Protein 9C4T (pdb70)

InterPro domains:
  IPR007747 Menin [PF05053] (3-499)
  IPR007747 Menin [PF05053] (548-608)
  IPR007747 Menin [PTHR12693] (1-609)
  IPR007747 Menin [cd14456] (3-458)

GO terms:
  GO:0005634 nucleus (C, IDA)
  GO:0035097 histone methyltransferase complex (C, IDA)
  GO:0002076 osteoblast development (P, IGI)
  GO:0045668 negative regulation of osteoblast differentiation (P, IGI)
  GO:0005515 protein binding (F, IPI)
  GO:0005654 nucleoplasm (C, TAS)
  GO:0005788 endoplasmic reticulum lumen (C, TAS)
  GO:0005829 cytosol (C, TAS)
  GO:0000785 chromatin (C, IDA)
  GO:0000122 negative regulation of transcription by RNA polymerase II (P, IDA)
  GO:0070412 R-SMAD binding (F, IPI)
  GO:0005654 nucleoplasm (C, IDA)
  GO:0032154 cleavage furrow (C, IDA)
  GO:0005737 cytoplasm (C, IDA)
  GO:0005829 cytosol (C, IDA)
  GO:0016363 nuclear matrix (C, IDA)
  GO:0000400 four-way junction DNA binding (F, IDA)
  GO:0000403 Y-form DNA binding (F, IDA)
  GO:0000976 transcription cis-regulatory region binding (F, IDA)
  GO:0003690 double-stranded DNA binding (F, IDA)

Structure (mmCIF, N/CA/C/O backbone):
data_9C4T
#
_entry.id   9C4T
#
_cell.length_a   49.075
_cell.length_b   80.456
_cell.length_c   124.946
_cell.angle_alpha   90
_cell.angle_beta   90
_cell.angle_gamma   90
#
_symmetry.space_group_name_H-M   'P 21 21 21'
#
loop_
_entity.id
_entity.type
_entity.pdbx_description
1 polymer Menin
2 polymer 'Histone-lysine N-methyltransferase 2A'
3 non-polymer 'SULFATE ION'
4 non-polymer 'PENTAETHYLENE GLYCOL'
5 non-polymer 2-(2-METHOXYETHOXY)ETHANOL
6 non-polymer DI(HYDROXYETHYL)ETHER
7 water water
#
loop_
_atom_site.group_PDB
_atom_site.id
_atom_site.type_symbol
_atom_site.label_atom_id
_atom_site.label_alt_id
_atom_site.label_comp_id
_atom_site.label_asym_id
_atom_site.label_entity_id
_atom_site.label_seq_id
_atom_site.pdbx_PDB_ins_code
_atom_site.Cartn_x
_atom_site.Cartn_y
_atom_site.Cartn_z
_atom_site.occupancy
_atom_site.B_iso_or_equiv
_atom_site.auth_seq_id
_atom_site.auth_comp_id
_atom_site.auth_asym_id
_atom_site.auth_atom_id
_atom_site.pdbx_PDB_model_num
ATOM 1 N N . GLY A 1 7 ? -6.703 -18.268 -1.529 1 54.805 2 GLY A N 1
ATOM 2 C CA . GLY A 1 7 ? -7.253 -17.586 -0.341 1 53.2 2 GLY A CA 1
ATOM 3 C C . GLY A 1 7 ? -8.781 -17.484 -0.36 1 43.171 2 GLY A C 1
ATOM 4 O O . GLY A 1 7 ? -9.4 -17.706 0.681 1 47.792 2 GLY A O 1
ATOM 8 N N . LEU A 1 8 ? -9.387 -17.072 -1.497 1 35.679 3 LEU A N 1
ATOM 9 C CA . LEU A 1 8 ? -10.824 -16.766 -1.516 1 28.421 3 LEU A CA 1
ATOM 10 C C . LEU A 1 8 ? -11.59 -18.082 -1.516 1 25.697 3 LEU A C 1
ATOM 11 O O . LEU A 1 8 ? -11.293 -18.937 -2.344 1 25.853 3 LEU A O 1
ATOM 27 N N . LYS A 1 9 ? -12.588 -18.184 -0.647 1 21.978 4 LYS A N 1
ATOM 28 C CA . LYS A 1 9 ? -13.437 -19.345 -0.51 1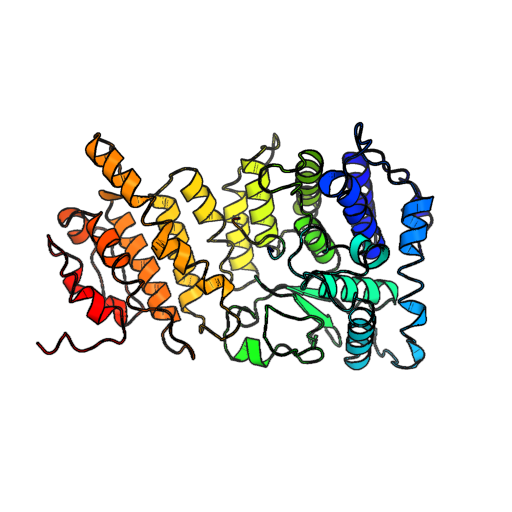 21.867 4 LYS A CA 1
ATOM 29 C C . LYS A 1 9 ? -14.607 -19.259 -1.477 1 21.274 4 LYS A C 1
ATOM 30 O O . LYS A 1 9 ? -15.044 -18.192 -1.854 1 18.67 4 LYS A O 1
ATOM 36 N N . ALA A 1 10 ? -15.139 -20.415 -1.895 1 20.553 5 ALA A N 1
ATOM 37 C CA . ALA A 1 10 ? -16.222 -20.432 -2.839 1 19.162 5 ALA A CA 1
ATOM 38 C C . ALA A 1 10 ? -17.378 -19.533 -2.418 1 19.4 5 ALA A C 1
ATOM 39 O O . ALA A 1 10 ? -17.911 -18.831 -3.244 1 20.044 5 ALA A O 1
ATOM 46 N N . ALA A 1 11 ? -17.749 -19.525 -1.124 1 19.954 6 ALA A N 1
ATOM 47 C CA . ALA A 1 11 ? -18.894 -18.768 -0.643 1 22.139 6 ALA A CA 1
ATOM 48 C C . ALA A 1 11 ? -18.659 -17.257 -0.736 1 22.079 6 ALA A C 1
ATOM 49 O O . ALA A 1 11 ? -19.615 -16.498 -0.842 1 21.465 6 ALA A O 1
ATOM 56 N N . GLN A 1 12 ? -17.395 -16.83 -0.762 1 19.049 7 GLN A N 1
ATOM 57 C CA . GLN A 1 12 ? -17.087 -15.411 -0.908 1 19.464 7 GLN A CA 1
ATOM 58 C C . GLN A 1 12 ? -17.254 -14.906 -2.327 1 20.445 7 GLN A C 1
ATOM 59 O O . GLN A 1 12 ? -17.237 -13.705 -2.556 1 21.184 7 GLN A O 1
ATOM 73 N N . LYS A 1 13 ? -17.394 -15.827 -3.296 1 18.161 8 LYS A N 1
ATOM 74 C CA . LYS A 1 13 ? -17.348 -15.466 -4.704 1 18.127 8 LYS A CA 1
ATOM 75 C C . LYS A 1 13 ? -18.727 -15.391 -5.358 1 17.508 8 LYS A C 1
ATOM 76 O O . LYS A 1 13 ? -18.838 -14.843 -6.442 1 17.326 8 LYS A O 1
ATOM 95 N N . THR A 1 14 ? -19.767 -15.92 -4.692 1 19.272 9 THR A N 1
ATOM 96 C CA . THR A 1 14 ? -21.051 -16.122 -5.353 1 21.032 9 THR A CA 1
ATOM 97 C C . THR A 1 14 ? -21.788 -14.825 -5.684 1 20.844 9 THR A C 1
ATOM 98 O O . THR A 1 14 ? -22.652 -14.832 -6.568 1 23.773 9 THR A O 1
ATOM 109 N N . LEU A 1 15 ? -21.491 -13.705 -5.01 1 22.47 10 LEU A N 1
ATOM 110 C CA . LEU A 1 15 ? -22.207 -12.468 -5.329 1 20.154 10 LEU A CA 1
ATOM 111 C C . LEU A 1 15 ? -21.641 -11.722 -6.533 1 23.155 10 LEU A C 1
ATOM 112 O O . LEU A 1 15 ? -22.278 -10.794 -7.078 1 22.553 10 LEU A O 1
ATOM 128 N N . PHE A 1 16 ? -20.429 -12.098 -6.97 1 19.016 11 PHE A N 1
ATOM 129 C CA . PHE A 1 16 ? -19.841 -11.374 -8.083 1 18.515 11 PHE A CA 1
ATOM 130 C C . PHE A 1 16 ? -20.533 -11.791 -9.377 1 20.09 11 PHE A C 1
ATOM 131 O O . PHE A 1 16 ? -21.014 -12.933 -9.464 1 21.713 11 PHE A O 1
ATOM 148 N N . PRO A 1 17 ? -20.596 -10.912 -10.39 1 18.224 12 PRO A N 1
ATOM 149 C CA . PRO A 1 17 ? -20.04 -9.552 -10.354 1 18.225 12 PRO A CA 1
ATOM 150 C C . PRO A 1 17 ? -20.879 -8.557 -9.564 1 17.781 12 PRO A C 1
ATOM 151 O O . PRO A 1 17 ? -22.11 -8.684 -9.486 1 17.709 12 PRO A O 1
ATOM 162 N N . LEU A 1 18 ? -20.217 -7.556 -8.954 1 14.485 13 LEU A N 1
ATOM 163 C CA . LEU A 1 18 ? -20.937 -6.517 -8.224 1 13.958 13 LEU A CA 1
ATOM 164 C C . LEU A 1 18 ? -21.298 -5.418 -9.208 1 14.253 13 LEU A C 1
ATOM 165 O O . LEU A 1 18 ? -20.42 -4.779 -9.779 1 15.832 13 LEU A O 1
ATOM 181 N N . ARG A 1 19 ? -22.6 -5.199 -9.431 1 14.275 14 ARG A N 1
ATOM 182 C CA . ARG A 1 19 ? -23.023 -4.304 -10.494 1 15.926 14 ARG A CA 1
ATOM 183 C C . ARG A 1 19 ? -23.654 -3.022 -9.994 1 15.945 14 ARG A C 1
ATOM 184 O O . ARG A 1 19 ? -24.086 -2.184 -10.771 1 18.058 14 ARG A O 1
ATOM 205 N N . SER A 1 20 ? -23.711 -2.812 -8.661 1 14.622 15 SER A N 1
ATOM 206 C CA . SER A 1 20 ? -24.393 -1.697 -8.062 1 13.953 15 SER A CA 1
ATOM 207 C C . SER A 1 20 ? -23.879 -1.458 -6.64 1 13.027 15 SER A C 1
ATOM 208 O O . SER A 1 20 ? -23.27 -2.344 -6.058 1 13.418 15 SER A O 1
ATOM 216 N N . ILE A 1 21 ? -24.208 -0.279 -6.128 1 13.01 16 ILE A N 1
ATOM 217 C CA . ILE A 1 21 ? -24.02 0.026 -4.707 1 12.411 16 ILE A CA 1
ATOM 218 C C . ILE A 1 21 ? -24.633 -1.071 -3.837 1 12.989 16 ILE A C 1
ATOM 219 O O . ILE A 1 21 ? -24.037 -1.588 -2.883 1 12.55 16 ILE A O 1
ATOM 235 N N . ASP A 1 22 ? -25.881 -1.452 -4.121 1 13.176 17 ASP A N 1
ATOM 236 C CA . ASP A 1 22 ? -26.558 -2.421 -3.297 1 13.586 17 ASP A CA 1
ATOM 237 C C . ASP A 1 22 ? -25.881 -3.775 -3.361 1 13.072 17 ASP A C 1
ATOM 238 O O . ASP A 1 22 ? -25.902 -4.513 -2.387 1 13.558 17 ASP A O 1
ATOM 247 N N . ASP A 1 23 ? -25.276 -4.177 -4.499 1 13.267 18 ASP A N 1
ATOM 248 C CA . ASP A 1 23 ? -24.493 -5.402 -4.566 1 13.303 18 ASP A CA 1
ATOM 249 C C . ASP A 1 23 ? -23.249 -5.318 -3.672 1 11.616 18 ASP A C 1
ATOM 250 O O . ASP A 1 23 ? -22.936 -6.305 -3.042 1 12.977 18 ASP A O 1
ATOM 259 N N . VAL A 1 24 ? -22.638 -4.135 -3.585 1 12.435 19 VAL A N 1
ATOM 260 C CA . VAL A 1 24 ? -21.515 -3.999 -2.648 1 11.594 19 VAL A CA 1
ATOM 261 C C . VAL A 1 24 ? -21.997 -4.163 -1.205 1 12.75 19 VAL A C 1
ATOM 262 O O . VAL A 1 24 ? -21.346 -4.874 -0.387 1 12.147 19 VAL A O 1
ATOM 275 N N . VAL A 1 25 ? -23.142 -3.543 -0.895 1 12.727 20 VAL A N 1
ATOM 276 C CA . VAL A 1 25 ? -23.728 -3.688 0.437 1 12.454 20 VAL A CA 1
ATOM 277 C C . VAL A 1 25 ? -23.976 -5.157 0.75 1 12.811 20 VAL A C 1
ATOM 278 O O . VAL A 1 25 ? -23.729 -5.613 1.874 1 12.896 20 VAL A O 1
ATOM 291 N N . ARG A 1 26 ? -24.547 -5.919 -0.202 1 12.771 21 ARG A N 1
ATOM 292 C CA . ARG A 1 26 ? -24.788 -7.342 0.018 1 14.105 21 ARG A CA 1
ATOM 293 C C . ARG A 1 26 ? -23.496 -8.097 0.352 1 12.291 21 ARG A C 1
ATOM 294 O O . ARG A 1 26 ? -23.504 -9.027 1.191 1 14.329 21 ARG A O 1
ATOM 315 N N . LEU A 1 27 ? -22.383 -7.762 -0.345 1 12.31 22 LEU A N 1
ATOM 316 C CA . LEU A 1 27 ? -21.104 -8.383 -0.048 1 10.771 22 LEU A CA 1
ATOM 317 C C . LEU A 1 27 ? -20.627 -8.096 1.376 1 10.905 22 LEU A C 1
ATOM 318 O O . LEU A 1 27 ? -20.204 -8.983 2.11 1 12.207 22 LEU A O 1
ATOM 334 N N . PHE A 1 28 ? -20.784 -6.832 1.778 1 11.579 23 PHE A N 1
ATOM 335 C CA . PHE A 1 28 ? -20.413 -6.485 3.141 1 11.999 23 PHE A CA 1
ATOM 336 C C . PHE A 1 28 ? -21.305 -7.223 4.143 1 12.101 23 PHE A C 1
ATOM 337 O O . PHE A 1 28 ? -20.81 -7.71 5.156 1 12.166 23 PHE A O 1
ATOM 354 N N . ALA A 1 29 ? -22.599 -7.336 3.874 1 11.937 24 ALA A N 1
ATOM 355 C CA . ALA A 1 29 ? -23.494 -8.019 4.796 1 12.702 24 ALA A CA 1
ATOM 356 C C . ALA A 1 29 ? -23.067 -9.486 4.907 1 13.118 24 ALA A C 1
ATOM 357 O O . ALA A 1 29 ? -23.058 -10.09 5.984 1 14.471 24 ALA A O 1
ATOM 364 N N . ALA A 1 30 ? -22.723 -10.102 3.766 1 13.096 25 ALA A N 1
ATOM 365 C CA . ALA A 1 30 ? -22.336 -11.49 3.782 1 14.684 25 ALA A CA 1
ATOM 366 C C . ALA A 1 30 ? -21.067 -11.691 4.588 1 14.625 25 ALA A C 1
ATOM 367 O O . ALA A 1 30 ? -20.965 -12.591 5.421 1 16.275 25 ALA A O 1
ATOM 374 N N . GLU A 1 31 ? -20.062 -10.839 4.355 1 13.984 26 GLU A N 1
ATOM 375 C CA . GLU A 1 31 ? -18.816 -10.932 5.088 1 14.041 26 GLU A CA 1
ATOM 376 C C . GLU A 1 31 ? -19.001 -10.679 6.585 1 13.896 26 GLU A C 1
ATOM 377 O O . GLU A 1 31 ? -18.398 -11.359 7.402 1 13.585 26 GLU A O 1
ATOM 389 N N . LEU A 1 32 ? -19.848 -9.726 6.941 1 13.853 27 LEU A N 1
ATOM 390 C CA . LEU A 1 32 ? -20.049 -9.447 8.354 1 14.804 27 LEU A CA 1
ATOM 391 C C . LEU A 1 32 ? -20.799 -10.594 9.038 1 18.584 27 LEU A C 1
ATOM 392 O O . LEU A 1 32 ? -20.785 -10.642 10.26 1 20.267 27 LEU A O 1
ATOM 408 N N . GLY A 1 33 ? -21.405 -11.493 8.267 1 17.957 28 GLY A N 1
ATOM 409 C CA . GLY A 1 33 ? -22.104 -12.645 8.821 1 21.267 28 GLY A CA 1
ATOM 410 C C . GLY A 1 33 ? -21.196 -13.853 8.99 1 25.879 28 GLY A C 1
ATOM 411 O O . GLY A 1 33 ? -21.626 -14.834 9.603 1 25.339 28 GLY A O 1
ATOM 415 N N . ARG A 1 34 ? -19.952 -13.78 8.474 1 23.23 29 ARG A N 1
ATOM 416 C CA . ARG A 1 34 ? -18.991 -14.871 8.542 1 24.699 29 ARG A CA 1
ATOM 417 C C . ARG A 1 34 ? -18.255 -14.783 9.866 1 25.536 29 ARG A C 1
ATOM 418 O O . ARG A 1 34 ? -18.322 -13.773 10.57 1 27.615 29 ARG A O 1
ATOM 439 N N . GLU A 1 35 ? -17.492 -15.847 10.181 1 28.406 30 GLU A N 1
ATOM 440 C CA . GLU A 1 35 ? -16.796 -15.908 11.453 1 29.703 30 GLU A CA 1
ATOM 441 C C . GLU A 1 35 ? -15.921 -14.668 11.596 1 28.961 30 GLU A C 1
ATOM 442 O O . GLU A 1 35 ? -15.998 -13.993 12.612 1 29.293 30 GLU A O 1
ATOM 448 N N . GLU A 1 36 ? -15.101 -14.387 10.563 1 25.72 31 GLU A N 1
ATOM 449 C CA . GLU A 1 36 ? -14.38 -13.14 10.429 1 25.54 31 GLU A CA 1
ATOM 450 C C . GLU A 1 36 ? -14.563 -12.533 9.04 1 22.121 31 GLU A C 1
ATOM 451 O O . GLU A 1 36 ? -14.346 -13.209 8.038 1 26.938 31 GLU A O 1
ATOM 463 N N . PRO A 1 37 ? -14.969 -11.267 8.917 1 16.831 32 PRO A N 1
ATOM 464 C CA . PRO A 1 37 ? -15.022 -10.636 7.605 1 13.871 32 PRO A CA 1
ATOM 465 C C . PRO A 1 37 ? -13.629 -10.482 7.022 1 12.645 32 PRO A C 1
ATOM 466 O O . PRO A 1 37 ? -12.65 -10.192 7.716 1 13.007 32 PRO A O 1
ATOM 477 N N . ASP A 1 38 ? -13.53 -10.656 5.704 1 11.381 33 ASP A N 1
ATOM 478 C CA . ASP A 1 38 ? -12.267 -10.665 5.021 1 11.33 33 ASP A CA 1
ATOM 479 C C . ASP A 1 38 ? -11.872 -9.235 4.68 1 10.91 33 ASP A C 1
ATOM 480 O O . ASP A 1 38 ? -12.367 -8.619 3.746 1 10.95 33 ASP A O 1
ATOM 489 N N . LEU A 1 39 ? -10.943 -8.675 5.475 1 10.105 34 LEU A N 1
ATOM 490 C CA . LEU A 1 39 ? -10.562 -7.267 5.342 1 10.14 34 LEU A CA 1
ATOM 491 C C . LEU A 1 39 ? -9.911 -6.987 3.994 1 9.969 34 LEU A C 1
ATOM 492 O O . LEU A 1 39 ? -10.078 -5.873 3.47 1 9.42 34 LEU A O 1
ATOM 508 N N . VAL A 1 40 ? -9.133 -7.932 3.479 1 10.72 35 VAL A N 1
ATOM 509 C CA . VAL A 1 40 ? -8.419 -7.73 2.223 1 10.697 35 VAL A CA 1
ATOM 510 C C . VAL A 1 40 ? -9.423 -7.655 1.072 1 9.48 35 VAL A C 1
ATOM 511 O O . VAL A 1 40 ? -9.342 -6.705 0.24 1 9.963 35 VAL A O 1
ATOM 524 N N . LEU A 1 41 ? -10.382 -8.603 1.033 1 10.233 36 LEU A N 1
ATOM 525 C CA . LEU A 1 41 ? -11.41 -8.609 0.01 1 11.158 36 LEU A CA 1
ATOM 526 C C . LEU A 1 41 ? -12.126 -7.276 0.038 1 10.657 36 LEU A C 1
ATOM 527 O O . LEU A 1 41 ? -12.379 -6.605 -0.981 1 10.564 36 LEU A O 1
ATOM 543 N N . LEU A 1 42 ? -12.579 -6.881 1.231 1 9.421 37 LEU A N 1
ATOM 544 C CA . LEU A 1 42 ? -13.461 -5.739 1.343 1 9.53 37 LEU A CA 1
ATOM 545 C C . LEU A 1 42 ? -12.777 -4.414 1.012 1 8.94 37 LEU A C 1
ATOM 546 O O . LEU A 1 42 ? -13.325 -3.55 0.322 1 9.873 37 LEU A O 1
ATOM 562 N N . SER A 1 43 ? -11.509 -4.274 1.425 1 9.145 38 SER A N 1
ATOM 563 C CA . SER A 1 43 ? -10.757 -3.064 1.106 1 8.413 38 SER A CA 1
ATOM 564 C C . SER A 1 43 ? -10.457 -2.972 -0.4 1 9.659 38 SER A C 1
ATOM 565 O O . SER A 1 43 ? -10.51 -1.865 -0.978 1 9.739 38 SER A O 1
ATOM 573 N N . LEU A 1 44 ? -10.146 -4.13 -1.012 1 10.091 39 LEU A N 1
ATOM 574 C CA . LEU A 1 44 ? -9.893 -4.151 -2.462 1 9.943 39 LEU A CA 1
ATOM 575 C C . LEU A 1 44 ? -11.152 -3.724 -3.217 1 10.762 39 LEU A C 1
ATOM 576 O O . LEU A 1 44 ? -11.06 -2.947 -4.175 1 9.97 39 LEU A O 1
ATOM 592 N N . VAL A 1 45 ? -12.32 -4.224 -2.806 1 10.215 40 VAL A N 1
ATOM 593 C CA . VAL A 1 45 ? -13.565 -3.879 -3.477 1 10.465 40 VAL A CA 1
ATOM 594 C C . VAL A 1 45 ? -13.827 -2.365 -3.314 1 10.686 40 VAL A C 1
ATOM 595 O O . VAL A 1 45 ? -14.16 -1.627 -4.241 1 11.674 40 VAL A O 1
ATOM 608 N N . LEU A 1 46 ? -13.732 -1.816 -2.086 1 9.748 41 LEU A N 1
ATOM 609 C CA . LEU A 1 46 ? -13.98 -0.403 -1.844 1 10.248 41 LEU A CA 1
ATOM 610 C C . LEU A 1 46 ? -13.016 0.444 -2.667 1 10.697 41 LEU A C 1
ATOM 611 O O . LEU A 1 46 ? -13.401 1.463 -3.241 1 10.969 41 LEU A O 1
ATOM 627 N N . GLY A 1 47 ? -11.745 0.08 -2.674 1 10.408 42 GLY A N 1
ATOM 628 C CA . GLY A 1 47 ? -10.751 0.839 -3.413 1 10.057 42 GLY A CA 1
ATOM 629 C C . GLY A 1 47 ? -10.979 0.832 -4.922 1 9.879 42 GLY A C 1
ATOM 630 O O . GLY A 1 47 ? -10.758 1.845 -5.58 1 10.438 42 GLY A O 1
ATOM 634 N N . PHE A 1 48 ? -11.349 -0.343 -5.424 1 9.78 43 PHE A N 1
ATOM 635 C CA . PHE A 1 48 ? -11.724 -0.485 -6.836 1 10.579 43 PHE A CA 1
ATOM 636 C C . PHE A 1 48 ? -12.879 0.456 -7.18 1 10.203 43 PHE A C 1
ATOM 637 O O . PHE A 1 48 ? -12.816 1.271 -8.121 1 10.41 43 PHE A O 1
ATOM 654 N N A VAL A 1 49 ? -13.962 0.451 -6.405 0.5 10.175 44 VAL A N 1
ATOM 655 N N B VAL A 1 49 ? -13.953 0.376 -6.39 0.5 10.836 44 VAL A N 1
ATOM 656 C CA A VAL A 1 49 ? -15.1 1.258 -6.816 0.5 10.392 44 VAL A CA 1
ATOM 657 C CA B VAL A 1 49 ? -15.147 1.158 -6.647 0.5 11.592 44 VAL A CA 1
ATOM 658 C C A VAL A 1 49 ? -14.793 2.738 -6.574 0.5 9.952 44 VAL A C 1
ATOM 659 C C B VAL A 1 49 ? -14.84 2.651 -6.529 0.5 10.622 44 VAL A C 1
ATOM 660 O O A VAL A 1 49 ? -15.153 3.618 -7.362 0.5 10.397 44 VAL A O 1
ATOM 661 O O B VAL A 1 49 ? -15.303 3.424 -7.367 0.5 11.847 44 VAL A O 1
ATOM 686 N N . GLU A 1 50 ? -14.079 3.071 -5.503 1 10.441 45 GLU A N 1
ATOM 687 C CA . GLU A 1 50 ? -13.681 4.463 -5.317 1 10.757 45 GLU A CA 1
ATOM 688 C C . GLU A 1 50 ? -12.802 4.944 -6.474 1 10.878 45 GLU A C 1
ATOM 689 O O . GLU A 1 50 ? -12.912 6.097 -6.89 1 11.808 45 GLU A O 1
ATOM 702 N N . HIS A 1 51 ? -11.892 4.108 -6.983 1 11.132 46 HIS A N 1
ATOM 703 C CA . HIS A 1 51 ? -11.009 4.529 -8.062 1 11.874 46 HIS A CA 1
ATOM 704 C C . HIS A 1 51 ? -11.878 4.931 -9.278 1 11.643 46 HIS A C 1
ATOM 705 O O . HIS A 1 51 ? -11.642 6.004 -9.888 1 12.525 46 HIS A O 1
ATOM 720 N N . PHE A 1 52 ? -12.872 4.106 -9.614 1 12.215 47 PHE A N 1
ATOM 721 C CA . PHE A 1 52 ? -13.681 4.35 -10.81 1 12.269 47 PHE A CA 1
ATOM 722 C C . PHE A 1 52 ? -14.853 5.292 -10.572 1 13.079 47 PHE A C 1
ATOM 723 O O . PHE A 1 52 ? -15.506 5.662 -11.559 1 15.216 47 PHE A O 1
ATOM 740 N N . LEU A 1 53 ? -15.127 5.693 -9.332 1 12.277 48 LEU A N 1
ATOM 741 C CA . LEU A 1 53 ? -16.142 6.687 -9.077 1 11.754 48 LEU A CA 1
ATOM 742 C C . LEU A 1 53 ? -15.568 8.029 -8.693 1 12.901 48 LEU A C 1
ATOM 743 O O . LEU A 1 53 ? -16.304 9.034 -8.751 1 15.372 48 LEU A O 1
ATOM 759 N N . ALA A 1 54 ? -14.318 8.127 -8.211 1 13.302 49 ALA A N 1
ATOM 760 C CA . ALA A 1 54 ? -13.775 9.397 -7.771 1 14.136 49 ALA A CA 1
ATOM 761 C C . ALA A 1 54 ? -12.471 9.745 -8.485 1 14.056 49 ALA A C 1
ATOM 762 O O . ALA A 1 54 ? -12.2 10.916 -8.677 1 19.087 49 ALA A O 1
ATOM 769 N N . VAL A 1 55 ? -11.594 8.777 -8.776 1 14.619 50 VAL A N 1
ATOM 770 C CA . VAL A 1 55 ? -10.293 9.086 -9.344 1 14.44 50 VAL A CA 1
ATOM 771 C C . VAL A 1 55 ? -10.393 9.24 -10.856 1 15.991 50 VAL A C 1
ATOM 772 O O . VAL A 1 55 ? -9.8 10.182 -11.412 1 20.047 50 VAL A O 1
ATOM 785 N N . ASN A 1 56 ? -11.021 8.271 -11.513 1 15.618 51 ASN A N 1
ATOM 786 C CA . ASN A 1 56 ? -11.164 8.231 -12.965 1 17.434 51 ASN A CA 1
ATOM 787 C C . ASN A 1 56 ? -12.574 7.762 -13.327 1 15.787 51 ASN A C 1
ATOM 788 O O . ASN A 1 56 ? -12.853 6.571 -13.36 1 16.37 51 ASN A O 1
ATOM 799 N N . ARG A 1 57 ? -13.431 8.744 -13.65 1 18.947 52 ARG A N 1
ATOM 800 C CA . ARG A 1 57 ? -14.807 8.475 -14.04 1 17.92 52 ARG A CA 1
ATOM 801 C C . ARG A 1 57 ? -14.992 8.397 -15.554 1 20.583 52 ARG A C 1
ATOM 802 O O . ARG A 1 57 ? -16.118 8.299 -16.052 1 19.059 52 ARG A O 1
ATOM 823 N N . VAL A 1 58 ? -13.884 8.348 -16.309 1 20.603 53 VAL A N 1
ATOM 824 C CA . VAL A 1 58 ? -14.02 8.166 -17.761 1 24.114 53 VAL A CA 1
ATOM 825 C C . VAL A 1 58 ? -14.705 6.855 -18.116 1 21.267 53 VAL A C 1
ATOM 826 O O . VAL A 1 58 ? -14.331 5.774 -17.689 1 26.783 53 VAL A O 1
ATOM 839 N N . GLY A 1 59 ? -15.781 6.974 -18.915 1 23.519 74 GLY A N 1
ATOM 840 C CA . GLY A 1 59 ? -16.512 5.809 -19.355 1 23.425 74 GLY A CA 1
ATOM 841 C C . GLY A 1 59 ? -17.634 5.387 -18.398 1 20.83 74 GLY A C 1
ATOM 842 O O . GLY A 1 59 ? -18.347 4.425 -18.696 1 23.399 74 GLY A O 1
ATOM 846 N N . LEU A 1 60 ? -17.719 6.007 -17.206 1 20.377 75 LEU A N 1
ATOM 847 C CA . LEU A 1 60 ? -18.75 5.624 -16.245 1 18.738 75 LEU A CA 1
ATOM 848 C C . LEU A 1 60 ? -20.147 5.839 -16.848 1 17.063 75 LEU A C 1
ATOM 849 O O . LEU A 1 60 ? -20.414 6.946 -17.312 1 18.983 75 LEU A O 1
ATOM 865 N N . THR A 1 61 ? -21.023 4.83 -16.74 1 15.541 76 THR A N 1
ATOM 866 C CA . THR A 1 61 ? -22.416 5.015 -17.147 1 16.836 76 THR A CA 1
ATOM 867 C C . THR A 1 61 ? -23.399 4.771 -15.996 1 17.966 76 THR A C 1
ATOM 868 O O . THR A 1 61 ? -24.562 5.204 -16.059 1 18.524 76 THR A O 1
ATOM 879 N N . TYR A 1 62 ? -23.009 4.006 -14.953 1 17.105 77 TYR A N 1
ATOM 880 C CA . TYR A 1 62 ? -23.897 3.802 -13.815 1 16.304 77 TYR A CA 1
ATOM 881 C C . TYR A 1 62 ? -23.042 3.462 -12.588 1 14.406 77 TYR A C 1
ATOM 882 O O . TYR A 1 62 ? -23.006 4.197 -11.594 1 15.392 77 TYR A O 1
ATOM 900 N N . PHE A 1 63 ? -22.345 2.338 -12.694 1 15.326 78 PHE A N 1
ATOM 901 C CA . PHE A 1 63 ? -21.559 1.81 -11.586 1 14.243 78 PHE A CA 1
ATOM 902 C C . PHE A 1 63 ? -20.41 1.031 -12.204 1 13.37 78 PHE A C 1
ATOM 903 O O . PHE A 1 63 ? -20.633 0.228 -13.107 1 14.733 78 PHE A O 1
ATOM 920 N N . PRO A 1 64 ? -19.2 1.088 -11.599 1 13.058 79 PRO A N 1
ATOM 921 C CA . PRO A 1 64 ? -18.066 0.308 -12.113 1 13.098 79 PRO A CA 1
ATOM 922 C C . PRO A 1 64 ? -18.184 -1.147 -11.72 1 13.314 79 PRO A C 1
ATOM 923 O O . PRO A 1 64 ? -17.945 -1.518 -10.57 1 13.653 79 PRO A O 1
ATOM 934 N N . VAL A 1 65 ? -18.626 -1.982 -12.636 1 13.93 80 VAL A N 1
ATOM 935 C CA . VAL A 1 65 ? -18.852 -3.374 -12.338 1 15.415 80 VAL A CA 1
ATOM 936 C C . VAL A 1 65 ? -17.552 -4.005 -11.83 1 15.696 80 VAL A C 1
ATOM 937 O O . VAL A 1 65 ? -16.521 -3.91 -12.466 1 14.833 80 VAL A O 1
ATOM 950 N N . ALA A 1 66 ? -17.636 -4.717 -10.705 1 14.775 81 ALA A N 1
ATOM 951 C CA . ALA A 1 66 ? -16.484 -5.412 -10.138 1 15.423 81 ALA A CA 1
ATOM 952 C C . ALA A 1 66 ? -16.621 -6.898 -10.447 1 13.534 81 ALA A C 1
ATOM 953 O O . ALA A 1 66 ? -17.442 -7.6 -9.86 1 13.095 81 ALA A O 1
ATOM 960 N N . ASP A 1 67 ? -15.845 -7.305 -11.446 1 14.167 82 ASP A N 1
ATOM 961 C CA . ASP A 1 67 ? -15.808 -8.684 -11.881 1 14.84 82 ASP A CA 1
ATOM 962 C C . ASP A 1 67 ? -14.932 -9.498 -10.938 1 14.272 82 ASP A C 1
ATOM 963 O O . ASP A 1 67 ? -13.886 -9.019 -10.449 1 14.131 82 ASP A O 1
ATOM 972 N N . LEU A 1 68 ? -15.33 -10.739 -10.667 1 15.311 83 LEU A N 1
ATOM 973 C CA . LEU A 1 68 ? -14.539 -11.621 -9.845 1 14.391 83 LEU A CA 1
ATOM 974 C C . LEU A 1 68 ? -13.11 -11.777 -10.358 1 15.507 83 LEU A C 1
ATOM 975 O O . LEU A 1 68 ? -12.166 -11.777 -9.568 1 15.367 83 LEU A O 1
ATOM 991 N N . SER A 1 69 ? -12.907 -11.927 -11.68 1 15.76 84 SER A N 1
ATOM 992 C CA . SER A 1 69 ? -11.572 -12.152 -12.192 1 16.85 84 SER A CA 1
ATOM 993 C C . SER A 1 69 ? -10.619 -11.026 -11.803 1 16.159 84 SER A C 1
ATOM 994 O O . SER A 1 69 ? -9.503 -11.321 -11.37 1 17.45 84 SER A O 1
ATOM 1002 N N . ILE A 1 70 ? -11.093 -9.785 -11.861 1 16.402 85 ILE A N 1
ATOM 1003 C CA . ILE A 1 70 ? -10.304 -8.618 -11.524 1 16.168 85 ILE A CA 1
ATOM 1004 C C . ILE A 1 70 ? -10.01 -8.57 -10.025 1 14.742 85 ILE A C 1
ATOM 1005 O O . ILE A 1 70 ? -8.881 -8.332 -9.605 1 15.998 85 ILE A O 1
ATOM 1021 N N . ILE A 1 71 ? -11.054 -8.737 -9.204 1 13.109 86 ILE A N 1
ATOM 1022 C CA . ILE A 1 71 ? -10.877 -8.649 -7.753 1 12.834 86 ILE A CA 1
ATOM 1023 C C . ILE A 1 71 ? -10.03 -9.799 -7.24 1 13.839 86 ILE A C 1
ATOM 1024 O O . ILE A 1 71 ? -9.149 -9.624 -6.39 1 13.081 86 ILE A O 1
ATOM 1040 N N . ALA A 1 72 ? -10.276 -10.999 -7.761 1 12.328 87 ALA A N 1
ATOM 1041 C CA . ALA A 1 72 ? -9.484 -12.137 -7.353 1 13.514 87 ALA A CA 1
ATOM 1042 C C . ALA A 1 72 ? -8.019 -11.963 -7.744 1 13.851 87 ALA A C 1
ATOM 1043 O O . ALA A 1 72 ? -7.122 -12.401 -7.002 1 14.552 87 ALA A O 1
ATOM 1050 N N . ALA A 1 73 ? -7.721 -11.343 -8.88 1 14.276 88 ALA A N 1
ATOM 1051 C CA . ALA A 1 73 ? -6.321 -11.188 -9.257 1 14.709 88 ALA A CA 1
ATOM 1052 C C . ALA A 1 73 ? -5.627 -10.176 -8.327 1 14.788 88 ALA A C 1
ATOM 1053 O O . ALA A 1 73 ? -4.473 -10.383 -7.941 1 16.746 88 ALA A O 1
ATOM 1060 N N . LEU A 1 74 ? -6.325 -9.089 -7.964 1 15.223 89 LEU A N 1
ATOM 1061 C CA . LEU A 1 74 ? -5.783 -8.138 -6.998 1 15.504 89 LEU A CA 1
ATOM 1062 C C . LEU A 1 74 ? -5.506 -8.833 -5.66 1 14.607 89 LEU A C 1
ATOM 1063 O O . LEU A 1 74 ? -4.484 -8.568 -5.008 1 13.134 89 LEU A O 1
ATOM 1079 N N . TYR A 1 75 ? -6.464 -9.636 -5.2 1 14.06 90 TYR A N 1
ATOM 1080 C CA . TYR A 1 75 ? -6.396 -10.379 -3.953 1 13.459 90 TYR A CA 1
ATOM 1081 C C . TYR A 1 75 ? -5.169 -11.273 -3.949 1 15.13 90 TYR A C 1
ATOM 1082 O O . TYR A 1 75 ? -4.373 -11.288 -3.01 1 14.965 90 TYR A O 1
ATOM 1100 N N . ALA A 1 76 ? -4.993 -12.019 -5.038 1 15.84 91 ALA A N 1
ATOM 1101 C CA . ALA A 1 76 ? -3.828 -12.864 -5.24 1 17.807 91 ALA A CA 1
ATOM 1102 C C . ALA A 1 76 ? -2.525 -12.108 -5.215 1 15.131 91 ALA A C 1
ATOM 1103 O O . ALA A 1 76 ? -1.574 -12.623 -4.64 1 18.517 91 ALA A O 1
ATOM 1110 N N A ARG A 1 77 ? -2.482 -10.885 -5.771 0.5 15.033 92 ARG A N 1
ATOM 1111 N N B ARG A 1 77 ? -2.442 -10.927 -5.806 0.5 15.494 92 ARG A N 1
ATOM 1112 C CA A ARG A 1 77 ? -1.285 -10.05 -5.777 0.5 14.828 92 ARG A CA 1
ATOM 1113 C CA B ARG A 1 77 ? -1.188 -10.217 -5.704 0.5 16.044 92 ARG A CA 1
ATOM 1114 C C A ARG A 1 77 ? -0.881 -9.669 -4.344 0.5 14.474 92 ARG A C 1
ATOM 1115 C C B ARG A 1 77 ? -0.903 -9.956 -4.224 0.5 14.82 92 ARG A C 1
ATOM 1116 O O A ARG A 1 77 ? 0.308 -9.554 -4.009 0.5 13.104 92 ARG A O 1
ATOM 1117 O O B ARG A 1 77 ? 0.214 -10.21 -3.759 0.5 14.963 92 ARG A O 1
ATOM 1158 N N . PHE A 1 78 ? -1.896 -9.392 -3.514 1 14.334 93 PHE A N 1
ATOM 1159 C CA . PHE A 1 78 ? -1.667 -9.046 -2.116 1 13.394 93 PHE A CA 1
ATOM 1160 C C . PHE A 1 78 ? -1.224 -10.271 -1.319 1 13.406 93 PHE A C 1
ATOM 1161 O O . PHE A 1 78 ? -0.215 -10.217 -0.599 1 14.326 93 PHE A O 1
ATOM 1179 N N . THR A 1 79 ? -1.962 -11.364 -1.387 1 15.215 94 THR A N 1
ATOM 1180 C CA . THR A 1 79 ? -1.651 -12.503 -0.526 1 18.027 94 THR A CA 1
ATOM 1181 C C . THR A 1 79 ? -0.306 -13.085 -0.935 1 19.324 94 THR A C 1
ATOM 1182 O O . THR A 1 79 ? 0.442 -13.478 -0.031 1 20.873 94 THR A O 1
ATOM 1193 N N . ALA A 1 80 ? 0.024 -13.076 -2.243 1 18.915 95 ALA A N 1
ATOM 1194 C CA . ALA A 1 80 ? 1.32 -13.55 -2.714 1 21.107 95 ALA A CA 1
ATOM 1195 C C . ALA A 1 80 ? 2.464 -12.723 -2.15 1 19.84 95 ALA A C 1
ATOM 1196 O O . ALA A 1 80 ? 3.461 -13.31 -1.714 1 22.45 95 ALA A O 1
ATOM 1203 N N A GLN A 1 81 ? 2.272 -11.411 -2.066 0.5 19.526 96 GLN A N 1
ATOM 1204 N N B GLN A 1 81 ? 2.337 -11.386 -2.185 0.5 17.989 96 GLN A N 1
ATOM 1205 C CA A GLN A 1 81 ? 3.34 -10.53 -1.661 0.5 19.902 96 GLN A CA 1
ATOM 1206 C CA B GLN A 1 81 ? 3.328 -10.466 -1.646 0.5 17.1 96 GLN A CA 1
ATOM 1207 C C A GLN A 1 81 ? 3.556 -10.594 -0.152 0.5 18.184 96 GLN A C 1
ATOM 1208 C C B GLN A 1 81 ? 3.575 -10.869 -0.179 0.5 16.509 96 GLN A C 1
ATOM 1209 O O A GLN A 1 81 ? 4.675 -10.332 0.294 0.5 18.597 96 GLN A O 1
ATOM 1210 O O B GLN A 1 81 ? 4.698 -11.209 0.233 0.5 14.204 96 GLN A O 1
ATOM 1237 N N . ILE A 1 82 ? 2.501 -10.928 0.61 1 15.781 97 ILE A N 1
ATOM 1238 C CA . ILE A 1 82 ? 2.648 -11.056 2.059 1 16.655 97 ILE A CA 1
ATOM 1239 C C . ILE A 1 82 ? 3.189 -12.443 2.411 1 16.933 97 ILE A C 1
ATOM 1240 O O . ILE A 1 82 ? 4.124 -12.532 3.207 1 18.232 97 ILE A O 1
ATOM 1257 N N . ARG A 1 83 ? 2.621 -13.511 1.849 1 19.101 98 ARG A N 1
ATOM 1258 C CA . ARG A 1 83 ? 3.049 -14.869 2.17 1 22.407 98 ARG A CA 1
ATOM 1259 C C . ARG A 1 83 ? 4.485 -15.126 1.719 1 22.552 98 ARG A C 1
ATOM 1260 O O . ARG A 1 83 ? 5.217 -15.822 2.432 1 26.248 98 ARG A O 1
ATOM 1281 N N . GLY A 1 84 ? 4.881 -14.577 0.579 1 20.68 99 GLY A N 1
ATOM 1282 C CA . GLY A 1 84 ? 6.243 -14.697 0.075 1 22.783 99 GLY A CA 1
ATOM 1283 C C . GLY A 1 84 ? 7.285 -13.999 0.965 1 22.73 99 GLY A C 1
ATOM 1284 O O . GLY A 1 84 ? 8.406 -14.489 1.112 1 22.545 99 GLY A O 1
ATOM 1288 N N . ALA A 1 85 ? 6.902 -12.875 1.607 1 18.268 100 ALA A N 1
ATOM 1289 C CA . ALA A 1 85 ? 7.862 -12.021 2.29 1 17.584 100 ALA A CA 1
ATOM 1290 C C . ALA A 1 85 ? 7.894 -12.332 3.786 1 17.705 100 ALA A C 1
ATOM 1291 O O . ALA A 1 85 ? 8.909 -12.024 4.405 1 17.812 100 ALA A O 1
ATOM 1298 N N . VAL A 1 86 ? 6.824 -12.913 4.339 1 16.485 101 VAL A N 1
ATOM 1299 C CA . VAL A 1 86 ? 6.733 -13.211 5.769 1 18.032 101 VAL A CA 1
ATOM 1300 C C . VAL A 1 86 ? 6.697 -14.742 5.945 1 18.964 101 VAL A C 1
ATOM 1301 O O . VAL A 1 86 ? 5.657 -15.408 5.863 1 23.303 101 VAL A O 1
ATOM 1314 N N . ASP A 1 87 ? 7.82 -15.312 6.353 1 19.989 102 ASP A N 1
ATOM 1315 C CA . ASP A 1 87 ? 7.935 -16.708 6.675 1 19.526 102 ASP A CA 1
ATOM 1316 C C . ASP A 1 87 ? 7.57 -16.938 8.141 1 16.6 102 ASP A C 1
ATOM 1317 O O . ASP A 1 87 ? 8.404 -16.712 9.015 1 18.449 102 ASP A O 1
ATOM 1326 N N . LEU A 1 88 ? 6.368 -17.454 8.391 1 19.08 103 LEU A N 1
ATOM 1327 C CA . LEU A 1 88 ? 5.859 -17.674 9.734 1 17.564 103 LEU A CA 1
ATOM 1328 C C . LEU A 1 88 ? 6.69 -18.644 10.557 1 20.422 103 LEU A C 1
ATOM 1329 O O . LEU A 1 88 ? 6.702 -18.567 11.788 1 20.78 103 LEU A O 1
ATOM 1345 N N . SER A 1 89 ? 7.412 -19.566 9.885 1 20.447 104 SER A N 1
ATOM 1346 C CA . SER A 1 89 ? 8.246 -20.507 10.62 1 21.559 104 SER A CA 1
ATOM 1347 C C . SER A 1 89 ? 9.346 -19.837 11.411 1 22.272 104 SER A C 1
ATOM 1348 O O . SER A 1 89 ? 9.866 -20.473 12.313 1 23.712 104 SER A O 1
ATOM 1356 N N . LEU A 1 90 ? 9.737 -18.605 11.04 1 20.465 105 LEU A N 1
ATOM 1357 C CA . LEU A 1 90 ? 10.791 -17.878 11.719 1 23.211 105 LEU A CA 1
ATOM 1358 C C . LEU A 1 90 ? 10.29 -17.277 13.028 1 24.055 105 LEU A C 1
ATOM 1359 O O . LEU A 1 90 ? 11.117 -16.796 13.804 1 25.973 105 LEU A O 1
ATOM 1375 N N . TYR A 1 91 ? 8.968 -17.29 13.248 1 23.159 106 TYR A N 1
ATOM 1376 C CA . TYR A 1 91 ? 8.288 -16.54 14.316 1 23.582 106 TYR A CA 1
ATOM 1377 C C . TYR A 1 91 ? 7.233 -17.424 14.977 1 25.016 106 TYR A C 1
ATOM 1378 O O . TYR A 1 91 ? 6.031 -17.171 14.867 1 24.661 106 TYR A O 1
ATOM 1396 N N . PRO A 1 92 ? 7.628 -18.506 15.686 1 29.982 107 PRO A N 1
ATOM 1397 C CA . PRO A 1 92 ? 6.652 -19.468 16.216 1 32.972 107 PRO A CA 1
ATOM 1398 C C . PRO A 1 92 ? 5.606 -18.792 17.104 1 32.174 107 PRO A C 1
ATOM 1399 O O . PRO A 1 92 ? 5.96 -17.907 17.884 1 32.778 107 PRO A O 1
ATOM 1410 N N . ARG A 1 93 ? 4.341 -19.212 16.969 1 29.664 108 ARG A N 1
ATOM 1411 C CA . ARG A 1 93 ? 3.239 -18.682 17.757 1 36.071 108 ARG A CA 1
ATOM 1412 C C . ARG A 1 93 ? 2.811 -19.696 18.821 1 40.363 108 ARG A C 1
ATOM 1413 O O . ARG A 1 93 ? 2.3 -20.754 18.48 1 55.616 108 ARG A O 1
ATOM 1434 N N . GLU A 1 94 ? 3.027 -19.364 20.1 1 51.258 109 GLU A N 1
ATOM 1435 C CA . GLU A 1 94 ? 2.388 -20.074 21.202 1 51.362 109 GLU A CA 1
ATOM 1436 C C . GLU A 1 94 ? 1.04 -19.416 21.477 1 50.387 109 GLU A C 1
ATOM 1437 O O . GLU A 1 94 ? 0.985 -18.197 21.571 1 48.31 109 GLU A O 1
ATOM 1443 N N . GLY A 1 95 ? -0.028 -20.219 21.533 1 46.791 110 GLY A N 1
ATOM 1444 C CA . GLY A 1 95 ? -1.24 -19.86 22.253 1 41.546 110 GLY A CA 1
ATOM 1445 C C . GLY A 1 95 ? -2.199 -19.019 21.427 1 39.151 110 GLY A C 1
ATOM 1446 O O . GLY A 1 95 ? -3.088 -18.378 21.997 1 42.045 110 GLY A O 1
ATOM 1450 N N . GLY A 1 96 ? -2.032 -19.058 20.093 1 32.766 111 GLY A N 1
ATOM 1451 C CA . GLY A 1 96 ? -2.753 -18.147 19.212 1 37.197 111 GLY A CA 1
ATOM 1452 C C . GLY A 1 96 ? -2.344 -16.702 19.474 1 34.998 111 GLY A C 1
ATOM 1453 O O . GLY A 1 96 ? -3.168 -15.775 19.38 1 37.622 111 GLY A O 1
ATOM 1457 N N . VAL A 1 97 ? -1.07 -16.505 19.858 1 28.841 112 VAL A N 1
ATOM 1458 C CA . VAL A 1 97 ? -0.629 -15.137 20.106 1 23.46 112 VAL A CA 1
ATOM 1459 C C . VAL A 1 97 ? 0.586 -14.856 19.238 1 19.442 112 VAL A C 1
ATOM 1460 O O . VAL A 1 97 ? 1.531 -15.638 19.166 1 18.753 112 VAL A O 1
ATOM 1473 N N . SER A 1 98 ? 0.599 -13.646 18.629 1 14.132 113 SER A N 1
ATOM 1474 C CA . SER A 1 98 ? 1.683 -13.196 17.812 1 12.806 113 SER A CA 1
ATOM 1475 C C . SER A 1 98 ? 2.773 -12.522 18.651 1 13.567 113 SER A C 1
ATOM 1476 O O . SER A 1 98 ? 2.506 -12.06 19.753 1 15.449 113 SER A O 1
ATOM 1484 N N . SER A 1 99 ? 3.946 -12.427 18.104 1 12.632 114 SER A N 1
ATOM 1485 C CA . SER A 1 99 ? 5.09 -11.829 18.761 1 12.616 114 SER A CA 1
ATOM 1486 C C . SER A 1 99 ? 5.358 -10.434 18.222 1 13.154 114 SER A C 1
ATOM 1487 O O . SER A 1 99 ? 5.005 -10.07 17.082 1 12.082 114 SER A O 1
ATOM 1495 N N . ARG A 1 100 ? 6.058 -9.597 18.989 1 11.842 115 ARG A N 1
ATOM 1496 C CA . ARG A 1 100 ? 6.391 -8.265 18.55 1 10.79 115 ARG A CA 1
ATOM 1497 C C . ARG A 1 100 ? 7.241 -8.305 17.284 1 11.712 115 ARG A C 1
ATOM 1498 O O . ARG A 1 100 ? 7.101 -7.443 16.415 1 11.695 115 ARG A O 1
ATOM 1519 N N . GLU A 1 101 ? 8.15 -9.275 17.204 1 12.021 116 GLU A N 1
ATOM 1520 C CA . GLU A 1 101 ? 9.023 -9.401 16.022 1 12.134 116 GLU A CA 1
ATOM 1521 C C . GLU A 1 101 ? 8.223 -9.678 14.743 1 12.131 116 GLU A C 1
ATOM 1522 O O . GLU A 1 101 ? 8.548 -9.14 13.673 1 12.928 116 GLU A O 1
ATOM 1534 N N . LEU A 1 102 ? 7.192 -10.486 14.871 1 12.426 117 LEU A N 1
ATOM 1535 C CA . LEU A 1 102 ? 6.331 -10.85 13.743 1 12.174 117 LEU A CA 1
ATOM 1536 C C . LEU A 1 102 ? 5.572 -9.62 13.299 1 12.752 117 LEU A C 1
ATOM 1537 O O . LEU A 1 102 ? 5.483 -9.308 12.105 1 12.478 117 LEU A O 1
ATOM 1553 N N . VAL A 1 103 ? 5.019 -8.844 14.262 1 11.207 118 VAL A N 1
ATOM 1554 C CA . VAL A 1 103 ? 4.28 -7.646 13.91 1 11.879 118 VAL A CA 1
ATOM 1555 C C . VAL A 1 103 ? 5.2 -6.672 13.193 1 12.445 118 VAL A C 1
ATOM 1556 O O . VAL A 1 103 ? 4.827 -6.039 12.196 1 11.484 118 VAL A O 1
ATOM 1569 N N . LYS A 1 104 ? 6.419 -6.483 13.693 1 12.225 119 LYS A N 1
ATOM 1570 C CA . LYS A 1 104 ? 7.391 -5.569 13.089 1 13.194 119 LYS A CA 1
ATOM 1571 C C . LYS A 1 104 ? 7.746 -6.056 11.684 1 12.477 119 LYS A C 1
ATOM 1572 O O . LYS A 1 104 ? 7.874 -5.209 10.814 1 13.218 119 LYS A O 1
ATOM 1591 N N . LYS A 1 105 ? 7.86 -7.362 11.482 1 12.773 120 LYS A N 1
ATOM 1592 C CA . LYS A 1 105 ? 8.189 -7.886 10.174 1 12.345 120 LYS A CA 1
ATOM 1593 C C . LYS A 1 105 ? 7.069 -7.565 9.182 1 12.826 120 LYS A C 1
ATOM 1594 O O . LYS A 1 105 ? 7.332 -7.045 8.086 1 13.135 120 LYS A O 1
ATOM 1613 N N . VAL A 1 106 ? 5.828 -7.741 9.586 1 12.108 121 VAL A N 1
ATOM 1614 C CA . VAL A 1 106 ? 4.724 -7.415 8.678 1 12.12 121 VAL A CA 1
ATOM 1615 C C . VAL A 1 106 ? 4.727 -5.919 8.374 1 12.354 121 VAL A C 1
ATOM 1616 O O . VAL A 1 106 ? 4.504 -5.479 7.232 1 11.793 121 VAL A O 1
ATOM 1629 N N . SER A 1 107 ? 4.926 -5.052 9.393 1 11.855 122 SER A N 1
ATOM 1630 C CA . SER A 1 107 ? 4.985 -3.608 9.209 1 12.152 122 SER A CA 1
ATOM 1631 C C . SER A 1 107 ? 6.103 -3.247 8.221 1 12.818 122 SER A C 1
ATOM 1632 O O . SER A 1 107 ? 5.908 -2.423 7.304 1 11.786 122 SER A O 1
ATOM 1640 N N . ASP A 1 108 ? 7.286 -3.87 8.365 1 12.459 123 ASP A N 1
ATOM 1641 C CA . ASP A 1 108 ? 8.399 -3.642 7.448 1 13.361 123 ASP A CA 1
ATOM 1642 C C . ASP A 1 108 ? 8.064 -4.046 6.011 1 12.341 123 ASP A C 1
ATOM 1643 O O . ASP A 1 108 ? 8.439 -3.313 5.094 1 14.035 123 ASP A O 1
ATOM 1652 N N . VAL A 1 109 ? 7.361 -5.17 5.858 1 13.027 124 VAL A N 1
ATOM 1653 C CA . VAL A 1 109 ? 7.001 -5.629 4.521 1 13.158 124 VAL A CA 1
ATOM 1654 C C . VAL A 1 109 ? 6.125 -4.581 3.832 1 13.216 124 VAL A C 1
ATOM 1655 O O . VAL A 1 109 ? 6.312 -4.228 2.667 1 13.431 124 VAL A O 1
ATOM 1668 N N . ILE A 1 110 ? 5.135 -4.05 4.534 1 11.633 125 ILE A N 1
ATOM 1669 C CA . ILE A 1 110 ? 4.242 -3.057 3.947 1 12.083 125 ILE A CA 1
ATOM 1670 C C . ILE A 1 110 ? 5.019 -1.775 3.638 1 13.73 125 ILE A C 1
ATOM 1671 O O . ILE A 1 110 ? 4.968 -1.237 2.543 1 12.876 125 ILE A O 1
ATOM 1687 N N A TRP A 1 111 ? 5.728 -1.232 4.644 0.5 13.07 126 TRP A N 1
ATOM 1688 N N B TRP A 1 111 ? 5.803 -1.307 4.596 0.5 13.279 126 TRP A N 1
ATOM 1689 C CA A TRP A 1 111 ? 6.58 -0.04 4.522 0.5 14.553 126 TRP A CA 1
ATOM 1690 C CA B TRP A 1 111 ? 6.447 -0.01 4.493 0.5 14.719 126 TRP A CA 1
ATOM 1691 C C A TRP A 1 111 ? 7.454 -0.13 3.283 0.5 15.416 126 TRP A C 1
ATOM 1692 C C B TRP A 1 111 ? 7.549 -0.038 3.427 0.5 15.395 126 TRP A C 1
ATOM 1693 O O A TRP A 1 111 ? 7.433 0.721 2.391 0.5 15.888 126 TRP A O 1
ATOM 1694 O O B TRP A 1 111 ? 7.691 0.971 2.709 0.5 15.36 126 TRP A O 1
ATOM 1735 N N . ASN A 1 112 ? 8.236 -1.188 3.243 1 15.96 127 ASN A N 1
ATOM 1736 C CA . ASN A 1 112 ? 9.281 -1.351 2.239 1 18.505 127 ASN A CA 1
ATOM 1737 C C . ASN A 1 112 ? 8.686 -1.497 0.83 1 18.608 127 ASN A C 1
ATOM 1738 O O . ASN A 1 112 ? 9.396 -1.334 -0.174 1 21.193 127 ASN A O 1
ATOM 1750 N N . SER A 1 113 ? 7.406 -1.838 0.699 1 18.514 128 SER A N 1
ATOM 1751 C CA . SER A 1 113 ? 6.716 -1.933 -0.595 1 17.802 128 SER A CA 1
ATOM 1752 C C . SER A 1 113 ? 6.35 -0.584 -1.192 1 16.112 128 SER A C 1
ATOM 1753 O O . SER A 1 113 ? 5.978 -0.514 -2.362 1 18.896 128 SER A O 1
ATOM 1761 N N . LEU A 1 114 ? 6.315 0.464 -0.381 1 14.444 129 LEU A N 1
ATOM 1762 C CA . LEU A 1 114 ? 5.782 1.735 -0.818 1 15.286 129 LEU A CA 1
ATOM 1763 C C . LEU A 1 114 ? 6.752 2.445 -1.759 1 18.939 129 LEU A C 1
ATOM 1764 O O . LEU A 1 114 ? 7.974 2.319 -1.613 1 20.207 129 LEU A O 1
ATOM 1780 N N . SER A 1 115 ? 6.182 3.228 -2.684 1 18.118 130 SER A N 1
ATOM 1781 C CA . SER A 1 115 ? 6.962 4.103 -3.547 1 21.831 130 SER A CA 1
ATOM 1782 C C . SER A 1 115 ? 7.924 4.945 -2.716 1 29.993 130 SER A C 1
ATOM 1783 O O . SER A 1 115 ? 7.554 5.436 -1.635 1 24.606 130 SER A O 1
ATOM 1791 N N . ARG A 1 116 ? 9.112 5.177 -3.312 1 29.596 131 ARG A N 1
ATOM 1792 C CA . ARG A 1 116 ? 10.222 5.851 -2.655 1 35.709 131 ARG A CA 1
ATOM 1793 C C . ARG A 1 116 ? 9.818 7.263 -2.274 1 33.319 131 ARG A C 1
ATOM 1794 O O . ARG A 1 116 ? 10.13 7.732 -1.181 1 38.835 131 ARG A O 1
ATOM 1800 N N . SER A 1 117 ? 9.097 7.916 -3.185 1 28.179 132 SER A N 1
ATOM 1801 C CA . SER A 1 117 ? 8.747 9.309 -3.008 1 33.372 132 SER A CA 1
ATOM 1802 C C . SER A 1 117 ? 7.345 9.531 -3.547 1 29.065 132 SER A C 1
ATOM 1803 O O . SER A 1 117 ? 7.054 9.212 -4.697 1 32.206 132 SER A O 1
ATOM 1811 N N . TYR A 1 118 ? 6.464 10.068 -2.701 1 25.912 133 TYR A N 1
ATOM 1812 C CA . TYR A 1 118 ? 5.125 10.39 -3.167 1 24.963 133 TYR A CA 1
ATOM 1813 C C . TYR A 1 118 ? 4.493 11.32 -2.151 1 23.998 133 TYR A C 1
ATOM 1814 O O . TYR A 1 118 ? 4.938 11.344 -1.013 1 24.942 133 TYR A O 1
ATOM 1832 N N . PHE A 1 119 ? 3.41 12.005 -2.535 1 22.653 134 PHE A N 1
ATOM 1833 C CA . PHE A 1 119 ? 2.729 12.915 -1.622 1 26.979 134 PHE A CA 1
ATOM 1834 C C . PHE A 1 119 ? 1.813 12.098 -0.715 1 24.703 134 PHE A C 1
ATOM 1835 O O . PHE A 1 119 ? 0.856 11.506 -1.188 1 23.746 134 PHE A O 1
ATOM 1852 N N . LYS A 1 120 ? 2.126 12.018 0.585 1 25.331 135 LYS A N 1
ATOM 1853 C CA . LYS A 1 120 ? 1.439 11.12 1.519 1 29.304 135 LYS A CA 1
ATOM 1854 C C . LYS A 1 120 ? 0.06 11.616 1.964 1 27.76 135 LYS A C 1
ATOM 1855 O O . LYS A 1 120 ? -0.68 10.879 2.644 1 27.42 135 LYS A O 1
ATOM 1874 N N A ASP A 1 121 ? -0.263 12.862 1.59 0.5 26.984 136 ASP A N 1
ATOM 1875 N N B ASP A 1 121 ? -0.277 12.855 1.594 0.5 26.985 136 ASP A N 1
ATOM 1876 C CA A ASP A 1 121 ? -1.47 13.568 1.99 0.5 28.825 136 ASP A CA 1
ATOM 1877 C CA B ASP A 1 121 ? -1.494 13.516 2.024 0.5 28.874 136 ASP A CA 1
ATOM 1878 C C A ASP A 1 121 ? -2.542 13.534 0.901 0.5 26.467 136 ASP A C 1
ATOM 1879 C C B ASP A 1 121 ? -2.499 13.601 0.872 0.5 26.583 136 ASP A C 1
ATOM 1880 O O A ASP A 1 121 ? -3.581 14.162 1.04 0.5 28.372 136 ASP A O 1
ATOM 1881 O O B ASP A 1 121 ? -3.449 14.367 0.949 0.5 28.905 136 ASP A O 1
ATOM 1898 N N . ARG A 1 122 ? -2.286 12.827 -0.195 1 25.225 137 ARG A N 1
ATOM 1899 C CA . ARG A 1 122 ? -3.262 12.733 -1.271 1 23.004 137 ARG A CA 1
ATOM 1900 C C . ARG A 1 122 ? -4.511 11.971 -0.799 1 18.65 137 ARG A C 1
ATOM 1901 O O . ARG A 1 122 ? -4.482 11.186 0.159 1 16.729 137 ARG A O 1
ATOM 1923 N N . ALA A 1 123 ? -5.614 12.255 -1.477 1 16.22 138 ALA A N 1
ATOM 1924 C CA . ALA A 1 123 ? -6.842 11.517 -1.376 1 15.719 138 ALA A CA 1
ATOM 1925 C C . ALA A 1 123 ? -6.721 10.21 -2.139 1 14.032 138 ALA A C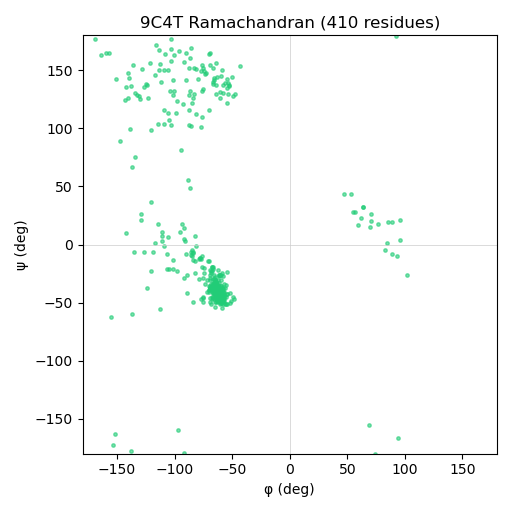 1
ATOM 1926 O O . ALA A 1 123 ? -5.947 10.08 -3.091 1 14.796 138 ALA A O 1
ATOM 1933 N N . HIS A 1 124 ? -7.525 9.241 -1.707 1 12.529 139 HIS A N 1
ATOM 1934 C CA . HIS A 1 124 ? -7.701 8.001 -2.416 1 11.511 139 HIS A CA 1
ATOM 1935 C C . HIS A 1 124 ? -6.478 7.091 -2.368 1 12.173 139 HIS A C 1
ATOM 1936 O O . HIS A 1 124 ? -6.296 6.246 -3.247 1 14.296 139 HIS A O 1
ATOM 1951 N N . ILE A 1 125 ? -5.644 7.202 -1.326 1 10.917 140 ILE A N 1
ATOM 1952 C CA . ILE A 1 125 ? -4.517 6.312 -1.13 1 11.078 140 ILE A CA 1
ATOM 1953 C C . ILE A 1 125 ? -4.658 5.579 0.207 1 10.869 140 ILE A C 1
ATOM 1954 O O . ILE A 1 125 ? -3.664 5.274 0.878 1 11.133 140 ILE A O 1
ATOM 1970 N N . GLN A 1 126 ? -5.888 5.233 0.562 1 11.068 141 GLN A N 1
ATOM 1971 C CA . GLN A 1 126 ? -6.147 4.644 1.876 1 10.64 141 GLN A CA 1
ATOM 1972 C C . GLN A 1 126 ? -6.313 3.134 1.829 1 10.52 141 GLN A C 1
ATOM 1973 O O . GLN A 1 126 ? -6.222 2.436 2.878 1 10.301 141 GLN A O 1
ATOM 1987 N N . SER A 1 127 ? -6.647 2.56 0.66 1 9.738 142 SER A N 1
ATOM 1988 C CA . SER A 1 127 ? -7.128 1.183 0.526 1 10.118 142 SER A CA 1
ATOM 1989 C C . SER A 1 127 ? -6.067 0.235 0.014 1 9.88 142 SER A C 1
ATOM 1990 O O . SER A 1 127 ? -5.058 0.688 -0.548 1 9.845 142 SER A O 1
ATOM 1998 N N . LEU A 1 128 ? -6.331 -1.078 0.091 1 10.333 143 LEU A N 1
ATOM 1999 C CA . LEU A 1 128 ? -5.409 -2.041 -0.509 1 10.932 143 LEU A CA 1
ATOM 2000 C C . LEU A 1 128 ? -5.404 -1.948 -2.028 1 10.498 143 LEU A C 1
ATOM 2001 O O . LEU A 1 128 ? -4.401 -2.348 -2.606 1 11.047 143 LEU A O 1
ATOM 2017 N N . PHE A 1 129 ? -6.455 -1.359 -2.614 1 10.277 144 PHE A N 1
ATOM 2018 C CA . PHE A 1 129 ? -6.381 -1.131 -4.062 1 10.951 144 PHE A CA 1
ATOM 2019 C C . PHE A 1 129 ? -5.278 -0.155 -4.404 1 10.594 144 PHE A C 1
ATOM 2020 O O . PHE A 1 129 ? -4.497 -0.363 -5.345 1 10.42 144 PHE A O 1
ATOM 2037 N N . SER A 1 130 ? -5.116 0.897 -3.624 1 10.511 145 SER A N 1
ATOM 2038 C CA . SER A 1 130 ? -4.026 1.849 -3.791 1 10.19 145 SER A CA 1
ATOM 2039 C C . SER A 1 130 ? -2.671 1.189 -3.519 1 11.396 145 SER A C 1
ATOM 2040 O O . SER A 1 130 ? -1.679 1.388 -4.243 1 11.959 145 SER A O 1
ATOM 2048 N N . PHE A 1 131 ? -2.542 0.386 -2.473 1 10.325 146 PHE A N 1
ATOM 2049 C CA . PHE A 1 131 ? -1.293 -0.275 -2.182 1 10.967 146 PHE A CA 1
ATOM 2050 C C . PHE A 1 131 ? -0.863 -1.183 -3.343 1 10.865 146 PHE A C 1
ATOM 2051 O O . PHE A 1 131 ? 0.313 -1.147 -3.69 1 12.759 146 PHE A O 1
ATOM 2068 N N . ILE A 1 132 ? -1.789 -1.954 -3.938 1 10.404 147 ILE A N 1
ATOM 2069 C CA . ILE A 1 132 ? -1.416 -2.884 -5.015 1 12.05 147 ILE A CA 1
ATOM 2070 C C . ILE A 1 132 ? -1.149 -2.124 -6.323 1 13.996 147 ILE A C 1
ATOM 2071 O O . ILE A 1 132 ? -0.144 -2.389 -6.993 1 15.927 147 ILE A O 1
ATOM 2087 N N . THR A 1 133 ? -2.007 -1.201 -6.703 1 12.011 148 THR A N 1
ATOM 2088 C CA . THR A 1 133 ? -1.955 -0.627 -8.059 1 13.001 148 THR A CA 1
ATOM 2089 C C . THR A 1 133 ? -1.042 0.586 -8.129 1 15.269 148 THR A C 1
ATOM 2090 O O . THR A 1 133 ? -0.473 0.883 -9.199 1 16.091 148 THR A O 1
ATOM 2101 N N . GLY A 1 134 ? -0.845 1.304 -7.018 1 13.929 149 GLY A N 1
ATOM 2102 C CA . GLY A 1 134 ? -0.062 2.517 -6.961 1 13.711 149 GLY A CA 1
ATOM 2103 C C . GLY A 1 134 ? 1.151 2.471 -6.034 1 12.385 149 GLY A C 1
ATOM 2104 O O . GLY A 1 134 ? 1.89 3.448 -5.97 1 14.791 149 GLY A O 1
ATOM 2108 N N . THR A 1 135 ? 1.29 1.378 -5.273 1 13.084 150 THR A N 1
ATOM 2109 C CA . THR A 1 135 ? 2.292 1.263 -4.223 1 13.739 150 THR A CA 1
ATOM 2110 C C . THR A 1 135 ? 2.324 2.502 -3.324 1 15.06 150 THR A C 1
ATOM 2111 O O . THR A 1 135 ? 3.38 2.974 -2.877 1 14.227 150 THR A O 1
ATOM 2122 N N . LYS A 1 136 ? 1.133 2.993 -2.961 1 12.531 151 LYS A N 1
ATOM 2123 C CA . LYS A 1 136 ? 1.004 4.187 -2.129 1 13.237 151 LYS A CA 1
ATOM 2124 C C . LYS A 1 136 ? -0.095 3.964 -1.084 1 10.603 151 LYS A C 1
ATOM 2125 O O . LYS A 1 136 ? -1.156 3.412 -1.347 1 12.333 151 LYS A O 1
ATOM 2144 N N . LEU A 1 137 ? 0.255 4.395 0.138 1 10.478 152 LEU A N 1
ATOM 2145 C CA . LEU A 1 137 ? -0.674 4.406 1.265 1 9.943 152 LEU A CA 1
ATOM 2146 C C . LEU A 1 137 ? -0.458 5.686 2.068 1 10.466 152 LEU A C 1
ATOM 2147 O O . LEU A 1 137 ? 0.658 6.172 2.241 1 11.542 152 LEU A O 1
ATOM 2163 N N . ASP A 1 138 ? -1.545 6.19 2.654 1 9.951 153 ASP A N 1
ATOM 2164 C CA . ASP A 1 138 ? -1.502 7.238 3.673 1 10.526 153 ASP A CA 1
ATOM 2165 C C . ASP A 1 138 ? -1.158 6.626 5.03 1 9.89 153 ASP A C 1
ATOM 2166 O O . ASP A 1 138 ? -1.057 5.406 5.203 1 10.002 153 ASP A O 1
ATOM 2175 N N A SER A 1 139 ? -0.943 7.51 6.024 0.5 10.782 154 SER A N 1
ATOM 2176 N N B SER A 1 139 ? -0.965 7.493 6.035 0.5 10.851 154 SER A N 1
ATOM 2177 C CA A SER A 1 139 ? -0.472 7.098 7.337 0.5 11.484 154 SER A CA 1
ATOM 2178 C CA B SER A 1 139 ? -0.42 7.025 7.296 0.5 11.424 154 SER A CA 1
ATOM 2179 C C A SER A 1 139 ? -1.314 5.973 7.936 0.5 10.914 154 SER A C 1
ATOM 2180 C C B SER A 1 139 ? -1.307 5.966 7.959 0.5 10.909 154 SER A C 1
ATOM 2181 O O A SER A 1 139 ? -0.815 4.9 8.304 0.5 11.137 154 SER A O 1
ATOM 2182 O O B SER A 1 139 ? -0.834 4.891 8.352 0.5 10.934 154 SER A O 1
ATOM 2197 N N . SER A 1 140 ? -2.61 6.227 8.102 1 10.627 155 SER A N 1
ATOM 2198 C CA . SER A 1 140 ? -3.473 5.254 8.738 1 9.914 155 SER A CA 1
ATOM 2199 C C . SER A 1 140 ? -3.697 4.049 7.822 1 10.23 155 SER A C 1
ATOM 2200 O O . SER A 1 140 ? -3.951 2.953 8.289 1 10.514 155 SER A O 1
ATOM 2209 N N . GLY A 1 141 ? -3.561 4.245 6.511 1 10.298 156 GLY A N 1
ATOM 2210 C CA . GLY A 1 141 ? -3.689 3.154 5.554 1 10.469 156 GLY A CA 1
ATOM 2211 C C . GLY A 1 141 ? -2.607 2.078 5.733 1 10.08 156 GLY A C 1
ATOM 2212 O O . GLY A 1 141 ? -2.869 0.898 5.54 1 10.016 156 GLY A O 1
ATOM 2216 N N . VAL A 1 142 ? -1.415 2.486 6.128 1 9.951 157 VAL A N 1
ATOM 2217 C CA . VAL A 1 142 ? -0.358 1.516 6.438 1 10.272 157 VAL A CA 1
ATOM 2218 C C . VAL A 1 142 ? -0.754 0.639 7.629 1 9.483 157 VAL A C 1
ATOM 2219 O O . VAL A 1 142 ? -0.591 -0.572 7.587 1 10.491 157 VAL A O 1
ATOM 2232 N N . ALA A 1 143 ? -1.295 1.255 8.694 1 9.755 158 ALA A N 1
ATOM 2233 C CA . ALA A 1 143 ? -1.757 0.487 9.838 1 9.496 158 ALA A CA 1
ATOM 2234 C C . ALA A 1 143 ? -2.843 -0.512 9.434 1 9.151 158 ALA A C 1
ATOM 2235 O O . ALA A 1 143 ? -2.821 -1.666 9.836 1 9.959 158 ALA A O 1
ATOM 2242 N N . PHE A 1 144 ? -3.838 -0.051 8.676 1 9.49 159 PHE A N 1
ATOM 2243 C CA . PHE A 1 144 ? -4.877 -0.965 8.195 1 9.396 159 PHE A CA 1
ATOM 2244 C C . PHE A 1 144 ? -4.289 -2.134 7.386 1 9.092 159 PHE A C 1
ATOM 2245 O O . PHE A 1 144 ? -4.73 -3.28 7.541 1 9.492 159 PHE A O 1
ATOM 2262 N N . ALA A 1 145 ? -3.349 -1.784 6.486 1 9.873 160 ALA A N 1
ATOM 2263 C CA . ALA A 1 145 ? -2.75 -2.813 5.635 1 9.896 160 ALA A CA 1
ATOM 2264 C C . ALA A 1 145 ? -1.979 -3.86 6.446 1 9.41 160 ALA A C 1
ATOM 2265 O O . ALA A 1 145 ? -2.017 -5.05 6.105 1 10.925 160 ALA A O 1
ATOM 2272 N N . VAL A 1 146 ? -1.292 -3.429 7.508 1 9.494 161 VAL A N 1
ATOM 2273 C CA . VAL A 1 146 ? -0.651 -4.349 8.418 1 9.156 161 VAL A CA 1
ATOM 2274 C C . VAL A 1 146 ? -1.672 -5.302 9.045 1 9.88 161 VAL A C 1
ATOM 2275 O O . VAL A 1 146 ? -1.449 -6.517 9.095 1 9.793 161 VAL A O 1
ATOM 2288 N N . VAL A 1 147 ? -2.811 -4.785 9.503 1 9.186 162 VAL A N 1
ATOM 2289 C CA . VAL A 1 147 ? -3.818 -5.646 10.088 1 9.214 162 VAL A CA 1
ATOM 2290 C C . VAL A 1 147 ? -4.421 -6.6 9.033 1 9.7 162 VAL A C 1
ATOM 2291 O O . VAL A 1 147 ? -4.606 -7.783 9.313 1 10.579 162 VAL A O 1
ATOM 2304 N N . GLY A 1 148 ? -4.64 -6.139 7.795 1 9.334 163 GLY A N 1
ATOM 2305 C CA . GLY A 1 148 ? -5.184 -7.027 6.776 1 10.624 163 GLY A CA 1
ATOM 2306 C C . GLY A 1 148 ? -4.177 -8.105 6.373 1 10.655 163 GLY A C 1
ATOM 2307 O O . GLY A 1 148 ? -4.594 -9.259 6.221 1 12.034 163 GLY A O 1
ATOM 2311 N N . ALA A 1 149 ? -2.905 -7.743 6.313 1 10.217 164 ALA A N 1
ATOM 2312 C CA . ALA A 1 149 ? -1.834 -8.713 6.075 1 11.465 164 ALA A CA 1
ATOM 2313 C C . ALA A 1 149 ? -1.823 -9.767 7.179 1 12.607 164 ALA A C 1
ATOM 2314 O O . ALA A 1 149 ? -1.656 -10.951 6.918 1 13.76 164 ALA A O 1
ATOM 2321 N N . CYS A 1 150 ? -1.932 -9.325 8.454 1 10.827 165 CYS A N 1
ATOM 2322 C CA . CYS A 1 150 ? -1.887 -10.257 9.583 1 12.065 165 CYS A CA 1
ATOM 2323 C C . CYS A 1 150 ? -3.089 -11.182 9.529 1 13.369 165 CYS A C 1
ATOM 2324 O O . CYS A 1 150 ? -2.956 -12.397 9.762 1 11.99 165 CYS A O 1
ATOM 2332 N N . GLN A 1 151 ? -4.277 -10.683 9.18 1 13.104 166 GLN A N 1
ATOM 2333 C CA . GLN A 1 151 ? -5.423 -11.591 8.991 1 13.179 166 GLN A CA 1
ATOM 2334 C C . GLN A 1 151 ? -5.149 -12.604 7.874 1 13.564 166 GLN A C 1
ATOM 2335 O O . GLN A 1 151 ? -5.417 -13.802 8.069 1 15.506 166 GLN A O 1
ATOM 2349 N N . ALA A 1 152 ? -4.589 -12.157 6.777 1 13.708 167 ALA A N 1
ATOM 2350 C CA . ALA A 1 152 ? -4.268 -13.068 5.677 1 15.976 167 ALA A CA 1
ATOM 2351 C C . ALA A 1 152 ? -3.301 -14.172 6.105 1 17.93 167 ALA A C 1
ATOM 2352 O O . ALA A 1 152 ? -3.377 -15.275 5.541 1 18.863 167 ALA A O 1
ATOM 2359 N N . LEU A 1 153 ? -2.428 -13.888 7.073 1 14.876 168 LEU A N 1
ATOM 2360 C CA . LEU A 1 153 ? -1.435 -14.833 7.608 1 15.249 168 LEU A CA 1
ATOM 2361 C C . LEU A 1 153 ? -2.027 -15.734 8.698 1 17.868 168 LEU A C 1
ATOM 2362 O O . LEU A 1 153 ? -1.316 -16.601 9.213 1 21.1 168 LEU A O 1
ATOM 2378 N N . GLY A 1 154 ? -3.277 -15.507 9.134 1 15.955 169 GLY A N 1
ATOM 2379 C CA . GLY A 1 154 ? -3.922 -16.282 10.183 1 15.658 169 GLY A CA 1
ATOM 2380 C C . GLY A 1 154 ? -3.686 -15.764 11.599 1 17.41 169 GLY A C 1
ATOM 2381 O O . GLY A 1 154 ? -3.938 -16.51 12.562 1 18.523 169 GLY A O 1
ATOM 2385 N N . LEU A 1 155 ? -3.292 -14.495 11.752 1 14.998 170 LEU A N 1
ATOM 2386 C CA . LEU A 1 155 ? -2.886 -13.946 13.051 1 14.662 170 LEU A CA 1
ATOM 2387 C C . LEU A 1 155 ? -4.109 -13.278 13.683 1 17.003 170 LEU A C 1
ATOM 2388 O O . LEU A 1 155 ? -4.277 -12.034 13.585 1 16.406 170 LEU A O 1
ATOM 2404 N N . ARG A 1 156 ? -4.97 -14.08 14.313 1 15.196 171 ARG A N 1
ATOM 2405 C CA . ARG A 1 156 ? -6.287 -13.632 14.723 1 15.933 171 ARG A CA 1
ATOM 2406 C C . ARG A 1 156 ? -6.197 -12.564 15.825 1 15.072 171 ARG A C 1
ATOM 2407 O O . ARG A 1 156 ? -7.197 -11.866 16.05 1 16.225 171 ARG A O 1
ATOM 2428 N N . ASP A 1 157 ? -5.061 -12.499 16.559 1 13.395 172 ASP A N 1
ATOM 2429 C CA . ASP A 1 157 ? -4.905 -11.616 17.709 1 12.048 172 ASP A CA 1
ATOM 2430 C C . ASP A 1 157 ? -4.492 -10.192 17.314 1 12.933 172 ASP A C 1
ATOM 2431 O O . ASP A 1 157 ? -4.551 -9.306 18.181 1 12.771 172 ASP A O 1
ATOM 2440 N N . VAL A 1 158 ? -4.062 -9.948 16.072 1 11.612 173 VAL A N 1
ATOM 2441 C CA . VAL A 1 158 ? -3.61 -8.627 15.659 1 10.769 173 VAL A CA 1
ATOM 2442 C C . VAL A 1 158 ? -4.779 -7.756 15.218 1 11.938 173 VAL A C 1
ATOM 2443 O O . VAL A 1 158 ? -5.511 -8.125 14.312 1 12.632 173 VAL A O 1
ATOM 2456 N N . HIS A 1 159 ? -4.944 -6.613 15.886 1 10.497 174 HIS A N 1
ATOM 2457 C CA . HIS A 1 159 ? -6.088 -5.75 15.653 1 10.032 174 HIS A CA 1
ATOM 2458 C C . HIS A 1 159 ? -5.672 -4.294 15.577 1 9.096 174 HIS A C 1
ATOM 2459 O O . HIS A 1 159 ? -4.628 -3.885 16.065 1 10.337 174 HIS A O 1
ATOM 2474 N N . LEU A 1 160 ? -6.491 -3.525 14.875 1 9.246 175 LEU A N 1
ATOM 2475 C CA . LEU A 1 160 ? -6.265 -2.075 14.727 1 8.973 175 LEU A CA 1
ATOM 2476 C C . LEU A 1 160 ? -6.639 -1.347 16.015 1 9.068 175 LEU A C 1
ATOM 2477 O O . LEU A 1 160 ? -7.692 -1.584 16.575 1 10.161 175 LEU A O 1
ATOM 2493 N N . ALA A 1 161 ? -5.749 -0.451 16.426 1 9.163 176 ALA A N 1
ATOM 2494 C CA . ALA A 1 161 ? -6.002 0.481 17.519 1 9.054 176 ALA A CA 1
ATOM 2495 C C . ALA A 1 161 ? -6.083 1.885 16.901 1 9.037 176 ALA A C 1
ATOM 2496 O O . ALA A 1 161 ? -5.267 2.256 16.031 1 9.519 176 ALA A O 1
ATOM 2503 N N . LEU A 1 162 ? -7.028 2.69 17.392 1 9.651 177 LEU A N 1
ATOM 2504 C CA . LEU A 1 162 ? -7.278 4.022 16.827 1 8.987 177 LEU A CA 1
ATOM 2505 C C . LEU A 1 162 ? -7.413 5.054 17.941 1 9.303 177 LEU A C 1
ATOM 2506 O O . LEU A 1 162 ? -8.23 4.858 18.84 1 9.169 177 LEU A O 1
ATOM 2522 N N . SER A 1 163 ? -6.684 6.15 17.802 1 8.329 178 SER A N 1
ATOM 2523 C CA . SER A 1 163 ? -7.053 7.34 18.558 1 8.074 178 SER A CA 1
ATOM 2524 C C . SER A 1 163 ? -7.872 8.241 17.658 1 8.434 178 SER A C 1
ATOM 2525 O O . SER A 1 163 ? -8.441 7.754 16.686 1 9.385 178 SER A O 1
ATOM 2533 N N . GLU A 1 164 ? -7.975 9.544 17.98 1 8.018 179 GLU A N 1
ATOM 2534 C CA . GLU A 1 164 ? -8.714 10.451 17.106 1 8.972 179 GLU A CA 1
ATOM 2535 C C . GLU A 1 164 ? -7.827 10.974 15.987 1 8.482 179 GLU A C 1
ATOM 2536 O O . GLU A 1 164 ? -8.357 11.588 15.067 1 9.032 179 GLU A O 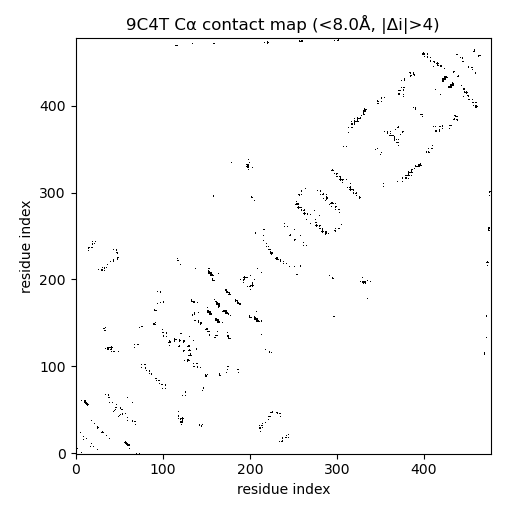1
ATOM 2548 N N . ASP A 1 165 ? -6.499 10.739 16.028 1 8.713 180 ASP A N 1
ATOM 2549 C CA . ASP A 1 165 ? -5.567 11.254 15.022 1 9.759 180 ASP A CA 1
ATOM 2550 C C . ASP A 1 165 ? -4.444 10.285 14.649 1 9.527 180 ASP A C 1
ATOM 2551 O O . ASP A 1 165 ? -3.477 10.707 13.994 1 10.877 180 ASP A O 1
ATOM 2560 N N . HIS A 1 166 ? -4.502 9.031 15.092 1 8.567 181 HIS A N 1
ATOM 2561 C CA . HIS A 1 166 ? -3.429 8.096 14.8 1 8.656 181 HIS A CA 1
ATOM 2562 C C . HIS A 1 166 ? -3.962 6.66 14.904 1 8.733 181 HIS A C 1
ATOM 2563 O O . HIS A 1 166 ? -5.018 6.385 15.446 1 9.322 181 HIS A O 1
ATOM 2578 N N . ALA A 1 167 ? -3.175 5.708 14.354 1 8.768 182 ALA A N 1
ATOM 2579 C CA . ALA A 1 167 ? -3.504 4.297 14.278 1 8.767 182 ALA A CA 1
ATOM 2580 C C . ALA A 1 167 ? -2.243 3.479 14.57 1 8.225 182 ALA A C 1
ATOM 2581 O O . ALA A 1 167 ? -1.149 3.85 14.169 1 9.202 182 ALA A O 1
ATOM 2588 N N . TRP A 1 168 ? -2.461 2.365 15.264 1 8.801 183 TRP A N 1
ATOM 2589 C CA . TRP A 1 168 ? -1.379 1.418 15.55 1 8.635 183 TRP A CA 1
ATOM 2590 C C . TRP A 1 168 ? -2.034 0.041 15.673 1 8.981 183 TRP A C 1
ATOM 2591 O O . TRP A 1 168 ? -3.162 -0.155 15.237 1 9.226 183 TRP A O 1
ATOM 2612 N N . VAL A 1 169 ? -1.338 -0.944 16.276 1 9.38 184 VAL A N 1
ATOM 2613 C CA . VAL A 1 169 ? -1.91 -2.268 16.459 1 10.789 184 VAL A CA 1
ATOM 2614 C C . VAL A 1 169 ? -1.813 -2.749 17.909 1 9.41 184 VAL A C 1
ATOM 2615 O O . VAL A 1 169 ? -0.916 -2.32 18.664 1 10.725 184 VAL A O 1
ATOM 2628 N N . VAL A 1 170 ? -2.774 -3.581 18.292 1 10.408 185 VAL A N 1
ATOM 2629 C CA . VAL A 1 170 ? -2.707 -4.347 19.523 1 10.766 185 VAL A CA 1
ATOM 2630 C C . VAL A 1 170 ? -2.578 -5.817 19.149 1 11.446 185 VAL A C 1
ATOM 2631 O O . VAL A 1 170 ? -3.006 -6.23 18.076 1 11.404 185 VAL A O 1
ATOM 2644 N N . PHE A 1 171 ? -2.01 -6.637 20.045 1 9.765 186 PHE A N 1
ATOM 2645 C CA . PHE A 1 171 ? -1.713 -8.034 19.746 1 10.01 186 PHE A CA 1
ATOM 2646 C C . PHE A 1 171 ? -1.342 -8.731 21.047 1 12.33 186 PHE A C 1
ATOM 2647 O O . PHE A 1 171 ? -1.176 -8.09 22.108 1 12.946 186 PHE A O 1
ATOM 2664 N N . GLY A 1 172 ? -1.116 -10.038 20.926 1 15.044 187 GLY A N 1
ATOM 2665 C CA . GLY A 1 172 ? -0.276 -10.742 21.889 1 15.731 187 GLY A CA 1
ATOM 2666 C C . GLY A 1 172 ? -1.171 -11.336 22.966 1 16.585 187 GLY A C 1
ATOM 2667 O O . GLY A 1 172 ? -2.396 -11.367 22.832 1 17.064 187 GLY A O 1
ATOM 2671 N N . PRO A 1 173 ? -0.571 -11.792 24.093 1 17.107 188 PRO A N 1
ATOM 2672 C CA . PRO A 1 173 ? -1.339 -12.38 25.197 1 20.144 188 PRO A CA 1
ATOM 2673 C C . PRO A 1 173 ? -2.44 -11.446 25.671 1 21.25 188 PRO A C 1
ATOM 2674 O O . PRO A 1 173 ? -2.169 -10.288 26.03 1 18.727 188 PRO A O 1
ATOM 2685 N N . ASN A 1 174 ? -3.695 -11.921 25.627 1 23.67 189 ASN A N 1
ATOM 2686 C CA . ASN A 1 174 ? -4.881 -11.162 26.014 1 24.905 189 ASN A CA 1
ATOM 2687 C C . ASN A 1 174 ? -5.075 -9.879 25.203 1 22.694 189 ASN A C 1
ATOM 2688 O O . ASN A 1 174 ? -5.838 -8.999 25.615 1 25.366 189 ASN A O 1
ATOM 2699 N N . GLY A 1 175 ? -4.401 -9.745 24.056 1 21.262 190 GLY A N 1
ATOM 2700 C CA . GLY A 1 175 ? -4.432 -8.522 23.259 1 21.051 190 GLY A CA 1
ATOM 2701 C C . GLY A 1 175 ? -3.847 -7.278 23.959 1 19.374 190 GLY A C 1
ATOM 2702 O O . GLY A 1 175 ? -4.201 -6.156 23.642 1 18.624 190 GLY A O 1
ATOM 2706 N N A GLU A 1 176 ? -2.961 -7.466 24.932 0.5 16.695 191 GLU A N 1
ATOM 2707 N N B GLU A 1 176 ? -2.936 -7.51 24.904 0.5 15.922 191 GLU A N 1
ATOM 2708 C CA A GLU A 1 176 ? -2.539 -6.351 25.776 0.5 15.726 191 GLU A CA 1
ATOM 2709 C CA B GLU A 1 176 ? -2.51 -6.455 25.816 0.5 14.581 191 GLU A CA 1
ATOM 2710 C C A GLU A 1 176 ? -1.334 -5.564 25.239 0.5 12.801 191 GLU A C 1
ATOM 2711 C C B GLU A 1 176 ? -1.274 -5.676 25.346 0.5 11.988 191 GLU A C 1
ATOM 2712 O O A GLU A 1 176 ? -1.044 -4.437 25.666 0.5 13.781 191 GLU A O 1
ATOM 2713 O O B GLU A 1 176 ? -0.921 -4.657 25.937 0.5 12.812 191 GLU A O 1
ATOM 2736 N N . GLN A 1 177 ? -0.586 -6.137 24.299 1 11.277 192 GLN A N 1
ATOM 2737 C CA . GLN A 1 177 ? 0.544 -5.462 23.717 1 9.705 192 GLN A CA 1
ATOM 2738 C C . GLN A 1 177 ? 0.117 -4.437 22.684 1 10.279 192 GLN A C 1
ATOM 2739 O O . GLN A 1 177 ? -0.859 -4.646 21.973 1 10.599 192 GLN A O 1
ATOM 2754 N N . THR A 1 178 ? 0.891 -3.365 22.629 1 11.326 193 THR A N 1
ATOM 2755 C CA . THR A 1 178 ? 0.749 -2.345 21.598 1 10.099 193 THR A CA 1
ATOM 2756 C C . THR A 1 178 ? 2.018 -2.284 20.773 1 9.801 193 THR A C 1
ATOM 2757 O O . THR A 1 178 ? 3.145 -2.417 21.269 1 10.314 193 THR A O 1
ATOM 2768 N N . ALA A 1 179 ? 1.867 -2.001 19.464 1 9.742 194 ALA A N 1
ATOM 2769 C CA . ALA A 1 179 ? 3 -1.674 18.603 1 10.301 194 ALA A CA 1
ATOM 2770 C C . ALA A 1 179 ? 2.637 -0.594 17.59 1 10.997 194 ALA A C 1
ATOM 2771 O O . ALA A 1 179 ? 1.65 -0.736 16.87 1 10.903 194 ALA A O 1
ATOM 2778 N N . GLU A 1 180 ? 3.531 0.371 17.442 1 10.96 195 GLU A N 1
ATOM 2779 C CA . GLU A 1 180 ? 3.531 1.325 16.339 1 10.417 195 GLU A CA 1
ATOM 2780 C C . GLU A 1 180 ? 3.829 0.554 15.07 1 13.004 195 GLU A C 1
ATOM 2781 O O . GLU A 1 180 ? 4.788 -0.213 15.052 1 13.985 195 GLU A O 1
ATOM 2793 N N . VAL A 1 181 ? 3.111 0.887 14.001 1 11.64 196 VAL A N 1
ATOM 2794 C CA . VAL A 1 181 ? 3.384 0.237 12.714 1 12.26 196 VAL A CA 1
ATOM 2795 C C . VAL A 1 181 ? 3.424 1.235 11.58 1 13.293 196 VAL A C 1
ATOM 2796 O O . VAL A 1 181 ? 3.682 0.79 10.419 1 14.296 196 VAL A O 1
ATOM 2809 N N . THR A 1 182 ? 3.097 2.509 11.797 1 11.778 197 THR A N 1
ATOM 2810 C CA . THR A 1 182 ? 3.147 3.548 10.778 1 10.479 197 THR A CA 1
ATOM 2811 C C . THR A 1 182 ? 3.736 4.845 11.339 1 13.256 197 THR A C 1
ATOM 2812 O O . THR A 1 182 ? 4.217 4.873 12.48 1 15.051 197 THR A O 1
ATOM 2823 N N . TRP A 1 183 ? 3.787 5.884 10.519 1 12.743 198 TRP A N 1
ATOM 2824 C CA . TRP A 1 183 ? 4.227 7.203 10.912 1 12.283 198 TRP A CA 1
ATOM 2825 C C . TRP A 1 183 ? 3.032 8.027 11.396 1 13.05 198 TRP A C 1
ATOM 2826 O O . TRP A 1 183 ? 1.893 7.672 11.078 1 12.201 198 TRP A O 1
ATOM 2847 N N . HIS A 1 184 ? 3.341 9.149 12.076 1 13.578 199 HIS A N 1
ATOM 2848 C CA . HIS A 1 184 ? 2.34 10.127 12.452 1 12.718 199 HIS A CA 1
ATOM 2849 C C . HIS A 1 184 ? 2.837 11.513 12.094 1 14.255 199 HIS A C 1
ATOM 2850 O O . HIS A 1 184 ? 3.955 11.867 12.471 1 16.648 199 HIS A O 1
ATOM 2865 N N . GLY A 1 185 ? 2.007 12.257 11.394 1 16.338 200 GLY A N 1
ATOM 2866 C CA . GLY A 1 185 ? 2.293 13.644 11.092 1 19.669 200 GLY A CA 1
ATOM 2867 C C . GLY A 1 185 ? 3.458 13.777 10.12 1 20.403 200 GLY A C 1
ATOM 2868 O O . GLY A 1 185 ? 3.741 12.852 9.364 1 22.445 200 GLY A O 1
ATOM 2872 N N . LYS A 1 186 ? 4.104 14.938 10.177 1 24.021 201 LYS A N 1
ATOM 2873 C CA . LYS A 1 186 ? 5.133 15.342 9.234 1 30.171 201 LYS A CA 1
ATOM 2874 C C . LYS A 1 186 ? 6.294 15.809 10.094 1 31.629 201 LYS A C 1
ATOM 2875 O O . LYS A 1 186 ? 6.085 16.593 11.012 1 32.208 201 LYS A O 1
ATOM 2881 N N . GLY A 1 187 ? 7.467 15.232 9.873 1 34.252 202 GLY A N 1
ATOM 2882 C CA . GLY A 1 187 ? 8.686 15.679 10.533 1 34.627 202 GLY A CA 1
ATOM 2883 C C . GLY A 1 187 ? 8.77 15.209 11.979 1 36.642 202 GLY A C 1
ATOM 2884 O O . GLY A 1 187 ? 9.53 15.755 12.79 1 36.011 202 GLY A O 1
ATOM 2888 N N . ASN A 1 188 ? 7.962 14.202 12.319 1 25.136 203 ASN A N 1
ATOM 2889 C CA . ASN A 1 188 ? 8.141 13.515 13.586 1 27.862 203 ASN A CA 1
ATOM 2890 C C . ASN A 1 188 ? 9.057 12.32 13.342 1 26.271 203 ASN A C 1
ATOM 2891 O O . ASN A 1 188 ? 9.238 11.858 12.22 1 36.738 203 ASN A O 1
ATOM 2902 N N . GLU A 1 189 ? 9.698 11.89 14.418 1 34.996 204 GLU A N 1
ATOM 2903 C CA . GLU A 1 189 ? 10.606 10.771 14.383 1 35.815 204 GLU A CA 1
ATOM 2904 C C . GLU A 1 189 ? 9.802 9.485 14.573 1 32.292 204 GLU A C 1
ATOM 2905 O O . GLU A 1 189 ? 8.939 9.421 15.452 1 33.354 204 GLU A O 1
ATOM 2917 N N . ASP A 1 190 ? 10.095 8.532 13.682 1 33.009 205 ASP A N 1
ATOM 2918 C CA . ASP A 1 190 ? 9.517 7.197 13.586 1 33.325 205 ASP A CA 1
ATOM 2919 C C . ASP A 1 190 ? 9.634 6.475 14.932 1 26.821 205 ASP A C 1
ATOM 2920 O O . ASP A 1 190 ? 10.633 6.67 15.647 1 26.929 205 ASP A O 1
ATOM 2929 N N . ARG A 1 191 ? 8.571 5.737 15.331 1 24.213 206 ARG A N 1
ATOM 2930 C CA . ARG A 1 191 ? 8.632 4.914 16.542 1 21.046 206 ARG A CA 1
ATOM 2931 C C . ARG A 1 191 ? 8.169 3.48 16.271 1 17.557 206 ARG A C 1
ATOM 2932 O O . ARG A 1 191 ? 7.717 2.771 17.205 1 15.474 206 ARG A O 1
ATOM 2953 N N . ARG A 1 192 ? 8.183 3.012 15.005 1 16.49 207 ARG A N 1
ATOM 2954 C CA . ARG A 1 192 ? 7.678 1.725 14.567 1 16.949 207 ARG A CA 1
ATOM 2955 C C . ARG A 1 192 ? 8.321 0.614 15.407 1 16.922 207 ARG A C 1
ATOM 2956 O O . ARG A 1 192 ? 9.513 0.686 15.743 1 21.595 207 ARG A O 1
ATOM 2977 N N . GLY A 1 193 ? 7.488 -0.259 15.931 1 15.143 208 GLY A N 1
ATOM 2978 C CA . GLY A 1 193 ? 7.996 -1.337 16.774 1 16.858 208 GLY A CA 1
ATOM 2979 C C . GLY A 1 193 ? 7.802 -1.096 18.259 1 16.725 208 GLY A C 1
ATOM 2980 O O . GLY A 1 193 ? 7.795 -2.048 19.049 1 17.478 208 GLY A O 1
ATOM 2984 N N . GLN A 1 194 ? 7.722 0.151 18.652 1 16.988 209 GLN A N 1
ATOM 2985 C CA . GLN A 1 194 ? 7.612 0.528 20.051 1 15.024 209 GLN A CA 1
ATOM 2986 C C . GLN A 1 194 ? 6.169 0.428 20.542 1 13.863 209 GLN A C 1
ATOM 2987 O O . GLN A 1 194 ? 5.189 0.475 19.792 1 13.202 209 GLN A O 1
ATOM 3001 N N A THR A 1 195 ? 6.014 0.344 21.855 0.5 11.112 210 THR A N 1
ATOM 3002 N N B THR A 1 195 ? 6.035 0.365 21.851 0.5 13.344 210 THR A N 1
ATOM 3003 C CA A THR A 1 195 ? 4.699 0.489 22.465 0.5 9.118 210 THR A CA 1
ATOM 3004 C CA B THR A 1 195 ? 4.747 0.499 22.507 0.5 12.47 210 THR A CA 1
ATOM 3005 C C A THR A 1 195 ? 4.245 1.946 22.402 0.5 9.065 210 THR A C 1
ATOM 3006 C C B THR A 1 195 ? 4.251 1.945 22.418 0.5 10.848 210 THR A C 1
ATOM 3007 O O A THR A 1 195 ? 5.041 2.847 22.115 0.5 9.516 210 THR A O 1
ATOM 3008 O O B THR A 1 195 ? 5.025 2.852 22.1 0.5 11.428 210 THR A O 1
ATOM 3029 N N . VAL A 1 196 ? 2.974 2.149 22.787 1 10.253 211 VAL A N 1
ATOM 3030 C CA . VAL A 1 196 ? 2.424 3.496 22.968 1 9.847 211 VAL A CA 1
ATOM 3031 C C . VAL A 1 196 ? 2.436 3.959 24.427 1 11.648 211 VAL A C 1
ATOM 3032 O O . VAL A 1 196 ? 1.823 4.958 24.772 1 10.616 211 VAL A O 1
ATOM 3046 N N . ASN A 1 197 ? 3.136 3.229 25.316 1 10.955 212 ASN A N 1
ATOM 3047 C CA . ASN A 1 197 ? 3.112 3.569 26.732 1 11.828 212 ASN A CA 1
ATOM 3048 C C . ASN A 1 197 ? 3.659 4.925 27.127 1 10.479 212 ASN A C 1
ATOM 3049 O O . ASN A 1 197 ? 3.067 5.523 28.038 1 11.569 212 ASN A O 1
ATOM 3060 N N . ALA A 1 198 ? 4.689 5.457 26.478 1 11.446 213 ALA A N 1
ATOM 3061 C CA . ALA A 1 198 ? 5.19 6.783 26.812 1 12.176 213 ALA A CA 1
ATOM 3062 C C . ALA A 1 198 ? 4.134 7.833 26.499 1 12.398 213 ALA A C 1
ATOM 3063 O O . ALA A 1 198 ? 3.903 8.754 27.272 1 13.007 213 ALA A O 1
ATOM 3070 N N . GLY A 1 199 ? 3.45 7.661 25.365 1 12.144 214 GLY A N 1
ATOM 3071 C CA . GLY A 1 199 ? 2.436 8.631 24.956 1 11.984 214 GLY A CA 1
ATOM 3072 C C . GLY A 1 199 ? 1.195 8.615 25.842 1 10.946 214 GLY A C 1
ATOM 3073 O O . GLY A 1 199 ? 0.651 9.645 26.221 1 11.402 214 GLY A O 1
ATOM 3077 N N . VAL A 1 200 ? 0.784 7.428 26.296 1 9.771 215 VAL A N 1
ATOM 3078 C CA . VAL A 1 200 ? -0.265 7.298 27.292 1 9.822 215 VAL A CA 1
ATOM 3079 C C . VAL A 1 200 ? 0.156 8.002 28.59 1 11.099 215 VAL A C 1
ATOM 3080 O O . VAL A 1 200 ? -0.605 8.779 29.175 1 11.266 215 VAL A O 1
ATOM 3093 N N . ALA A 1 201 ? 1.351 7.675 29.065 1 10.926 216 ALA A N 1
ATOM 3094 C CA . ALA A 1 201 ? 1.819 8.194 30.344 1 12.197 216 ALA A CA 1
ATOM 3095 C C . ALA A 1 201 ? 1.925 9.717 30.333 1 12.532 216 ALA A C 1
ATOM 3096 O O . ALA A 1 201 ? 1.756 10.327 31.399 1 15.027 216 ALA A O 1
ATOM 3103 N N . GLU A 1 202 ? 2.257 10.341 29.201 1 11.847 217 GLU A N 1
ATOM 3104 C CA . GLU A 1 202 ? 2.411 11.785 29.157 1 12.457 217 GLU A CA 1
ATOM 3105 C C . GLU A 1 202 ? 1.076 12.52 29.019 1 12.085 217 GLU A C 1
ATOM 3106 O O . GLU A 1 202 ? 1.07 13.75 29.04 1 12.854 217 GLU A O 1
ATOM 3118 N N . ARG A 1 203 ? -0.033 11.777 28.928 1 11.436 218 ARG A N 1
ATOM 3119 C CA . ARG A 1 203 ? -1.378 12.346 28.926 1 11.418 218 ARG A CA 1
ATOM 3120 C C . ARG A 1 203 ? -1.601 13.245 27.705 1 11.349 218 ARG A C 1
ATOM 3121 O O . ARG A 1 203 ? -2.316 14.258 27.75 1 10.898 218 ARG A O 1
ATOM 3142 N N . SER A 1 204 ? -0.967 12.937 26.556 1 8.797 219 SER A N 1
ATOM 3143 C CA . SER A 1 204 ? -1.253 13.617 25.302 1 9.364 219 SER A CA 1
ATOM 3144 C C . SER A 1 204 ? -2.638 13.298 24.746 1 9.646 219 SER A C 1
ATOM 3145 O O . SER A 1 204 ? -3.158 12.211 24.969 1 9.961 219 SER A O 1
ATOM 3153 N N . TRP A 1 205 ? -3.186 14.202 23.945 1 8.65 220 TRP A N 1
ATOM 3154 C CA . TRP A 1 205 ? -4.379 13.867 23.202 1 8.113 220 TRP A CA 1
ATOM 3155 C C . TRP A 1 205 ? -4.17 12.709 22.236 1 8.012 220 TRP A C 1
ATOM 3156 O O . TRP A 1 205 ? -5.084 11.9 22.045 1 9.206 220 TRP A O 1
ATOM 3177 N N . LEU A 1 206 ? -2.971 12.651 21.627 1 8.206 221 LEU A N 1
ATOM 3178 C CA . LEU A 1 206 ? -2.731 11.668 20.581 1 8.881 221 LEU A CA 1
ATOM 3179 C C . LEU A 1 206 ? -3.024 10.25 21.072 1 8.661 221 LEU A C 1
ATOM 3180 O O . LEU A 1 206 ? -3.482 9.422 20.286 1 9.05 221 LEU A O 1
ATOM 3196 N N . TYR A 1 207 ? -2.765 9.93 22.354 1 8.115 222 TYR A N 1
ATOM 3197 C CA . TYR A 1 207 ? -2.98 8.573 22.851 1 8.248 222 TYR A CA 1
ATOM 3198 C C . TYR A 1 207 ? -4.151 8.478 23.834 1 8.38 222 TYR A C 1
ATOM 3199 O O . TYR A 1 207 ? -4.376 7.413 24.404 1 8.994 222 TYR A O 1
ATOM 3217 N N . LEU A 1 208 ? -4.925 9.587 23.998 1 8.614 223 LEU A N 1
ATOM 3218 C CA . LEU A 1 208 ? -6.193 9.593 24.703 1 8.882 223 LEU A CA 1
ATOM 3219 C C . LEU A 1 208 ? -6.109 9.082 26.148 1 8.513 223 LEU A C 1
ATOM 3220 O O . LEU A 1 208 ? -7.095 8.542 26.635 1 8.652 223 LEU A O 1
ATOM 3236 N N . LYS A 1 209 ? -4.964 9.224 26.808 1 9.078 224 LYS A N 1
ATOM 3237 C CA . LYS A 1 209 ? -4.75 8.731 28.169 1 9.393 224 LYS A CA 1
ATOM 3238 C C . LYS A 1 209 ? -5.07 7.236 28.255 1 9.722 224 LYS A C 1
ATOM 3239 O O . LYS A 1 209 ? -5.378 6.696 29.352 1 11.64 224 LYS A O 1
ATOM 3258 N N . GLY A 1 210 ? -4.921 6.509 27.134 1 8.651 225 GLY A N 1
ATOM 3259 C CA . GLY A 1 210 ? -5.18 5.074 27.094 1 8.902 225 GLY A CA 1
ATOM 3260 C C . GLY A 1 210 ? -6.603 4.699 26.671 1 10.063 225 GLY A C 1
ATOM 3261 O O . GLY A 1 210 ? -6.924 3.514 26.479 1 10.827 225 GLY A O 1
ATOM 3265 N N . SER A 1 211 ? -7.505 5.702 26.582 1 10.121 226 SER A N 1
ATOM 3266 C CA . SER A 1 211 ? -8.905 5.515 26.22 1 9.877 226 SER A CA 1
ATOM 3267 C C . SER A 1 211 ? -9.111 5.545 24.714 1 9.968 226 SER A C 1
ATOM 3268 O O . SER A 1 211 ? -10.03 6.193 24.207 1 10.06 226 SER A O 1
ATOM 3276 N N . TYR A 1 212 ? -8.269 4.78 24.012 1 9.686 227 TYR A N 1
ATOM 3277 C CA . TYR A 1 212 ? -8.337 4.65 22.564 1 9.549 227 TYR A CA 1
ATOM 3278 C C . TYR A 1 212 ? -9.137 3.392 22.191 1 10.17 227 TYR A C 1
ATOM 3279 O O . TYR A 1 212 ? -9.496 2.583 23.028 1 10.785 227 TYR A O 1
ATOM 3297 N N . MET A 1 213 ? -9.505 3.323 20.931 1 9.859 228 MET A N 1
ATOM 3298 C CA . MET A 1 213 ? -10.333 2.235 20.431 1 11.339 228 MET A CA 1
ATOM 3299 C C . MET A 1 213 ? -9.476 1.018 20.109 1 10.228 228 MET A C 1
ATOM 3300 O O . MET A 1 213 ? -8.465 1.155 19.477 1 11.897 228 MET A O 1
ATOM 3314 N N . ARG A 1 214 ? -9.88 -0.146 20.621 1 11.526 229 ARG A N 1
ATOM 3315 C CA . ARG A 1 214 ? -9.286 -1.439 20.277 1 11.092 229 ARG A CA 1
ATOM 3316 C C . ARG A 1 214 ? -10.303 -2.19 19.435 1 11.258 229 ARG A C 1
ATOM 3317 O O . ARG A 1 214 ? -11.346 -2.668 19.95 1 13.025 229 ARG A O 1
ATOM 3338 N N . CYS A 1 215 ? -10.061 -2.238 18.136 1 10.354 230 CYS A N 1
ATOM 3339 C CA . CYS A 1 215 ? -11.029 -2.819 17.219 1 10.644 230 CYS A CA 1
ATOM 3340 C C . CYS A 1 215 ? -11.067 -4.338 17.305 1 10.792 230 CYS A C 1
ATOM 3341 O O . CYS A 1 215 ? -10.045 -4.999 17.474 1 12.036 230 CYS A O 1
ATOM 3349 N N . ASP A 1 216 ? -12.268 -4.886 17.097 1 10.857 231 ASP A N 1
ATOM 3350 C CA . ASP A 1 216 ? -12.429 -6.249 16.614 1 10.981 231 ASP A CA 1
ATOM 3351 C C . ASP A 1 216 ? -12.52 -6.186 15.097 1 11.388 231 ASP A C 1
ATOM 3352 O O . ASP A 1 216 ? -12.405 -5.123 14.474 1 11.282 231 ASP A O 1
ATOM 3361 N N . ARG A 1 217 ? -12.691 -7.337 14.435 1 11.202 232 ARG A N 1
ATOM 3362 C CA . ARG A 1 217 ? -12.677 -7.334 12.991 1 11.537 232 ARG A CA 1
ATOM 3363 C C . ARG A 1 217 ? -13.846 -6.567 12.396 1 12.13 232 ARG A C 1
ATOM 3364 O O . ARG A 1 217 ? -13.7 -5.973 11.325 1 11.815 232 ARG A O 1
ATOM 3385 N N . LYS A 1 218 ? -14.992 -6.528 13.079 1 11.76 233 LYS A N 1
ATOM 3386 C CA . LYS A 1 218 ? -16.149 -5.82 12.557 1 13.392 233 LYS A CA 1
ATOM 3387 C C . LYS A 1 218 ? -15.878 -4.314 12.605 1 11.004 233 LYS A C 1
ATOM 3388 O O . LYS A 1 218 ? -16.293 -3.543 11.733 1 11.672 233 LYS A O 1
ATOM 3407 N N . MET A 1 219 ? -15.228 -3.834 13.677 1 10.371 234 MET A N 1
ATOM 3408 C CA . MET A 1 219 ? -14.888 -2.415 13.802 1 10.458 234 MET A CA 1
ATOM 3409 C C . MET A 1 219 ? -13.802 -2.05 12.786 1 9.212 234 MET A C 1
ATOM 3410 O O . MET A 1 219 ? -13.751 -0.902 12.3 1 9.551 234 MET A O 1
ATOM 3424 N N . GLU A 1 220 ? -12.918 -2.993 12.388 1 9.3 235 GLU A N 1
ATOM 3425 C CA . GLU A 1 220 ? -11.966 -2.791 11.292 1 9.559 235 GLU A CA 1
ATOM 3426 C C . GLU A 1 220 ? -12.694 -2.591 9.964 1 8.552 235 GLU A C 1
ATOM 3427 O O . GLU A 1 220 ? -12.274 -1.754 9.144 1 8.746 235 GLU A O 1
ATOM 3439 N N . VAL A 1 221 ? -13.801 -3.318 9.766 1 8.88 236 VAL A N 1
ATOM 3440 C CA . VAL A 1 221 ? -14.655 -3.02 8.633 1 10.202 236 VAL A CA 1
ATOM 3441 C C . VAL A 1 221 ? -15.231 -1.606 8.714 1 9.27 236 VAL A C 1
ATOM 3442 O O . VAL A 1 221 ? -15.267 -0.849 7.74 1 9.204 236 VAL A O 1
ATOM 3455 N N . ALA A 1 222 ? -15.707 -1.205 9.878 1 8.857 237 ALA A N 1
ATOM 3456 C CA . ALA A 1 222 ? -16.211 0.131 10.06 1 9.149 237 ALA A CA 1
ATOM 3457 C C . ALA A 1 222 ? -15.152 1.178 9.721 1 8.397 237 ALA A C 1
ATOM 3458 O O . ALA A 1 222 ? -15.463 2.192 9.1 1 8.835 237 ALA A O 1
ATOM 3465 N N . PHE A 1 223 ? -13.898 0.934 10.133 1 8.362 238 PHE A N 1
ATOM 3466 C CA . PHE A 1 223 ? -12.832 1.884 9.806 1 8.886 238 PHE A CA 1
ATOM 3467 C C . PHE A 1 223 ? -12.697 2.048 8.288 1 9.077 238 PHE A C 1
ATOM 3468 O O . PHE A 1 223 ? -12.591 3.15 7.812 1 8.958 238 PHE A O 1
ATOM 3485 N N . MET A 1 224 ? -12.636 0.94 7.537 1 8.985 239 MET A N 1
ATOM 3486 C CA . MET A 1 224 ? -12.455 1.094 6.092 1 8.909 239 MET A CA 1
ATOM 3487 C C . MET A 1 224 ? -13.633 1.786 5.438 1 8.752 239 MET A C 1
ATOM 3488 O O . MET A 1 224 ? -13.442 2.514 4.46 1 9.679 239 MET A O 1
ATOM 3502 N N . VAL A 1 225 ? -14.834 1.65 6.012 1 8.588 240 VAL A N 1
ATOM 3503 C CA . VAL A 1 225 ? -15.99 2.379 5.519 1 8.582 240 VAL A CA 1
ATOM 3504 C C . VAL A 1 225 ? -15.854 3.877 5.809 1 8.676 240 VAL A C 1
ATOM 3505 O O . VAL A 1 225 ? -16.11 4.717 4.938 1 9.971 240 VAL A O 1
ATOM 3518 N N . CYS A 1 226 ? -15.453 4.242 7.039 1 9.597 241 CYS A N 1
ATOM 3519 C CA . CYS A 1 226 ? -15.218 5.644 7.34 1 9.892 241 CYS A CA 1
ATOM 3520 C C . CYS A 1 226 ? -14.096 6.214 6.455 1 9.838 241 CYS A C 1
ATOM 3521 O O . CYS A 1 226 ? -14.02 7.424 6.185 1 11.204 241 CYS A O 1
ATOM 3529 N N . ALA A 1 227 ? -13.162 5.35 6.011 1 9.785 242 ALA A N 1
ATOM 3530 C CA . ALA A 1 227 ? -12.051 5.789 5.195 1 9.676 242 ALA A CA 1
ATOM 3531 C C . ALA A 1 227 ? -12.448 6.024 3.746 1 9.581 242 ALA A C 1
ATOM 3532 O O . ALA A 1 227 ? -11.613 6.566 3.013 1 9.773 242 ALA A O 1
ATOM 3539 N N . ILE A 1 228 ? -13.638 5.607 3.309 1 10.031 243 ILE A N 1
ATOM 3540 C CA . ILE A 1 228 ? -14.085 5.975 1.97 1 10.181 243 ILE A CA 1
ATOM 3541 C C . ILE A 1 228 ? -13.977 7.483 1.815 1 10.452 243 ILE A C 1
ATOM 3542 O O . ILE A 1 228 ? -14.358 8.227 2.712 1 11.542 243 ILE A O 1
ATOM 3558 N N . ASN A 1 229 ? -13.483 7.889 0.638 1 10.779 244 ASN A N 1
ATOM 3559 C CA . ASN A 1 229 ? -13.332 9.302 0.312 1 11.865 244 ASN A CA 1
ATOM 3560 C C . ASN A 1 229 ? -14.143 9.631 -0.937 1 12.991 244 ASN A C 1
ATOM 3561 O O . ASN A 1 229 ? -13.685 9.39 -2.046 1 13.983 244 ASN A O 1
ATOM 3572 N N . PRO A 1 230 ? -15.357 10.191 -0.776 1 12.188 245 PRO A N 1
ATOM 3573 C CA . PRO A 1 230 ? -16.166 10.55 -1.949 1 13.198 245 PRO A CA 1
ATOM 3574 C C . PRO A 1 230 ? -15.687 11.709 -2.806 1 15.963 245 PRO A C 1
ATOM 3575 O O . PRO A 1 230 ? -16.29 11.961 -3.851 1 16.597 245 PRO A O 1
ATOM 3586 N N A SER A 1 231 ? -14.585 12.358 -2.419 0.5 14.755 246 SER A N 1
ATOM 3587 N N B SER A 1 231 ? -14.665 12.445 -2.375 0.5 15.132 246 SER A N 1
ATOM 3588 C CA A SER A 1 231 ? -14.129 13.569 -3.092 0.5 15.408 246 SER A CA 1
ATOM 3589 C CA B SER A 1 231 ? -14.349 13.71 -3.029 0.5 16.116 246 SER A CA 1
ATOM 3590 C C A SER A 1 231 ? -13.723 13.255 -4.519 0.5 16.145 246 SER A C 1
ATOM 3591 C C B SER A 1 231 ? -13.658 13.49 -4.369 0.5 17.267 246 SER A C 1
ATOM 3592 O O A SER A 1 231 ? -12.923 12.368 -4.811 0.5 13.184 246 SER A O 1
ATOM 3593 O O B SER A 1 231 ? -12.584 12.888 -4.425 0.5 17.47 246 SER A O 1
ATOM 3608 N N . ILE A 1 232 ? -14.288 14.028 -5.441 1 17.242 247 ILE A N 1
ATOM 3609 C CA . ILE A 1 232 ? -13.761 13.989 -6.794 1 18.063 247 ILE A CA 1
ATOM 3610 C C . ILE A 1 232 ? -12.763 15.131 -6.979 1 23.519 247 ILE A C 1
ATOM 3611 O O . ILE A 1 232 ? -11.682 14.929 -7.524 1 24.108 247 ILE A O 1
ATOM 3628 N N . ASP A 1 233 ? -13.176 16.323 -6.541 1 22.973 248 ASP A N 1
ATOM 3629 C CA . ASP A 1 233 ? -12.327 17.507 -6.553 1 24.708 248 ASP A CA 1
ATOM 3630 C C . ASP A 1 233 ? -12.81 18.442 -5.451 1 25.648 248 ASP A C 1
ATOM 3631 O O . ASP A 1 233 ? -13.706 18.074 -4.686 1 26.203 248 ASP A O 1
ATOM 3640 N N . LEU A 1 234 ? -12.253 19.68 -5.374 1 26.644 249 LEU A N 1
ATOM 3641 C CA . LEU A 1 234 ? -12.572 20.588 -4.27 1 28.898 249 LEU A CA 1
ATOM 3642 C C . LEU A 1 234 ? -14.062 20.941 -4.223 1 28.922 249 LEU A C 1
ATOM 3643 O O . LEU A 1 234 ? -14.587 21.253 -3.156 1 33.441 249 LEU A O 1
ATOM 3649 N N . HIS A 1 235 ? -14.755 20.876 -5.364 1 33.738 250 HIS A N 1
ATOM 3650 C CA . HIS A 1 235 ? -16.122 21.374 -5.469 1 36.246 250 HIS A CA 1
ATOM 3651 C C . HIS A 1 235 ? -17.146 20.252 -5.553 1 33.843 250 HIS A C 1
ATOM 3652 O O . HIS A 1 235 ? -18.346 20.528 -5.54 1 34.642 250 HIS A O 1
ATOM 3667 N N . THR A 1 236 ? -16.677 18.996 -5.694 1 27.031 251 THR A N 1
ATOM 3668 C CA . THR A 1 236 ? -17.552 17.953 -6.165 1 22.78 251 THR A CA 1
ATOM 3669 C C . THR A 1 236 ? -17.28 16.666 -5.404 1 21.706 251 THR A C 1
ATOM 3670 O O . THR A 1 236 ? -16.14 16.198 -5.428 1 20.891 251 THR A O 1
ATOM 3681 N N . ASP A 1 237 ? -18.354 16.109 -4.836 1 18.389 252 ASP A N 1
ATOM 3682 C CA . ASP A 1 237 ? -18.329 14.754 -4.297 1 19.393 252 ASP A CA 1
ATOM 3683 C C . ASP A 1 237 ? -19.078 13.791 -5.205 1 19.622 252 ASP A C 1
ATOM 3684 O O . ASP A 1 237 ? -20.047 14.173 -5.851 1 20.464 252 ASP A O 1
ATOM 3693 N N . SER A 1 238 ? -18.658 12.511 -5.218 1 14.409 253 SER A N 1
ATOM 3694 C CA . SER A 1 238 ? -19.394 11.42 -5.824 1 13.939 253 SER A CA 1
ATOM 3695 C C . SER A 1 238 ? -20.645 11.111 -4.999 1 14.908 253 SER A C 1
ATOM 3696 O O . SER A 1 238 ? -20.54 10.658 -3.849 1 13.287 253 SER A O 1
ATOM 3704 N N . LEU A 1 239 ? -21.827 11.319 -5.583 1 15.215 254 LEU A N 1
ATOM 3705 C CA . LEU A 1 239 ? -23.062 10.92 -4.936 1 15.482 254 LEU A CA 1
ATOM 3706 C C . LEU A 1 239 ? -23.079 9.417 -4.664 1 13.758 254 LEU A C 1
ATOM 3707 O O . LEU A 1 239 ? -23.704 8.956 -3.705 1 14.069 254 LEU A O 1
ATOM 3723 N N . GLU A 1 240 ? -22.503 8.633 -5.58 1 12.76 255 GLU A N 1
ATOM 3724 C CA . GLU A 1 240 ? -22.5 7.185 -5.534 1 12.956 255 GLU A CA 1
ATOM 3725 C C . GLU A 1 240 ? -21.723 6.772 -4.281 1 13.223 255 GLU A C 1
ATOM 3726 O O . GLU A 1 240 ? -22.205 5.901 -3.534 1 13.147 255 GLU A O 1
ATOM 3738 N N . LEU A 1 241 ? -20.547 7.388 -4.065 1 12.33 256 LEU A N 1
ATOM 3739 C CA . LEU A 1 241 ? -19.717 6.98 -2.929 1 12.352 256 LEU A CA 1
ATOM 3740 C C . LEU A 1 241 ? -20.341 7.484 -1.63 1 14.087 256 LEU A C 1
ATOM 3741 O O . LEU A 1 241 ? -20.257 6.768 -0.628 1 12.941 256 LEU A O 1
ATOM 3757 N N . LEU A 1 242 ? -21.001 8.649 -1.614 1 12.587 257 LEU A N 1
ATOM 3758 C CA . LEU A 1 242 ? -21.711 9.092 -0.412 1 12.593 257 LEU A CA 1
ATOM 3759 C C . LEU A 1 242 ? -22.78 8.083 -0.042 1 12.61 257 LEU A C 1
ATOM 3760 O O . LEU A 1 242 ? -22.935 7.698 1.116 1 11.988 257 LEU A O 1
ATOM 3776 N N . GLN A 1 243 ? -23.593 7.694 -1.017 1 13.102 258 GLN A N 1
ATOM 3777 C CA . GLN A 1 243 ? -24.661 6.712 -0.825 1 14.466 258 GLN A CA 1
ATOM 3778 C C . GLN A 1 243 ? -24.1 5.399 -0.289 1 12.476 258 GLN A C 1
ATOM 3779 O O . GLN A 1 243 ? -24.641 4.77 0.625 1 12.827 258 GLN A O 1
ATOM 3793 N N . LEU A 1 244 ? -23.006 4.897 -0.892 1 11.773 259 LEU A N 1
ATOM 3794 C CA . LEU A 1 244 ? -22.374 3.65 -0.49 1 11.375 259 LEU A CA 1
ATOM 3795 C C . LEU A 1 244 ? -21.914 3.741 0.969 1 11.552 259 LEU A C 1
ATOM 3796 O O . LEU A 1 244 ? -22.203 2.807 1.742 1 10.923 259 LEU A O 1
ATOM 3812 N N . GLN A 1 245 ? -21.197 4.804 1.311 1 11.054 260 GLN A N 1
ATOM 3813 C CA . GLN A 1 245 ? -20.683 4.952 2.66 1 11.26 260 GLN A CA 1
ATOM 3814 C C . GLN A 1 245 ? -21.857 4.984 3.643 1 11.047 260 GLN A C 1
ATOM 3815 O O . GLN A 1 245 ? -21.782 4.363 4.696 1 10.813 260 GLN A O 1
ATOM 3829 N N . GLN A 1 246 ? -22.926 5.719 3.284 1 11.309 261 GLN A N 1
ATOM 3830 C CA . GLN A 1 246 ? -24.066 5.905 4.182 1 10.679 261 GLN A CA 1
ATOM 3831 C C . GLN A 1 246 ? -24.76 4.568 4.399 1 11.204 261 GLN A C 1
ATOM 3832 O O . GLN A 1 246 ? -25.064 4.146 5.525 1 11.053 261 GLN A O 1
ATOM 3846 N N . LYS A 1 247 ? -25.018 3.802 3.327 1 10.554 262 LYS A N 1
ATOM 3847 C CA . LYS A 1 247 ? -25.646 2.507 3.445 1 11.148 262 LYS A CA 1
ATOM 3848 C C . LYS A 1 247 ? -24.81 1.512 4.241 1 9.844 262 LYS A C 1
ATOM 3849 O O . LYS A 1 247 ? -25.328 0.717 5.033 1 11.183 262 LYS A O 1
ATOM 3868 N N . LEU A 1 248 ? -23.488 1.513 4.034 1 10.094 263 LEU A N 1
ATOM 3869 C CA . LEU A 1 248 ? -22.607 0.618 4.768 1 10.546 263 LEU A CA 1
ATOM 3870 C C . LEU A 1 248 ? -22.566 0.982 6.254 1 9.843 263 LEU A C 1
ATOM 3871 O O . LEU A 1 248 ? -22.576 0.091 7.105 1 10.16 263 LEU A O 1
ATOM 3887 N N . LEU A 1 249 ? -22.516 2.269 6.561 1 11.014 264 LEU A N 1
ATOM 3888 C CA . LEU A 1 249 ? -22.578 2.653 7.966 1 9.977 264 LEU A CA 1
ATOM 3889 C C . LEU A 1 249 ? -23.91 2.262 8.599 1 10.637 264 LEU A C 1
ATOM 3890 O O . LEU A 1 249 ? -23.885 1.812 9.762 1 10.027 264 LEU A O 1
ATOM 3906 N N . TRP A 1 250 ? -25.038 2.35 7.872 1 9.646 265 TRP A N 1
ATOM 3907 C CA . TRP A 1 250 ? -26.281 1.866 8.491 1 10.162 265 TRP A CA 1
ATOM 3908 C C . TRP A 1 250 ? -26.257 0.355 8.716 1 10.429 265 TRP A C 1
ATOM 3909 O O . TRP A 1 250 ? -26.833 -0.154 9.697 1 11.389 265 TRP A O 1
ATOM 3930 N N A LEU A 1 251 ? -25.673 -0.438 7.809 0.5 9.493 266 LEU A N 1
ATOM 3931 N N B LEU A 1 251 ? -25.697 -0.382 7.749 0.5 11.565 266 LEU A N 1
ATOM 3932 C CA A LEU A 1 251 ? -25.55 -1.876 8.013 0.5 8.771 266 LEU A CA 1
ATOM 3933 C CA B LEU A 1 251 ? -25.472 -1.81 7.882 0.5 12.118 266 LEU A CA 1
ATOM 3934 C C A LEU A 1 251 ? -24.739 -2.198 9.271 0.5 9.633 266 LEU A C 1
ATOM 3935 C C B LEU A 1 251 ? -24.808 -2.095 9.223 0.5 11.334 266 LEU A C 1
ATOM 3936 O O A LEU A 1 251 ? -25.073 -3.078 10.096 0.5 9.988 266 LEU A O 1
ATOM 3937 O O B LEU A 1 251 ? -25.378 -2.823 10.045 0.5 11.764 266 LEU A O 1
ATOM 3968 N N . LEU A 1 252 ? -23.603 -1.506 9.414 1 10.726 267 LEU A N 1
ATOM 3969 C CA . LEU A 1 252 ? -22.785 -1.675 10.601 1 10.962 267 LEU A CA 1
ATOM 3970 C C . LEU A 1 252 ? -23.541 -1.231 11.85 1 10.355 267 LEU A C 1
ATOM 3971 O O . LEU A 1 252 ? -23.457 -1.915 12.876 1 11.409 267 LEU A O 1
ATOM 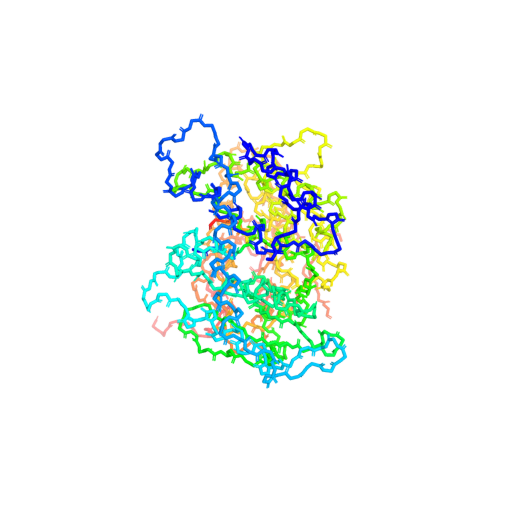3988 N N . TYR A 1 253 ? -24.264 -0.131 11.781 1 10.406 268 TYR A N 1
ATOM 3989 C CA . TYR A 1 253 ? -25.032 0.378 12.914 1 10.609 268 TYR A CA 1
ATOM 3990 C C . TYR A 1 253 ? -26.054 -0.671 13.392 1 10.738 268 TYR A C 1
ATOM 3991 O O . TYR A 1 253 ? -26.132 -0.989 14.576 1 11.698 268 TYR A O 1
ATOM 4009 N N . ASP A 1 254 ? -26.796 -1.26 12.425 1 11.733 269 ASP A N 1
ATOM 4010 C CA . ASP A 1 254 ? -27.861 -2.202 12.732 1 12.204 269 ASP A CA 1
ATOM 4011 C C . ASP A 1 254 ? -27.304 -3.47 13.329 1 12.934 269 ASP A C 1
ATOM 4012 O O . ASP A 1 254 ? -27.975 -4.11 14.153 1 14.587 269 ASP A O 1
ATOM 4021 N N . LEU A 1 255 ? -26.076 -3.858 12.965 1 12.753 270 LEU A N 1
ATOM 4022 C CA . LEU A 1 255 ? -25.462 -5.053 13.511 1 12.77 270 LEU A CA 1
ATOM 4023 C C . LEU A 1 255 ? -24.773 -4.822 14.843 1 12.798 270 LEU A C 1
ATOM 4024 O O . LEU A 1 255 ? -24.26 -5.775 15.445 1 15.61 270 LEU A O 1
ATOM 4040 N N . GLY A 1 256 ? -24.726 -3.549 15.286 1 11.748 271 GLY A N 1
ATOM 4041 C CA . GLY A 1 256 ? -24.103 -3.218 16.562 1 12.359 271 GLY A CA 1
ATOM 4042 C C . GLY A 1 256 ? -22.647 -2.765 16.513 1 12.365 271 GLY A C 1
ATOM 4043 O O . GLY A 1 256 ? -22.019 -2.591 17.566 1 13.473 271 GLY A O 1
ATOM 4047 N N . HIS A 1 257 ? -22.057 -2.629 15.323 1 11.111 272 HIS A N 1
ATOM 4048 C CA . HIS A 1 257 ? -20.611 -2.496 15.208 1 11.624 272 HIS A CA 1
ATOM 4049 C C . HIS A 1 257 ? -20.168 -1.045 15.23 1 11.596 272 HIS A C 1
ATOM 4050 O O . HIS A 1 257 ? -18.951 -0.804 15.187 1 12.469 272 HIS A O 1
ATOM 4065 N N . LEU A 1 258 ? -21.101 -0.097 15.404 1 10.33 273 LEU A N 1
ATOM 4066 C CA . LEU A 1 258 ? -20.733 1.308 15.652 1 10.121 273 LEU A CA 1
ATOM 4067 C C . LEU A 1 258 ? -20.867 1.698 17.13 1 11.086 273 LEU A C 1
ATOM 4068 O O . LEU A 1 258 ? -20.596 2.849 17.471 1 10.511 273 LEU A O 1
ATOM 4084 N N A GLU A 1 259 ? -21.301 0.745 17.973 0.5 9.798 274 GLU A N 1
ATOM 4085 N N B GLU A 1 259 ? -21.264 0.776 18.021 0.5 10.793 274 GLU A N 1
ATOM 4086 C CA A GLU A 1 259 ? -21.591 0.992 19.382 0.5 9.692 274 GLU A CA 1
ATOM 4087 C CA B GLU A 1 259 ? -21.613 1.183 19.382 0.5 11.225 274 GLU A CA 1
ATOM 4088 C C A GLU A 1 259 ? -20.442 1.7 20.08 0.5 9.505 274 GLU A C 1
ATOM 4089 C C B GLU A 1 259 ? -20.398 1.672 20.157 0.5 10.363 274 GLU A C 1
ATOM 4090 O O A GLU A 1 259 ? -20.703 2.672 20.832 0.5 10.432 274 GLU A O 1
ATOM 4091 O O B GLU A 1 259 ? -20.526 2.463 21.088 0.5 11.444 274 GLU A O 1
ATOM 4114 N N . ARG A 1 260 ? -19.215 1.258 19.753 1 9.851 275 ARG A N 1
ATOM 4115 C CA . ARG A 1 260 ? -17.983 1.686 20.416 1 9.528 275 ARG A CA 1
ATOM 4116 C C . ARG A 1 260 ? -17.138 2.547 19.448 1 8.965 275 ARG A C 1
ATOM 4117 O O . ARG A 1 260 ? -15.928 2.622 19.596 1 9.935 275 ARG A O 1
ATOM 4139 N N . TYR A 1 261 ? -17.793 3.244 18.514 1 9.098 276 TYR A N 1
ATOM 4140 C CA . TYR A 1 261 ? -17.052 4 17.497 1 8.832 276 TYR A CA 1
ATOM 4141 C C . TYR A 1 261 ? -17.663 5.396 17.352 1 8.75 276 TYR A C 1
ATOM 4142 O O . TYR A 1 261 ? -18.383 5.729 16.413 1 8.382 276 TYR A O 1
ATOM 4160 N N . PRO A 1 262 ? -17.411 6.304 18.304 1 9.631 277 PRO A N 1
ATOM 4161 C CA . PRO A 1 262 ? -17.995 7.651 18.261 1 8.208 277 PRO A CA 1
ATOM 4162 C C . PRO A 1 262 ? -17.86 8.417 16.953 1 8.292 277 PRO A C 1
ATOM 4163 O O . PRO A 1 262 ? -18.804 9.017 16.442 1 9.415 277 PRO A O 1
ATOM 4174 N N . MET A 1 263 ? -16.657 8.394 16.372 1 7.641 278 MET A N 1
ATOM 4175 C CA . MET A 1 263 ? -16.44 9.158 15.146 1 7.904 278 MET A CA 1
ATOM 4176 C C . MET A 1 263 ? -17.262 8.629 13.957 1 8.174 278 MET A C 1
ATOM 4177 O O . MET A 1 263 ? -17.67 9.431 13.102 1 8.783 278 MET A O 1
ATOM 4191 N N . ALA A 1 264 ? -17.48 7.318 13.904 1 8.131 279 ALA A N 1
ATOM 4192 C CA . ALA A 1 264 ? -18.306 6.74 12.842 1 8.656 279 ALA A CA 1
ATOM 4193 C C . ALA A 1 264 ? -19.739 7.217 12.996 1 8.48 279 ALA A C 1
ATOM 4194 O O . ALA A 1 264 ? -20.463 7.469 12.011 1 9.271 279 ALA A O 1
ATOM 4201 N N . LEU A 1 265 ? -20.224 7.306 14.244 1 9.044 280 LEU A N 1
ATOM 4202 C CA . LEU A 1 265 ? -21.567 7.817 14.51 1 9.823 280 LEU A CA 1
ATOM 4203 C C . LEU A 1 265 ? -21.73 9.274 14.074 1 10.448 280 LEU A C 1
ATOM 4204 O O . LEU A 1 265 ? -22.761 9.647 13.494 1 9.499 280 LEU A O 1
ATOM 4220 N N . GLY A 1 266 ? -20.711 10.112 14.319 1 9.505 281 GLY A N 1
ATOM 4221 C CA . GLY A 1 266 ? -20.719 11.489 13.844 1 9.71 281 GLY A CA 1
ATOM 4222 C C . GLY A 1 266 ? -20.706 11.526 12.327 1 9.462 281 GLY A C 1
ATOM 4223 O O . GLY A 1 266 ? -21.404 12.328 11.711 1 9.951 281 GLY A O 1
ATOM 4227 N N . ASN A 1 267 ? -19.877 10.681 11.692 1 10.07 282 ASN A N 1
ATOM 4228 C CA . ASN A 1 267 ? -19.852 10.648 10.229 1 10.987 282 ASN A CA 1
ATOM 4229 C C . ASN A 1 267 ? -21.22 10.302 9.653 1 10.73 282 ASN A C 1
ATOM 4230 O O . ASN A 1 267 ? -21.688 10.942 8.707 1 11.205 282 ASN A O 1
ATOM 4241 N N . LEU A 1 268 ? -21.887 9.32 10.246 1 9.645 283 LEU A N 1
ATOM 4242 C CA . LEU A 1 268 ? -23.217 8.925 9.779 1 10.87 283 LEU A CA 1
ATOM 4243 C C . LEU A 1 268 ? -24.209 10.068 9.981 1 10.692 283 LEU A C 1
ATOM 4244 O O . LEU A 1 268 ? -25.05 10.353 9.074 1 10.134 283 LEU A O 1
ATOM 4260 N N . ALA A 1 269 ? -24.138 10.778 11.112 1 10.393 284 ALA A N 1
ATOM 4261 C CA . ALA A 1 269 ? -24.999 11.923 11.357 1 10.808 284 ALA A CA 1
ATOM 4262 C C . ALA A 1 269 ? -24.8 12.986 10.287 1 11.216 284 ALA A C 1
ATOM 4263 O O . ALA A 1 269 ? -25.772 13.528 9.742 1 11.789 284 ALA A O 1
ATOM 4270 N N . ASP A 1 270 ? -23.541 13.291 9.93 1 10.635 285 ASP A N 1
ATOM 4271 C CA . ASP A 1 270 ? -23.246 14.233 8.867 1 11.231 285 ASP A CA 1
ATOM 4272 C C . ASP A 1 270 ? -23.883 13.809 7.538 1 11.774 285 ASP A C 1
ATOM 4273 O O . ASP A 1 270 ? -24.383 14.687 6.775 1 13.159 285 ASP A O 1
ATOM 4282 N N . LEU A 1 271 ? -23.805 12.523 7.224 1 10.489 286 LEU A N 1
ATOM 4283 C CA . LEU A 1 271 ? -24.352 12.012 5.982 1 12.649 286 LEU A CA 1
ATOM 4284 C C . LEU A 1 271 ? -25.881 12.125 5.97 1 12.636 286 LEU A C 1
ATOM 4285 O O . LEU A 1 271 ? -26.478 12.499 4.929 1 13.25 286 LEU A O 1
ATOM 4301 N N . GLU A 1 272 ? -26.531 11.867 7.107 1 12.064 287 GLU A N 1
ATOM 4302 C CA . GLU A 1 272 ? -27.977 12.004 7.243 1 12.892 287 GLU A CA 1
ATOM 4303 C C . GLU A 1 272 ? -28.406 13.467 7.107 1 14.071 287 GLU A C 1
ATOM 4304 O O . GLU A 1 272 ? -29.436 13.777 6.486 1 15.683 287 GLU A O 1
ATOM 4316 N N . GLU A 1 273 ? -27.597 14.398 7.584 1 14.068 288 GLU A N 1
ATOM 4317 C CA . GLU A 1 273 ? -27.928 15.81 7.43 1 16.541 288 GLU A CA 1
ATOM 4318 C C . GLU A 1 273 ? -27.925 16.186 5.951 1 17.374 288 GLU A C 1
ATOM 4319 O O . GLU A 1 273 ? -28.814 16.887 5.466 1 17.442 288 GLU A O 1
ATOM 4331 N N . LEU A 1 274 ? -26.946 15.672 5.209 1 16.37 289 LEU A N 1
ATOM 4332 C CA . LEU A 1 274 ? -26.836 15.956 3.792 1 18.306 289 LEU A CA 1
A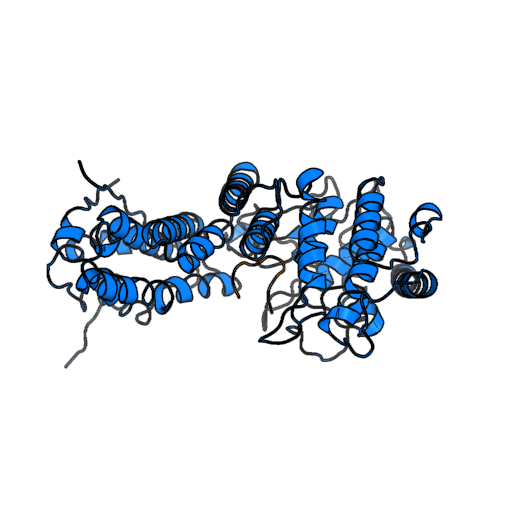TOM 4333 C C . LEU A 1 274 ? -28.016 15.344 3.02 1 17.504 289 LEU A C 1
ATOM 4334 O O . LEU A 1 274 ? -28.585 15.975 2.115 1 18.616 289 LEU A O 1
ATOM 4350 N N . GLU A 1 275 ? -28.344 14.093 3.318 1 15.266 290 GLU A N 1
ATOM 4351 C CA . GLU A 1 275 ? -29.354 13.364 2.562 1 16.766 290 GLU A CA 1
ATOM 4352 C C . GLU A 1 275 ? -30.071 12.401 3.486 1 14.861 290 GLU A C 1
ATOM 4353 O O . GLU A 1 275 ? -29.644 11.271 3.698 1 15.55 290 GLU A O 1
ATOM 4365 N N . PRO A 1 276 ? -31.165 12.805 4.17 1 15.851 291 PRO A N 1
ATOM 4366 C CA . PRO A 1 276 ? -31.754 11.967 5.204 1 15.557 291 PRO A CA 1
ATOM 4367 C C . PRO A 1 276 ? -32.342 10.685 4.648 1 16.842 291 PRO A C 1
ATOM 4368 O O . PRO A 1 276 ? -32.968 10.723 3.577 1 18.365 291 PRO A O 1
ATOM 4379 N N . THR A 1 277 ? -32.173 9.596 5.393 1 14.331 292 THR A N 1
ATOM 4380 C CA . THR A 1 277 ? -32.739 8.312 5.038 1 16.028 292 THR A CA 1
ATOM 4381 C C . THR A 1 277 ? -34.101 8.2 5.729 1 16.796 292 THR A C 1
ATOM 4382 O O . THR A 1 277 ? -34.193 8.219 6.945 1 16.312 292 THR A O 1
ATOM 4393 N N . PRO A 1 278 ? -35.223 8.027 5.002 1 19.104 293 PRO A N 1
ATOM 4394 C CA . PRO A 1 278 ? -36.514 7.844 5.668 1 19.955 293 PRO A CA 1
ATOM 4395 C C . PRO A 1 278 ? -36.553 6.706 6.682 1 16.897 293 PRO A C 1
ATOM 4396 O O . PRO A 1 278 ? -35.968 5.658 6.492 1 19.989 293 PRO A O 1
ATOM 4407 N N . GLY A 1 279 ? -37.139 7.013 7.826 1 16.716 294 GLY A N 1
ATOM 4408 C CA . GLY A 1 279 ? -37.302 6.077 8.904 1 18.462 294 GLY A CA 1
ATOM 4409 C C . GLY A 1 279 ? -36.1 5.955 9.843 1 20.984 294 GLY A C 1
ATOM 4410 O O . GLY A 1 279 ? -36.166 5.16 10.785 1 24.743 294 GLY A O 1
ATOM 4414 N N . ARG A 1 280 ? -35.033 6.725 9.615 1 17.244 295 ARG A N 1
ATOM 4415 C CA . ARG A 1 280 ? -33.879 6.655 10.48 1 15.433 295 ARG A CA 1
ATOM 4416 C C . ARG A 1 280 ? -33.844 7.81 11.482 1 15.446 295 ARG A C 1
ATOM 4417 O O . ARG A 1 280 ? -34.4 8.864 11.273 1 15.892 295 ARG A O 1
ATOM 4438 N N . PRO A 1 281 ? -33.049 7.691 12.556 1 15.343 296 PRO A N 1
ATOM 4439 C CA . PRO A 1 281 ? -32.86 8.785 13.497 1 16.545 296 PRO A CA 1
ATOM 4440 C C . PRO A 1 281 ? -32.311 10.042 12.864 1 15.176 296 PRO A C 1
ATOM 4441 O O . PRO A 1 281 ? -31.564 9.997 11.878 1 14.425 296 PRO A O 1
ATOM 4452 N N . ASP A 1 282 ? -32.691 11.164 13.47 1 14.513 297 ASP A N 1
ATOM 4453 C CA . ASP A 1 282 ? -32.241 12.474 13.094 1 15.342 297 ASP A CA 1
ATOM 4454 C C . ASP A 1 282 ? -30.742 12.62 13.369 1 13.299 297 ASP A C 1
ATOM 4455 O O . ASP A 1 282 ? -30.171 11.924 14.235 1 14.653 297 ASP A O 1
ATOM 4464 N N . PRO A 1 283 ? -30.076 13.473 12.604 1 13.049 298 PRO A N 1
ATOM 4465 C CA . PRO A 1 283 ? -28.682 13.793 12.898 1 12.996 298 PRO A CA 1
ATOM 4466 C C . PRO A 1 283 ? -28.385 14.083 14.357 1 12.632 298 PRO A C 1
ATOM 4467 O O . PRO A 1 283 ? -27.433 13.55 14.951 1 12.547 298 PRO A O 1
ATOM 4478 N N A LEU A 1 284 ? -29.207 14.891 15.059 0.5 12.697 299 LEU A N 1
ATOM 4479 N N B LEU A 1 284 ? -29.223 14.941 14.936 0.5 13.326 299 LEU A N 1
ATOM 4480 C CA A LEU A 1 284 ? -28.905 15.184 16.464 0.5 12.588 299 LEU A CA 1
ATOM 4481 C CA B LEU A 1 284 ? -29.012 15.319 16.309 0.5 13.945 299 LEU A CA 1
ATOM 4482 C C A LEU A 1 284 ? -28.915 13.921 17.309 0.5 12.89 299 LEU A C 1
ATOM 4483 C C B LEU A 1 284 ? -28.99 14.093 17.225 0.5 13.094 299 LEU A C 1
ATOM 4484 O O A LEU A 1 284 ? -28.135 13.684 18.248 0.5 10.555 299 LEU A O 1
ATOM 4485 O O B LEU A 1 284 ? -28.139 14.09 18.119 0.5 13.652 299 LEU A O 1
ATOM 4516 N N . THR A 1 285 ? -29.914 13.089 17.089 1 12.833 300 THR A N 1
ATOM 4517 C CA . THR A 1 285 ? -29.942 11.85 17.841 1 13.981 300 THR A CA 1
ATOM 4518 C C . THR A 1 285 ? -28.606 11.075 17.69 1 11.512 300 THR A C 1
ATOM 4519 O O . THR A 1 285 ? -28.02 10.567 18.642 1 12.871 300 THR A O 1
ATOM 4531 N N . LEU A 1 286 ? -28.079 11.036 16.47 1 11.755 301 LEU A N 1
ATOM 4532 C CA . LEU A 1 286 ? -26.847 10.331 16.164 1 11.769 301 LEU A CA 1
ATOM 4533 C C . LEU A 1 286 ? -25.633 11.041 16.774 1 10.849 301 LEU A C 1
ATOM 4534 O O . LEU A 1 286 ? -24.76 10.375 17.338 1 10.781 301 LEU A O 1
ATOM 4550 N N . TYR A 1 287 ? -25.598 12.373 16.723 1 10.719 302 TYR A N 1
ATOM 4551 C CA . TYR A 1 287 ? -24.495 13.073 17.392 1 10.779 302 TYR A CA 1
ATOM 4552 C C . TYR A 1 287 ? -24.497 12.79 18.89 1 10.595 302 TYR A C 1
ATOM 4553 O O . TYR A 1 287 ? -23.431 12.554 19.521 1 11.026 302 TYR A O 1
ATOM 4571 N N . HIS A 1 288 ? -25.684 12.775 19.504 1 11.428 303 HIS A N 1
ATOM 4572 C CA . HIS A 1 288 ? -25.772 12.482 20.909 1 10.879 303 HIS A CA 1
ATOM 4573 C C . HIS A 1 288 ? -25.442 11.023 21.213 1 9.411 303 HIS A C 1
ATOM 4574 O O . HIS A 1 288 ? -24.856 10.738 22.272 1 11.875 303 HIS A O 1
ATOM 4589 N N . LYS A 1 289 ? -25.719 10.082 20.306 1 10.479 304 LYS A N 1
ATOM 4590 C CA . LYS A 1 289 ? -25.308 8.713 20.507 1 11.934 304 LYS A CA 1
ATOM 4591 C C . LYS A 1 289 ? -23.775 8.586 20.45 1 9.524 304 LYS A C 1
ATOM 4592 O O . LYS A 1 289 ? -23.158 7.795 21.173 1 11.041 304 LYS A O 1
ATOM 4611 N N . GLY A 1 290 ? -23.14 9.396 19.579 1 10.011 305 GLY A N 1
ATOM 4612 C CA . GLY A 1 290 ? -21.675 9.415 19.554 1 10.388 305 GLY A CA 1
ATOM 4613 C C . GLY A 1 290 ? -21.07 9.892 20.867 1 10.05 305 GLY A C 1
ATOM 4614 O O . GLY A 1 290 ? -20.097 9.311 21.356 1 9.416 305 GLY A O 1
ATOM 4618 N N . ILE A 1 291 ? -21.624 10.983 21.426 1 9.476 306 ILE A N 1
ATOM 4619 C CA . ILE A 1 291 ? -21.183 11.461 22.74 1 10.135 306 ILE A CA 1
ATOM 4620 C C . ILE A 1 291 ? -21.436 10.387 23.816 1 9.193 306 ILE A C 1
ATOM 4621 O O . ILE A 1 291 ? -20.58 10.102 24.672 1 9.784 306 ILE A O 1
ATOM 4637 N N . ALA A 1 292 ? -22.616 9.73 23.77 1 10.122 307 ALA A N 1
ATOM 4638 C CA . ALA A 1 292 ? -22.927 8.682 24.745 1 11.459 307 ALA A CA 1
ATOM 4639 C C . ALA A 1 292 ? -21.944 7.508 24.635 1 10.53 307 ALA A C 1
ATOM 4640 O O . ALA A 1 292 ? -21.502 6.972 25.655 1 12.11 307 ALA A O 1
ATOM 4647 N N . SER A 1 293 ? -21.552 7.156 23.408 1 10.482 308 SER A N 1
ATOM 4648 C CA . SER A 1 293 ? -20.563 6.11 23.179 1 11.044 308 SER A CA 1
ATOM 4649 C C . SER A 1 293 ? -19.212 6.458 23.829 1 10.407 308 SER A C 1
ATOM 4650 O O . SER A 1 293 ? -18.592 5.66 24.551 1 10.807 308 SER A O 1
ATOM 4658 N N . ALA A 1 294 ? -18.77 7.714 23.672 1 9.001 309 ALA A N 1
ATOM 4659 C CA . ALA A 1 294 ? -17.515 8.162 24.286 1 8.9 309 ALA A CA 1
ATOM 4660 C C . ALA A 1 294 ? -17.602 8.145 25.81 1 9.948 309 ALA A C 1
ATOM 4661 O O . ALA A 1 294 ? -16.636 7.761 26.465 1 9.615 309 ALA A O 1
ATOM 4668 N N . LYS A 1 295 ? -18.756 8.56 26.34 1 10.226 310 LYS A N 1
ATOM 4669 C CA . LYS A 1 295 ? -18.936 8.548 27.79 1 10.781 310 LYS A CA 1
ATOM 4670 C C . LYS A 1 295 ? -18.964 7.127 28.35 1 10.824 310 LYS A C 1
ATOM 4671 O O . LYS A 1 295 ? -18.331 6.826 29.398 1 12.539 310 LYS A O 1
ATOM 4690 N N . THR A 1 296 ? -19.586 6.222 27.593 1 10.338 311 THR A N 1
ATOM 4691 C CA . THR A 1 296 ? -19.756 4.84 28.065 1 10.649 311 THR A CA 1
ATOM 4692 C C . THR A 1 296 ? -18.491 4.005 27.989 1 11.36 311 THR A C 1
ATOM 4693 O O . THR A 1 296 ? -18.133 3.242 28.9 1 12.637 311 THR A O 1
ATOM 4704 N N . TYR A 1 297 ? -17.795 4.1 26.869 1 10.077 312 TYR A N 1
ATOM 4705 C CA . TYR A 1 297 ? -16.698 3.204 26.57 1 10.63 312 TYR A CA 1
ATOM 4706 C C . TYR A 1 297 ? -15.302 3.823 26.732 1 11.026 312 TYR A C 1
ATOM 4707 O O . TYR A 1 297 ? -14.331 3.088 26.858 1 12.802 312 TYR A O 1
ATOM 4725 N N . TYR A 1 298 ? -15.208 5.173 26.694 1 9.54 313 TYR A N 1
ATOM 4726 C CA . TYR A 1 298 ? -13.913 5.838 26.644 1 9.619 313 TYR A CA 1
ATOM 4727 C C . TYR A 1 298 ? -13.75 6.94 27.695 1 10.164 313 TYR A C 1
ATOM 4728 O O . TYR A 1 298 ? -13.01 7.882 27.483 1 10.063 313 TYR A O 1
ATOM 4746 N N . ARG A 1 299 ? -14.473 6.816 28.811 1 9.943 314 ARG A N 1
ATOM 4747 C CA . ARG A 1 299 ? -14.296 7.687 29.963 1 11.219 314 ARG A CA 1
ATOM 4748 C C . ARG A 1 299 ? -14.603 9.129 29.622 1 10.377 314 ARG A C 1
ATOM 4749 O O . ARG A 1 299 ? -14.15 10.035 30.32 1 10.21 314 ARG A O 1
ATOM 4770 N N . ASP A 1 300 ? -15.397 9.396 28.589 1 9.469 315 ASP A N 1
ATOM 4771 C CA . ASP A 1 300 ? -15.618 10.78 28.165 1 8.617 315 ASP A CA 1
ATOM 4772 C C . ASP A 1 300 ? -14.306 11.535 27.922 1 9.524 315 ASP A C 1
ATOM 4773 O O . ASP A 1 300 ? -14.183 12.747 28.178 1 9.811 315 ASP A O 1
ATOM 4782 N N . GLU A 1 301 ? -13.353 10.87 27.252 1 8.634 316 GLU A N 1
ATOM 4783 C CA . GLU A 1 301 ? -12.04 11.42 26.996 1 9.506 316 GLU A CA 1
ATOM 4784 C C . GLU A 1 301 ? -11.796 11.747 25.535 1 8.958 316 GLU A C 1
ATOM 4785 O O . GLU A 1 301 ? -10.675 12.081 25.122 1 10.707 316 GLU A O 1
ATOM 4797 N N . HIS A 1 302 ? -12.854 11.704 24.717 1 8.823 317 HIS A N 1
ATOM 4798 C CA . HIS A 1 302 ? -12.739 12.002 23.296 1 8.925 317 HIS A CA 1
ATOM 4799 C C . HIS A 1 302 ? -13.229 13.409 23.003 1 8.347 317 HIS A C 1
ATOM 4800 O O . HIS A 1 302 ? -14.191 13.902 23.625 1 8.593 317 HIS A O 1
ATOM 4815 N N . ILE A 1 303 ? -12.533 14.1 22.087 1 7.615 318 ILE A N 1
ATOM 4816 C CA . ILE A 1 303 ? -12.852 15.476 21.712 1 8.384 318 ILE A CA 1
ATOM 4817 C C . ILE A 1 303 ? -13.863 15.571 20.555 1 8.387 318 ILE A C 1
ATOM 4818 O O . ILE A 1 303 ? -14.768 16.425 20.527 1 9.504 318 ILE A O 1
ATOM 4834 N N . TYR A 1 304 ? -13.703 14.717 19.528 1 8.657 319 TYR A N 1
ATOM 4835 C CA . TYR A 1 304 ? -14.458 14.897 18.312 1 8.239 319 TYR A CA 1
ATOM 4836 C C . TYR A 1 304 ? -15.952 14.638 18.47 1 9.418 319 TYR A C 1
ATOM 4837 O O . TYR A 1 304 ? -16.696 15.232 17.683 1 9.64 319 TYR A O 1
ATOM 4855 N N . PRO A 1 305 ? -16.483 13.883 19.447 1 9.298 320 PRO A N 1
ATOM 4856 C CA . PRO A 1 305 ? -17.964 13.783 19.528 1 9.422 320 PRO A CA 1
ATOM 4857 C C . PRO A 1 305 ? -18.607 15.156 19.737 1 9.484 320 PRO A C 1
ATOM 4858 O O . PRO A 1 305 ? -19.663 15.437 19.168 1 9.61 320 PRO A O 1
ATOM 4869 N N . TYR A 1 306 ? -17.933 16.018 20.509 1 8.7 321 TYR A N 1
ATOM 4870 C CA . TYR A 1 306 ? -18.429 17.354 20.79 1 9.681 321 TYR A CA 1
ATOM 4871 C C . TYR A 1 306 ? -18.167 18.299 19.619 1 9.799 321 TYR A C 1
ATOM 4872 O O . TYR A 1 306 ? -19.009 19.165 19.352 1 9.868 321 TYR A O 1
ATOM 4890 N N A ILE A 1 307 ? -17.044 18.144 18.9 0.5 9.552 322 ILE A N 1
ATOM 4891 N N B ILE A 1 307 ? -17.022 18.172 18.919 0.5 9.069 322 ILE A N 1
ATOM 4892 C CA A ILE A 1 307 ? -16.783 18.954 17.719 0.5 9.395 322 ILE A CA 1
ATOM 4893 C CA B ILE A 1 307 ? -16.787 18.946 17.705 0.5 8.673 322 ILE A CA 1
ATOM 4894 C C A ILE A 1 307 ? -17.765 18.614 16.588 0.5 9.283 322 ILE A C 1
ATOM 4895 C C B ILE A 1 307 ? -17.856 18.63 16.659 0.5 8.875 322 ILE A C 1
ATOM 4896 O O A ILE A 1 307 ? -18.175 19.495 15.826 0.5 9.698 322 ILE A O 1
ATOM 4897 O O B ILE A 1 307 ? -18.381 19.534 16.005 0.5 9.418 322 ILE A O 1
ATOM 4928 N N . TYR A 1 308 ? -18.163 17.337 16.455 1 9.017 323 TYR A N 1
ATOM 4929 C CA . TYR A 1 308 ? -19.214 16.955 15.502 1 8.694 323 TYR A CA 1
ATOM 4930 C C . TYR A 1 308 ? -20.507 17.699 15.845 1 9.318 323 TYR A C 1
ATOM 4931 O O . TYR A 1 308 ? -21.16 18.236 14.936 1 9.994 323 TYR A O 1
ATOM 4950 N N . LEU A 1 309 ? -20.937 17.642 17.096 1 9.371 324 LEU A N 1
ATOM 4951 C CA . LEU A 1 309 ? -22.173 18.296 17.503 1 9.532 324 LEU A CA 1
ATOM 4952 C C . LEU A 1 309 ? -22.102 19.808 17.288 1 9.917 324 LEU A C 1
ATOM 4953 O O . LEU A 1 309 ? -23.027 20.419 16.756 1 9.731 324 LEU A O 1
ATOM 4969 N N . ALA A 1 310 ? -21.009 20.405 17.753 1 9.113 325 ALA A N 1
ATOM 4970 C CA . ALA A 1 310 ? -20.871 21.851 17.612 1 10.705 325 ALA A CA 1
ATOM 4971 C C . ALA A 1 310 ? -20.956 22.256 16.151 1 11.528 325 ALA A C 1
ATOM 4972 O O . ALA A 1 310 ? -21.54 23.288 15.833 1 12.191 325 ALA A O 1
ATOM 4979 N N . GLY A 1 311 ? -20.295 21.514 15.25 1 11.294 326 GLY A N 1
ATOM 4980 C CA . GLY A 1 311 ? -20.318 21.861 13.844 1 11.859 326 GLY A CA 1
ATOM 4981 C C . GLY A 1 311 ? -21.709 21.827 13.255 1 11.432 326 GLY A C 1
ATOM 4982 O O . GLY A 1 311 ? -22.076 22.724 12.492 1 12.577 326 GLY A O 1
ATOM 4986 N N . TYR A 1 312 ? -22.52 20.872 13.663 1 10.575 327 TYR A N 1
ATOM 4987 C CA . TYR A 1 312 ? -23.906 20.811 13.214 1 11.973 327 TYR A CA 1
ATOM 4988 C C . TYR A 1 312 ? -24.648 22.064 13.689 1 12.919 327 TYR A C 1
ATOM 4989 O O . TYR A 1 312 ? -25.283 22.755 12.892 1 13.94 327 TYR A O 1
ATOM 5007 N N . HIS A 1 313 ? -24.547 22.423 14.966 1 11.731 328 HIS A N 1
ATOM 5008 C CA . HIS A 1 313 ? -25.186 23.636 15.464 1 13.431 328 HIS A CA 1
ATOM 5009 C C . HIS A 1 313 ? -24.657 24.878 14.764 1 15.719 328 HIS A C 1
ATOM 5010 O O . HIS A 1 313 ? -25.417 25.79 14.488 1 15.608 328 HIS A O 1
ATOM 5025 N N . CYS A 1 314 ? -23.369 24.947 14.496 1 13.589 329 CYS A N 1
ATOM 5026 C CA . CYS A 1 314 ? -22.773 26.095 13.828 1 15.331 329 CYS A CA 1
ATOM 5027 C C . CYS A 1 314 ? -23.35 26.226 12.419 1 16.858 329 CYS A C 1
ATOM 5028 O O . CYS A 1 314 ? -23.78 27.328 12.01 1 19.11 329 CYS A O 1
ATOM 5036 N N . ARG A 1 315 ? -23.441 25.11 11.678 1 15.582 330 ARG A N 1
ATOM 5037 C CA . ARG A 1 315 ? -23.94 25.174 10.292 1 17.411 330 ARG A CA 1
ATOM 5038 C C . ARG A 1 315 ? -25.391 25.641 10.257 1 19.668 330 ARG A C 1
ATOM 5039 O O . ARG A 1 315 ? -25.839 26.265 9.263 1 21.17 330 ARG A O 1
ATOM 5060 N N . ASN A 1 316 ? -26.149 25.302 11.285 1 16.699 331 ASN A N 1
ATOM 5061 C CA . ASN A 1 316 ? -27.573 25.57 11.41 1 19.126 331 ASN A CA 1
ATOM 5062 C C . ASN A 1 316 ? -27.785 26.91 12.124 1 19.967 331 ASN A C 1
ATOM 5063 O O . ASN A 1 316 ? -28.926 27.235 12.42 1 26.637 331 ASN A O 1
ATOM 5074 N N . ARG A 1 317 ? -26.683 27.626 12.4 1 21.523 332 ARG A N 1
ATOM 5075 C CA . ARG A 1 317 ? -26.674 28.928 13.081 1 23.547 332 ARG A CA 1
ATOM 5076 C C . ARG A 1 317 ? -27.465 28.854 14.383 1 25.084 332 ARG A C 1
ATOM 5077 O O . ARG A 1 317 ? -28.172 29.795 14.752 1 31.643 332 ARG A O 1
ATOM 5098 N N A ASN A 1 318 ? -27.412 27.684 15.071 0.5 22.372 333 ASN A N 1
ATOM 5099 N N B ASN A 1 318 ? -27.171 27.838 15.17 0.5 20.984 333 ASN A N 1
ATOM 5100 C CA A ASN A 1 318 ? -27.81 27.506 16.463 0.5 19.776 333 ASN A CA 1
ATOM 5101 C CA B ASN A 1 318 ? -27.801 27.711 16.451 0.5 20.042 333 ASN A CA 1
ATOM 5102 C C A ASN A 1 318 ? -26.62 28.037 17.316 0.5 18.625 333 ASN A C 1
ATOM 5103 C C B ASN A 1 318 ? -26.787 28.016 17.538 0.5 18.602 333 ASN A C 1
ATOM 5104 O O A ASN A 1 318 ? -25.708 27.302 17.651 0.5 14.481 333 ASN A O 1
ATOM 5105 O O B ASN A 1 318 ? -26.283 27.082 18.185 0.5 14.263 333 ASN A O 1
ATOM 5126 N N . VAL A 1 319 ? -26.558 29.332 17.682 1 17.813 334 VAL A N 1
ATOM 5127 C CA . VAL A 1 319 ? -25.371 29.886 18.333 1 16.923 334 VAL A CA 1
ATOM 5128 C C . VAL A 1 319 ? -25.318 29.34 19.748 1 14.65 334 VAL A C 1
ATOM 5129 O O . VAL A 1 319 ? -24.24 28.972 20.238 1 14.529 334 VAL A O 1
ATOM 5143 N N . ARG A 1 320 ? -26.421 29.4 20.479 1 15.312 335 ARG A N 1
ATOM 5144 C CA . ARG A 1 320 ? -26.438 28.901 21.834 1 14.708 335 ARG A CA 1
ATOM 5145 C C . ARG A 1 320 ? -25.919 27.459 21.966 1 13.44 335 ARG A C 1
ATOM 5146 O O . ARG A 1 320 ? -25.043 27.15 22.8 1 13.097 335 ARG A O 1
ATOM 5167 N N . GLU A 1 321 ? -26.453 26.561 21.124 1 14.779 336 GLU A N 1
ATOM 5168 C CA . GLU A 1 321 ? -26.105 25.161 21.253 1 13.935 336 GLU A CA 1
ATOM 5169 C C . GLU A 1 321 ? -24.682 24.898 20.716 1 11.351 336 GLU A C 1
ATOM 5170 O O . GLU A 1 321 ? -24.019 23.984 21.216 1 11.433 336 GLU A O 1
ATOM 5182 N N . ALA A 1 322 ? -24.221 25.682 19.754 1 10.993 337 ALA A N 1
ATOM 5183 C CA . ALA A 1 322 ? -22.859 25.61 19.251 1 11.061 337 ALA A CA 1
ATOM 5184 C C . ALA A 1 322 ? -21.88 26.002 20.356 1 10.63 337 ALA A C 1
ATOM 5185 O O . ALA A 1 322 ? -20.953 25.237 20.663 1 10.361 337 ALA A O 1
ATOM 5192 N N . LEU A 1 323 ? -22.141 27.144 21.027 1 10.328 338 LEU A N 1
ATOM 5193 C CA . LEU A 1 323 ? -21.32 27.554 22.157 1 10.024 338 LEU A CA 1
ATOM 5194 C C . LEU A 1 323 ? -21.334 26.49 23.262 1 9.486 338 LEU A C 1
ATOM 5195 O O . LEU A 1 323 ? -20.291 26.232 23.885 1 9.743 338 LEU A O 1
ATOM 5211 N N . GLN A 1 324 ? -22.509 25.961 23.59 1 10.346 339 GLN A N 1
ATOM 5212 C CA . GLN A 1 324 ? -22.547 24.928 24.618 1 10.861 339 GLN A CA 1
ATOM 5213 C C . GLN A 1 324 ? -21.657 23.737 24.245 1 11.19 339 GLN A C 1
ATOM 5214 O O . GLN A 1 324 ? -20.91 23.206 25.086 1 11.687 339 GLN A O 1
ATOM 5228 N N . ALA A 1 325 ? -21.72 23.291 22.997 1 10.713 340 ALA A N 1
ATOM 5229 C CA . ALA A 1 325 ? -20.961 22.126 22.55 1 10.56 340 ALA A CA 1
ATOM 5230 C C . ALA A 1 325 ? -19.457 22.415 22.516 1 9.426 340 ALA A C 1
ATOM 5231 O O . ALA A 1 325 ? -18.674 21.552 22.906 1 9.662 340 ALA A O 1
ATOM 5238 N N . TRP A 1 326 ? -19.061 23.638 22.153 1 9.963 341 TRP A N 1
ATOM 5239 C CA . TRP A 1 326 ? -17.642 23.965 22.216 1 9.954 341 TRP A CA 1
ATOM 5240 C C . TRP A 1 326 ? -17.157 24.079 23.658 1 9.595 341 TRP A C 1
ATOM 5241 O O . TRP A 1 326 ? -16.037 23.662 23.943 1 9.96 341 TRP A O 1
ATOM 5262 N N . ALA A 1 327 ? -17.998 24.596 24.568 1 9.574 342 ALA A N 1
ATOM 5263 C CA . ALA A 1 327 ? -17.637 24.589 25.993 1 9.783 342 ALA A CA 1
ATOM 5264 C C . ALA A 1 327 ? -17.426 23.159 26.479 1 9.625 342 ALA A C 1
ATOM 5265 O O . ALA A 1 327 ? -16.475 22.898 27.211 1 9.951 342 ALA A O 1
ATOM 5272 N N . ASP A 1 328 ? -18.295 22.244 26.063 1 9.852 343 ASP A N 1
ATOM 5273 C CA . ASP A 1 328 ? -18.186 20.852 26.469 1 9.502 343 ASP A CA 1
ATOM 5274 C C . ASP A 1 328 ? -16.931 20.216 25.883 1 9.755 343 ASP A C 1
ATOM 5275 O O . ASP A 1 328 ? -16.354 19.357 26.535 1 9.539 343 ASP A O 1
ATOM 5284 N N . THR A 1 329 ? -16.537 20.633 24.686 1 8.97 344 THR A N 1
ATOM 5285 C CA . THR A 1 329 ? -15.312 20.187 24.056 1 9.558 344 THR A CA 1
ATOM 5286 C C . THR A 1 329 ? -14.121 20.558 24.945 1 10.009 344 THR A C 1
ATOM 5287 O O . THR A 1 329 ? -13.215 19.783 25.239 1 9.694 344 THR A O 1
ATOM 5298 N N . ALA A 1 330 ? -14.111 21.848 25.334 1 9.767 345 ALA A N 1
ATOM 5299 C CA . ALA A 1 330 ? -13.036 22.367 26.186 1 8.934 345 ALA A CA 1
ATOM 5300 C C . ALA A 1 330 ? -12.981 21.683 27.546 1 9.599 345 ALA A C 1
ATOM 5301 O O . ALA A 1 330 ? -11.919 21.51 28.154 1 9.572 345 ALA A O 1
ATOM 5308 N N . THR A 1 331 ? -14.142 21.235 28.041 1 8.801 346 THR A N 1
ATOM 5309 C CA . THR A 1 331 ? -14.2 20.58 29.34 1 10.377 346 THR A CA 1
ATOM 5310 C C . THR A 1 331 ? -13.513 19.216 29.244 1 10.226 346 THR A C 1
ATOM 5311 O O . THR A 1 331 ? -12.95 18.708 30.224 1 11.919 346 THR A O 1
ATOM 5322 N N . VAL A 1 332 ? -13.472 18.598 28.067 1 9.842 347 VAL A N 1
ATOM 5323 C CA . VAL A 1 332 ? -12.724 17.369 27.863 1 9.829 347 VAL A CA 1
ATOM 5324 C C . VAL A 1 332 ? -11.232 17.644 27.75 1 9.25 347 VAL A C 1
ATOM 5325 O O . VAL A 1 332 ? -10.392 17.005 28.423 1 10.31 347 VAL A O 1
ATOM 5338 N N . ILE A 1 333 ? -10.838 18.644 26.953 1 8.718 348 ILE A N 1
ATOM 5339 C CA . ILE A 1 333 ? -9.425 18.884 26.703 1 9.51 348 ILE A CA 1
ATOM 5340 C C . ILE A 1 333 ? -8.7 19.313 27.972 1 9.485 348 ILE A C 1
ATOM 5341 O O . ILE A 1 333 ? -7.487 19.154 28.072 1 10.745 348 ILE A O 1
ATOM 5357 N N . GLN A 1 334 ? -9.406 19.916 28.93 1 9.391 349 GLN A N 1
ATOM 5358 C CA . GLN A 1 334 ? -8.746 20.534 30.075 1 10.218 349 GLN A CA 1
ATOM 5359 C C . GLN A 1 334 ? -7.915 19.531 30.889 1 10.79 349 GLN A C 1
ATOM 5360 O O . GLN A 1 334 ? -6.957 19.952 31.598 1 11.849 349 GLN A O 1
ATOM 5374 N N . ASP A 1 335 ? -8.291 18.244 30.846 1 9.592 350 ASP A N 1
ATOM 5375 C CA . ASP A 1 335 ? -7.607 17.212 31.597 1 11.618 350 ASP A CA 1
ATOM 5376 C C . ASP A 1 335 ? -6.527 16.51 30.786 1 12.458 350 ASP A C 1
ATOM 5377 O O . ASP A 1 335 ? -6.084 15.436 31.185 1 15.834 350 ASP A O 1
ATOM 5386 N N . TYR A 1 336 ? -6.069 17.083 29.68 1 10.15 351 TYR A N 1
ATOM 5387 C CA . TYR A 1 336 ? -4.937 16.612 28.907 1 9.985 351 TYR A CA 1
ATOM 5388 C C . TYR A 1 336 ? -3.757 17.56 29.092 1 10.934 351 TYR A C 1
ATOM 5389 O O . TYR A 1 336 ? -3.92 18.699 29.551 1 10.897 351 TYR A O 1
ATOM 5407 N N . ASN A 1 337 ? -2.577 17.069 28.713 1 11.693 352 ASN A N 1
ATOM 5408 C CA . ASN A 1 337 ? -1.395 17.878 28.554 1 13.463 352 ASN A CA 1
ATOM 5409 C C . ASN A 1 337 ? -1.174 18.073 27.077 1 12.732 352 ASN A C 1
ATOM 5410 O O . ASN A 1 337 ? -1.253 17.078 26.313 1 12.736 352 ASN A O 1
ATOM 5421 N N . TYR A 1 338 ? -0.938 19.3 26.627 1 11.93 353 TYR A N 1
ATOM 5422 C CA . TYR A 1 338 ? -0.67 19.613 25.239 1 11.372 353 TYR A CA 1
ATOM 5423 C C . TYR A 1 338 ? 0.76 19.216 24.894 1 12.623 353 TYR A C 1
ATOM 5424 O O . TYR A 1 338 ? 1.692 19.833 25.386 1 13.526 353 TYR A O 1
ATOM 5442 N N . CYS A 1 339 ? 0.922 18.174 24.089 1 12.456 354 CYS A N 1
ATOM 5443 C CA . CYS A 1 339 ? 2.216 17.588 23.723 1 13.965 354 CYS A CA 1
ATOM 5444 C C . CYS A 1 339 ? 2.53 17.765 22.242 1 16.002 354 CYS A C 1
ATOM 5445 O O . CYS A 1 339 ? 1.689 18.108 21.429 1 15.744 354 CYS A O 1
ATOM 5453 N N . ARG A 1 340 ? 3.808 17.492 21.892 1 16.809 355 ARG A N 1
ATOM 5454 C CA . ARG A 1 340 ? 4.433 17.79 20.623 1 19.888 355 ARG A CA 1
ATOM 5455 C C . ARG A 1 340 ? 3.771 17.287 19.341 1 25.198 355 ARG A C 1
ATOM 5456 O O . ARG A 1 340 ? 4.082 17.797 18.278 1 31.565 355 ARG A O 1
ATOM 5462 N N . GLU A 1 341 ? 2.969 16.254 19.384 1 17.311 356 GLU A N 1
ATOM 5463 C CA . GLU A 1 341 ? 2.306 15.701 18.205 1 14.829 356 GLU A CA 1
ATOM 5464 C C . GLU A 1 341 ? 0.776 15.863 18.293 1 12.237 356 GLU A C 1
ATOM 5465 O O . GLU A 1 341 ? 0.043 15.206 17.55 1 12.944 356 GLU A O 1
ATOM 5477 N N . ASP A 1 342 ? 0.312 16.746 19.174 1 11.593 357 ASP A N 1
ATOM 5478 C CA . ASP A 1 342 ? -1.107 17.052 19.315 1 10.221 357 ASP A CA 1
ATOM 5479 C C . ASP A 1 342 ? -1.574 18.228 18.445 1 10.459 357 ASP A C 1
ATOM 5480 O O . ASP A 1 342 ? -2.657 18.781 18.656 1 10.852 357 ASP A O 1
ATOM 5489 N N . GLU A 1 343 ? -0.769 18.658 17.467 1 11.006 358 GLU A N 1
ATOM 5490 C CA . GLU A 1 343 ? -1.043 19.908 16.765 1 12.302 358 GLU A CA 1
ATOM 5491 C C . GLU A 1 343 ? -2.385 19.92 16.046 1 11.347 358 GLU A C 1
ATOM 5492 O O . GLU A 1 343 ? -2.966 20.992 15.895 1 11.202 358 GLU A O 1
ATOM 5504 N N . GLU A 1 344 ? -2.939 18.782 15.648 1 10.682 359 GLU A N 1
ATOM 5505 C CA . GLU A 1 344 ? -4.222 18.815 14.963 1 11.28 359 GLU A CA 1
ATOM 5506 C C . GLU A 1 344 ? -5.315 19.371 15.872 1 11.465 359 GLU A C 1
ATOM 5507 O O . GLU A 1 344 ? -6.216 20.025 15.368 1 11.271 359 GLU A O 1
ATOM 5519 N N . ILE A 1 345 ? -5.324 19.012 17.142 1 9.449 360 ILE A N 1
ATOM 5520 C CA . ILE A 1 345 ? -6.387 19.48 18.029 1 9.54 360 ILE A CA 1
ATOM 5521 C C . ILE A 1 345 ? -6.148 20.92 18.472 1 9.854 360 ILE A C 1
ATOM 5522 O O . ILE A 1 345 ? -7.106 21.666 18.679 1 9.516 360 ILE A O 1
ATOM 5538 N N . TYR A 1 346 ? -4.873 21.332 18.565 1 9.342 361 TYR A N 1
ATOM 5539 C CA . TYR A 1 346 ? -4.549 22.761 18.704 1 9.382 361 TYR A CA 1
ATOM 5540 C C . TYR A 1 346 ? -5.195 23.559 17.574 1 9.955 361 TYR A C 1
ATOM 5541 O O . TYR A 1 346 ? -5.842 24.57 17.823 1 10.431 361 TYR A O 1
ATOM 5559 N N . LYS A 1 347 ? -4.983 23.123 16.326 1 11.178 362 LYS A N 1
ATOM 5560 C CA . LYS A 1 347 ? -5.549 23.805 15.166 1 12.186 362 LYS A CA 1
ATOM 5561 C C . LYS A 1 347 ? -7.073 23.878 15.245 1 10.894 362 LYS A C 1
ATOM 5562 O O . LYS A 1 347 ? -7.635 24.925 14.931 1 11.781 362 LYS A O 1
ATOM 5581 N N A GLU A 1 348 ? -7.732 22.829 15.77 0.5 10.911 363 GLU A N 1
ATOM 5582 N N B GLU A 1 348 ? -7.732 22.825 15.731 0.5 11.043 363 GLU A N 1
ATOM 5583 C CA A GLU A 1 348 ? -9.183 22.79 15.892 0.5 10.462 363 GLU A CA 1
ATOM 5584 C CA B GLU A 1 348 ? -9.173 22.877 15.848 0.5 10.589 363 GLU A CA 1
ATOM 5585 C C A GLU A 1 348 ? -9.689 23.836 16.902 0.5 9.873 363 GLU A C 1
ATOM 5586 C C B GLU A 1 348 ? -9.563 23.987 16.833 0.5 9.878 363 GLU A C 1
ATOM 5587 O O A GLU A 1 348 ? -10.681 24.528 16.666 0.5 10.275 363 GLU A O 1
ATOM 5588 O O B GLU A 1 348 ? -10.28 24.916 16.484 0.5 9.38 363 GLU A O 1
ATOM 5611 N N . PHE A 1 349 ? -8.996 23.946 18.035 1 9.104 364 PHE A N 1
ATOM 5612 C CA . PHE A 1 349 ? -9.348 24.947 19.02 1 9.509 364 PHE A CA 1
ATOM 5613 C C . PHE A 1 349 ? -9.021 26.359 18.533 1 8.884 364 PHE A C 1
ATOM 5614 O O . PHE A 1 349 ? -9.814 27.273 18.799 1 9.686 364 PHE A O 1
ATOM 5632 N N . PHE A 1 350 ? -7.859 26.532 17.881 1 8.74 365 PHE A N 1
ATOM 5633 C CA . PHE A 1 350 ? -7.498 27.844 17.356 1 8.963 365 PHE A CA 1
ATOM 5634 C C . PHE A 1 350 ? -8.528 28.368 16.354 1 9.25 365 PHE A C 1
ATOM 5635 O O . PHE A 1 350 ? -8.908 29.545 16.42 1 10.11 365 PHE A O 1
ATOM 5652 N N . GLU A 1 351 ? -8.905 27.509 15.417 1 10.331 366 GLU A N 1
ATOM 5653 C CA . GLU A 1 351 ? -9.871 27.926 14.414 1 11.138 366 GLU A CA 1
ATOM 5654 C C . GLU A 1 351 ? -11.228 28.281 15.021 1 10.352 366 GLU A C 1
ATOM 5655 O O . GLU A 1 351 ? -11.859 29.26 14.6 1 11.249 366 GLU A O 1
ATOM 5667 N N . VAL A 1 352 ? -11.681 27.506 16.005 1 9.692 367 VAL A N 1
ATOM 5668 C CA . VAL A 1 352 ? -12.936 27.803 16.677 1 10.175 367 VAL A CA 1
ATOM 5669 C C . VAL A 1 352 ? -12.895 29.147 17.408 1 10.257 367 VAL A C 1
ATOM 5670 O O . VAL A 1 352 ? -13.748 30.018 17.206 1 11.19 367 VAL A O 1
ATOM 5683 N N . ALA A 1 353 ? -11.819 29.364 18.195 1 9.497 368 ALA A N 1
ATOM 5684 C CA . ALA A 1 353 ? -11.719 30.588 18.972 1 8.722 368 ALA A CA 1
ATOM 5685 C C . ALA A 1 353 ? -11.498 31.81 18.107 1 8.843 368 ALA A C 1
ATOM 5686 O O . ALA A 1 353 ? -11.979 32.876 18.437 1 8.94 368 ALA A O 1
ATOM 5693 N N . ASN A 1 354 ? -10.694 31.665 17.049 1 9.724 369 ASN A N 1
ATOM 5694 C CA . ASN A 1 354 ? -10.143 32.827 16.369 1 9.838 369 ASN A CA 1
ATOM 5695 C C . ASN A 1 354 ? -10.726 33.073 14.981 1 11.014 369 ASN A C 1
ATOM 5696 O O . ASN A 1 354 ? -10.305 34.031 14.349 1 14.335 369 ASN A O 1
ATOM 5707 N N . ASP A 1 355 ? -11.629 32.223 14.547 1 11.822 370 ASP A N 1
ATOM 5708 C CA . ASP A 1 355 ? -12.314 32.376 13.279 1 12.409 370 ASP A CA 1
ATOM 5709 C C . ASP A 1 355 ? -13.811 32.079 13.402 1 13.066 370 ASP A C 1
ATOM 5710 O O . ASP A 1 355 ? -14.645 32.945 13.119 1 11.857 370 ASP A O 1
ATOM 5719 N N . VAL A 1 356 ? -14.169 30.863 13.824 1 11.146 371 VAL A N 1
ATOM 5720 C CA . VAL A 1 356 ? -15.566 30.406 13.76 1 10.7 371 VAL A CA 1
ATOM 5721 C C . VAL A 1 356 ? -16.444 31.182 14.746 1 10.825 371 VAL A C 1
ATOM 5722 O O . VAL A 1 356 ? -17.499 31.722 14.366 1 12.15 371 VAL A O 1
ATOM 5735 N N . ILE A 1 357 ? -16.055 31.269 16.005 1 10.013 372 ILE A N 1
ATOM 5736 C CA . ILE A 1 357 ? -16.849 31.972 16.986 1 10.65 372 ILE A CA 1
ATOM 5737 C C . ILE A 1 357 ? -16.926 33.442 16.605 1 11.116 372 ILE A C 1
ATOM 5738 O O . ILE A 1 357 ? -18.022 34.021 16.603 1 11.096 372 ILE A O 1
ATOM 5754 N N . PRO A 1 358 ? -15.82 34.118 16.248 1 11.711 373 PRO A N 1
ATOM 5755 C CA . PRO A 1 358 ? -15.946 35.515 15.834 1 10.744 373 PRO A CA 1
ATOM 5756 C C . PRO A 1 358 ? -16.953 35.743 14.708 1 12.228 373 PRO A C 1
ATOM 5757 O O . PRO A 1 358 ? -17.707 36.717 14.781 1 13.238 373 PRO A O 1
ATOM 5768 N N A ASN A 1 359 ? -16.968 34.853 13.714 0.5 11.798 374 ASN A N 1
ATOM 5769 N N B ASN A 1 359 ? -16.939 34.867 13.698 0.5 11.518 374 ASN A N 1
ATOM 5770 C CA A ASN A 1 359 ? -17.846 35.078 12.564 0.5 13.788 374 ASN A CA 1
ATOM 5771 C CA B ASN A 1 359 ? -17.871 34.997 12.576 0.5 13.247 374 ASN A CA 1
ATOM 5772 C C A ASN A 1 359 ? -19.307 34.773 12.926 0.5 14.053 374 ASN A C 1
ATOM 5773 C C B ASN A 1 359 ? -19.314 34.891 13.084 0.5 13.286 374 ASN A C 1
ATOM 5774 O O A ASN A 1 359 ? -20.221 35.433 12.41 0.5 14.714 374 ASN A O 1
ATOM 5775 O O B ASN A 1 359 ? -20.217 35.712 12.784 0.5 12.046 374 ASN A O 1
ATOM 5796 N N . LEU A 1 360 ? -19.549 33.824 13.842 1 11.833 375 LEU A N 1
ATOM 5797 C CA . LEU A 1 360 ? -20.863 33.567 14.397 1 13.351 375 LEU A CA 1
ATOM 5798 C C . LEU A 1 360 ? -21.361 34.785 15.162 1 12.97 375 LEU A C 1
ATOM 5799 O O . LEU A 1 360 ? -22.511 35.166 15.042 1 13.787 375 LEU A O 1
ATOM 5816 N N . LEU A 1 361 ? -20.53 35.367 16.053 1 11.647 376 LEU A N 1
ATOM 5817 C CA . LEU A 1 361 ? -20.998 36.454 16.902 1 11.737 376 LEU A CA 1
ATOM 5818 C C . LEU A 1 361 ? -21.191 37.74 16.079 1 12.423 376 LEU A C 1
ATOM 5819 O O . LEU A 1 361 ? -22.007 38.577 16.455 1 13.163 376 LEU A O 1
ATOM 5835 N N . LYS A 1 362 ? -20.387 37.927 15.013 1 12.657 377 LYS A N 1
ATOM 5836 C CA . LYS A 1 362 ? -20.526 39.104 14.146 1 12.9 377 LYS A CA 1
ATOM 5837 C C . LYS A 1 362 ? -21.904 39.095 13.483 1 12.337 377 LYS A C 1
ATOM 5838 O O . LYS A 1 362 ? -22.606 40.119 13.461 1 12.45 377 LYS A O 1
ATOM 5857 N N . GLU A 1 363 ? -22.281 37.954 12.911 1 11.575 378 GLU A N 1
ATOM 5858 C CA . GLU A 1 363 ? -23.612 37.815 12.33 1 12.576 378 GLU A CA 1
ATOM 5859 C C . GLU A 1 363 ? -24.655 38.015 13.418 1 12.662 378 GLU A C 1
ATOM 5860 O O . GLU A 1 363 ? -25.668 38.667 13.167 1 12.447 378 GLU A O 1
ATOM 5872 N N . ALA A 1 364 ? -24.472 37.401 14.604 1 11.613 379 ALA A N 1
ATOM 5873 C CA . ALA A 1 364 ? -25.485 37.563 15.635 1 11.811 379 ALA A CA 1
ATOM 5874 C C . ALA A 1 364 ? -25.653 39.036 15.968 1 11.726 379 ALA A C 1
ATOM 5875 O O . ALA A 1 364 ? -26.779 39.434 16.28 1 11.994 379 ALA A O 1
ATOM 5882 N N . ALA A 1 365 ? -24.562 39.826 15.978 1 11.834 380 ALA A N 1
ATOM 5883 C CA . ALA A 1 365 ? -24.593 41.233 16.3 1 12.766 380 ALA A CA 1
ATOM 5884 C C . ALA A 1 365 ? -25.418 41.982 15.247 1 13.13 380 ALA A C 1
ATOM 5885 O O . ALA A 1 365 ? -26.223 42.831 15.607 1 13.732 380 ALA A O 1
ATOM 5892 N N . SER A 1 366 ? -25.244 41.616 13.973 1 12.78 381 SER A N 1
ATOM 5893 C CA . SER A 1 366 ? -26.015 42.275 12.908 1 12.276 381 SER A CA 1
ATOM 5894 C C . SER A 1 366 ? -27.503 41.965 13.036 1 13.21 381 SER A C 1
ATOM 5895 O O . SER A 1 366 ? -28.384 42.809 12.853 1 14.906 381 SER A O 1
ATOM 5903 N N . LEU A 1 367 ? -27.807 40.714 13.379 1 11.643 382 LEU A N 1
ATOM 5904 C CA . LEU A 1 367 ? -29.189 40.27 13.522 1 12.164 382 LEU A CA 1
ATOM 5905 C C . LEU A 1 367 ? -29.834 40.947 14.728 1 13.152 382 LEU A C 1
ATOM 5906 O O . LEU A 1 367 ? -31.021 41.264 14.705 1 14.807 382 LEU A O 1
ATOM 5922 N N . LEU A 1 368 ? -29.066 41.109 15.827 1 14.002 383 LEU A N 1
ATOM 5923 C CA . LEU A 1 368 ? -29.577 41.816 17.004 1 14.168 383 LEU A CA 1
ATOM 5924 C C . LEU A 1 368 ? -29.92 43.259 16.661 1 16.537 383 LEU A C 1
ATOM 5925 O O . LEU A 1 368 ? -30.98 43.75 17.089 1 16.072 383 LEU A O 1
ATOM 5941 N N . GLU A 1 369 ? -29.066 43.896 15.878 1 15.398 384 GLU A N 1
ATOM 5942 C CA . GLU A 1 369 ? -29.303 45.268 15.411 1 18.463 384 GLU A CA 1
ATOM 5943 C C . GLU A 1 369 ? -30.618 45.35 14.633 1 20.472 384 GLU A C 1
ATOM 5944 O O . GLU A 1 369 ? -31.355 46.332 14.768 1 23.697 384 GLU A O 1
ATOM 5956 N N . ALA A 1 370 ? -30.92 44.316 13.845 1 18.689 385 ALA A N 1
ATOM 5957 C CA . ALA A 1 370 ? -32.165 44.232 13.102 1 19.025 385 ALA A CA 1
ATOM 5958 C C . ALA A 1 370 ? -33.366 43.727 13.919 1 20.637 385 ALA A C 1
ATOM 5959 O O . ALA A 1 370 ? -34.437 43.489 13.382 1 24.88 385 ALA A O 1
ATOM 5966 N N . GLY A 1 371 ? -33.213 43.562 15.23 1 19.926 386 GLY A N 1
ATOM 5967 C CA . GLY A 1 371 ? -34.334 43.32 16.136 1 22.732 386 GLY A CA 1
ATOM 5968 C C . GLY A 1 371 ? -34.6 41.85 16.46 1 21.757 386 GLY A C 1
ATOM 5969 O O . GLY A 1 371 ? -35.662 41.515 16.958 1 26.035 386 GLY A O 1
ATOM 5973 N N . SER A 1 372 ? -33.631 40.936 16.303 1 18.329 399 SER A N 1
ATOM 5974 C CA . SER A 1 372 ? -33.834 39.558 16.68 1 18.882 399 SER A CA 1
ATOM 5975 C C . SER A 1 372 ? -34.166 39.441 18.159 1 21.157 399 SER A C 1
ATOM 5976 O O . SER A 1 372 ? -33.618 40.184 18.981 1 20.574 399 SER A O 1
ATOM 5984 N N . GLN A 1 373 ? -35.025 38.472 18.471 1 22.629 400 GLN A N 1
ATOM 5985 C CA . GLN A 1 373 ? -35.39 38.136 19.833 1 26.157 400 GLN A CA 1
ATOM 5986 C C . GLN A 1 373 ? -34.765 36.791 20.168 1 21.247 400 GLN A C 1
ATOM 5987 O O . GLN A 1 373 ? -34.517 35.966 19.274 1 27.488 400 GLN A O 1
ATOM 6001 N N . GLY A 1 374 ? -34.466 36.62 21.47 1 24.585 401 GLY A N 1
ATOM 6002 C CA . GLY A 1 374 ? -33.917 35.388 21.995 1 25.738 401 GLY A CA 1
ATOM 6003 C C . GLY A 1 374 ? -32.472 35.186 21.548 1 20.716 401 GLY A C 1
ATOM 6004 O O . GLY A 1 374 ? -31.998 34.045 21.591 1 25.155 401 GLY A O 1
ATOM 6008 N N . SER A 1 375 ? -31.815 36.29 21.133 1 20.414 402 SER A N 1
ATOM 6009 C CA . SER A 1 375 ? -30.435 36.283 20.653 1 17.732 402 SER A CA 1
ATOM 6010 C C . SER A 1 375 ? -29.51 35.636 21.683 1 16.368 402 SER A C 1
ATOM 6011 O O . SER A 1 375 ? -29.611 35.976 22.883 1 17.308 402 SER A O 1
ATOM 6019 N N . ALA A 1 376 ? -28.516 34.866 21.203 1 16.033 403 ALA A N 1
ATOM 6020 C CA . ALA A 1 376 ? -27.462 34.368 22.078 1 16.502 403 ALA A CA 1
ATOM 6021 C C . ALA A 1 376 ? -26.788 35.548 22.76 1 14.488 403 ALA A C 1
ATOM 6022 O O . ALA A 1 376 ? -26.336 35.402 23.894 1 12.882 403 ALA A O 1
ATOM 6029 N N . LEU A 1 377 ? -26.67 36.7 22.097 1 13.078 404 LEU A N 1
ATOM 6030 C CA . LEU A 1 377 ? -25.908 37.822 22.633 1 13.294 404 LEU A CA 1
ATOM 6031 C C . LEU A 1 377 ? -26.624 38.472 23.82 1 14.003 404 LEU A C 1
ATOM 6032 O O . LEU A 1 377 ? -25.989 39.245 24.551 1 13.825 404 LEU A O 1
ATOM 6048 N N . GLN A 1 378 ? -27.905 38.157 24 1 13.764 405 GLN A N 1
ATOM 6049 C CA . GLN A 1 378 ? -28.645 38.66 25.159 1 13.762 405 GLN A CA 1
ATOM 6050 C C . GLN A 1 378 ? -28.879 37.589 26.206 1 13.69 405 GLN A C 1
ATOM 6051 O O . GLN A 1 378 ? -29.61 37.803 27.175 1 13.552 405 GLN A O 1
ATOM 6065 N N . ASP A 1 379 ? -28.275 36.402 26.005 1 12.044 406 ASP A N 1
ATOM 6066 C CA . ASP A 1 379 ? -28.474 35.264 26.868 1 11.759 406 ASP A CA 1
ATOM 6067 C C . ASP A 1 379 ? -27.253 35.072 27.747 1 11.844 406 ASP A C 1
ATOM 6068 O O . ASP A 1 379 ? -26.202 34.67 27.273 1 11.966 406 ASP A O 1
ATOM 6077 N N . PRO A 1 380 ? -27.288 35.371 29.058 1 11.187 407 PRO A N 1
ATOM 6078 C CA . PRO A 1 380 ? -26.118 35.169 29.892 1 11.761 407 PRO A CA 1
ATOM 6079 C C . PRO A 1 380 ? -25.573 33.74 29.92 1 11.972 407 PRO A C 1
ATOM 6080 O O . PRO A 1 380 ? -24.384 33.557 30.169 1 10.979 407 PRO A O 1
ATOM 6091 N N . GLU A 1 381 ? -26.416 32.733 29.697 1 12.571 408 GLU A N 1
ATOM 6092 C CA . GLU A 1 381 ? -25.947 31.343 29.634 1 13.406 408 GLU A CA 1
ATOM 6093 C C . GLU A 1 381 ? -25.016 31.161 28.44 1 11.151 408 GLU A C 1
ATOM 6094 O O . GLU A 1 381 ? -24.044 30.424 28.535 1 12.526 408 GLU A O 1
ATOM 6106 N N . CYS A 1 382 ? -25.225 31.921 27.366 1 10.005 409 CYS A N 1
ATOM 6107 C CA . CYS A 1 382 ? -24.331 31.883 26.229 1 10.66 409 CYS A CA 1
ATOM 6108 C C . CYS A 1 382 ? -22.985 32.544 26.548 1 10.51 409 CYS A C 1
ATOM 6109 O O . CYS A 1 382 ? -21.908 32.09 26.115 1 9.742 409 CYS A O 1
ATOM 6117 N N . PHE A 1 383 ? -23.021 33.674 27.265 1 9.265 410 PHE A N 1
ATOM 6118 C CA . PHE A 1 383 ? -21.763 34.243 27.723 1 9.41 410 PHE A CA 1
ATOM 6119 C C . PHE A 1 383 ? -21.027 33.246 28.618 1 9.498 410 PHE A C 1
ATOM 6120 O O . PHE A 1 383 ? -19.818 33.096 28.507 1 9.633 410 PHE A O 1
ATOM 6137 N N . ALA A 1 384 ? -21.739 32.577 29.53 1 9.064 411 ALA A N 1
ATOM 6138 C CA . ALA A 1 384 ? -21.095 31.578 30.38 1 9.434 411 ALA A CA 1
ATOM 6139 C C . ALA A 1 384 ? -20.47 30.458 29.525 1 9.326 411 ALA A C 1
ATOM 6140 O O . ALA A 1 384 ? -19.357 30.003 29.841 1 9.044 411 ALA A O 1
ATOM 6147 N N . HIS A 1 385 ? -21.135 29.999 28.45 1 9.394 412 HIS A N 1
ATOM 6148 C CA . HIS A 1 385 ? -20.502 28.996 27.599 1 9.397 412 HIS A CA 1
ATOM 6149 C C . HIS A 1 385 ? -19.197 29.492 26.991 1 9.354 412 HIS A C 1
ATOM 6150 O O . HIS A 1 385 ? -18.2 28.77 26.897 1 9.273 412 HIS A O 1
ATOM 6165 N N . LEU A 1 386 ? -19.192 30.741 26.51 1 9.571 413 LEU A N 1
ATOM 6166 C CA . LEU A 1 386 ? -17.967 31.294 25.963 1 9.135 413 LEU A CA 1
ATOM 6167 C C . LEU A 1 386 ? -16.844 31.265 27.001 1 8.357 413 LEU A C 1
ATOM 6168 O O . LEU A 1 386 ? -15.716 30.917 26.7 1 8.426 413 LEU A O 1
ATOM 6184 N N . LEU A 1 387 ? -17.164 31.695 28.225 1 8.456 414 LEU A N 1
ATOM 6185 C CA . LEU A 1 387 ? -16.179 31.704 29.29 1 9.166 414 LEU A CA 1
ATOM 6186 C C . LEU A 1 387 ? -15.7 30.288 29.615 1 8.85 414 LEU A C 1
ATOM 6187 O O . LEU A 1 387 ? -14.511 30.118 29.887 1 8.501 414 LEU A O 1
ATOM 6203 N N . ARG A 1 388 ? -16.601 29.302 29.631 1 8.018 415 ARG A N 1
ATOM 6204 C CA . ARG A 1 388 ? -16.206 27.931 29.952 1 8.474 415 ARG A CA 1
ATOM 6205 C C . ARG A 1 388 ? -15.288 27.334 28.865 1 8.505 415 ARG A C 1
ATOM 6206 O O . ARG A 1 388 ? -14.363 26.575 29.16 1 9.27 415 ARG A O 1
ATOM 6227 N N . PHE A 1 389 ? 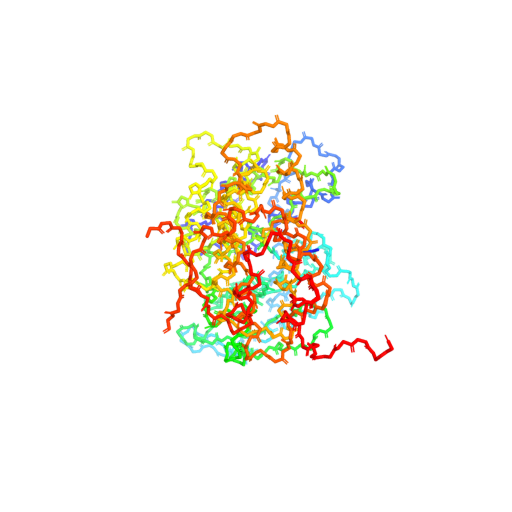-15.518 27.722 27.601 1 8.107 416 PHE A N 1
ATOM 6228 C CA . PHE A 1 389 ? -14.658 27.342 26.491 1 7.658 416 PHE A CA 1
ATOM 6229 C C . PHE A 1 389 ? -13.24 27.837 26.753 1 8.998 416 PHE A C 1
ATOM 6230 O O . PHE A 1 389 ? -12.295 27.057 26.687 1 9.109 416 PHE A O 1
ATOM 6247 N N . TYR A 1 390 ? -13.077 29.157 27.02 1 8.128 417 TYR A N 1
ATOM 6248 C CA . TYR A 1 390 ? -11.74 29.654 27.311 1 7.523 417 TYR A CA 1
ATOM 6249 C C . TYR A 1 390 ? -11.138 29.018 28.572 1 8.488 417 TYR A C 1
ATOM 6250 O O . TYR A 1 390 ? -9.939 28.754 28.643 1 8.824 417 TYR A O 1
ATOM 6268 N N . ASP A 1 391 ? -11.963 28.791 29.596 1 8.304 418 ASP A N 1
ATOM 6269 C CA . ASP A 1 391 ? -11.482 28.166 30.822 1 8.556 418 ASP A CA 1
ATOM 6270 C C . ASP A 1 391 ? -10.844 26.798 30.571 1 7.91 418 ASP A C 1
ATOM 6271 O O . ASP A 1 391 ? -9.787 26.495 31.138 1 8.316 418 ASP A O 1
ATOM 6280 N N . GLY A 1 392 ? -11.488 25.987 29.738 1 8.879 419 GLY A N 1
ATOM 6281 C CA . GLY A 1 392 ? -10.969 24.653 29.476 1 8.511 419 GLY A CA 1
ATOM 6282 C C . GLY A 1 392 ? -9.64 24.717 28.703 1 8.808 419 GLY A C 1
ATOM 6283 O O . GLY A 1 392 ? -8.736 23.938 28.943 1 9.51 419 GLY A O 1
ATOM 6287 N N . ILE A 1 393 ? -9.514 25.658 27.772 1 8.623 420 ILE A N 1
ATOM 6288 C CA . ILE A 1 393 ? -8.291 25.855 27.035 1 9.073 420 ILE A CA 1
ATOM 6289 C C . ILE A 1 393 ? -7.178 26.294 27.976 1 8.688 420 ILE A C 1
ATOM 6290 O O . ILE A 1 393 ? -6.052 25.803 27.891 1 9.646 420 ILE A O 1
ATOM 6306 N N . CYS A 1 394 ? -7.48 27.253 28.865 1 8.076 421 CYS A N 1
ATOM 6307 C CA . CYS A 1 394 ? -6.475 27.663 29.84 1 7.994 421 CYS A CA 1
ATOM 6308 C C . CYS A 1 394 ? -6.066 26.522 30.766 1 9.265 421 CYS A C 1
ATOM 6309 O O . CYS A 1 394 ? -4.895 26.397 31.141 1 9.776 421 CYS A O 1
ATOM 6317 N N . LYS A 1 395 ? -7.026 25.699 31.198 1 9.136 422 LYS A N 1
ATOM 6318 C CA . LYS A 1 395 ? -6.699 24.588 32.078 1 9.471 422 LYS A CA 1
ATOM 6319 C C . LYS A 1 395 ? -5.841 23.543 31.349 1 9.843 422 LYS A C 1
ATOM 6320 O O . LYS A 1 395 ? -4.927 22.929 31.938 1 10.394 422 LYS A O 1
ATOM 6339 N N . TRP A 1 396 ? -6.173 23.262 30.076 1 9.054 423 TRP A N 1
ATOM 6340 C CA . TRP A 1 396 ? -5.384 22.397 29.202 1 9.46 423 TRP A CA 1
ATOM 6341 C C . TRP A 1 396 ? -3.919 22.787 29.26 1 10.174 423 TRP A C 1
ATOM 6342 O O . TRP A 1 396 ? -3.053 21.957 29.479 1 11.583 423 TRP A O 1
ATOM 6363 N N . GLU A 1 397 ? -3.656 24.093 29.155 1 9.942 424 GLU A N 1
ATOM 6364 C CA . GLU A 1 397 ? -2.299 24.611 29.14 1 10.247 424 GLU A CA 1
ATOM 6365 C C . GLU A 1 397 ? -1.547 24.36 30.447 1 11.164 424 GLU A C 1
ATOM 6366 O O . GLU A 1 397 ? -0.354 24.172 30.424 1 13.109 424 GLU A O 1
ATOM 6378 N N . GLU A 1 398 ? -2.253 24.338 31.573 1 11.242 425 GLU A N 1
ATOM 6379 C CA . GLU A 1 398 ? -1.581 24.144 32.853 1 12.546 425 GLU A CA 1
ATOM 6380 C C . GLU A 1 398 ? -0.914 22.765 32.921 1 14.522 425 GLU A C 1
ATOM 6381 O O . GLU A 1 398 ? -1.524 21.741 32.586 1 15.988 425 GLU A O 1
ATOM 6393 N N . GLY A 1 399 ? 0.374 22.771 33.297 1 15.32 426 GLY A N 1
ATOM 6394 C CA . GLY A 1 399 ? 1.06 21.495 33.396 1 19.966 426 GLY A CA 1
ATOM 6395 C C . GLY A 1 399 ? 1.585 20.976 32.063 1 20.02 426 GLY A C 1
ATOM 6396 O O . GLY A 1 399 ? 2.208 19.919 32.031 1 22.922 426 GLY A O 1
ATOM 6400 N N . SER A 1 400 ? 1.297 21.656 30.942 1 16.052 427 SER A N 1
ATOM 6401 C CA . SER A 1 400 ? 1.672 21.109 29.651 1 15.611 427 SER A CA 1
ATOM 6402 C C . SER A 1 400 ? 3.126 21.448 29.348 1 17.153 427 SER A C 1
ATOM 6403 O O . SER A 1 400 ? 3.652 22.458 29.826 1 18.696 427 SER A O 1
ATOM 6411 N N . PRO A 1 401 ? 3.814 20.605 28.558 1 18.703 428 PRO A N 1
ATOM 6412 C CA . PRO A 1 401 ? 5.222 20.866 28.239 1 20.576 428 PRO A CA 1
ATOM 6413 C C . PRO A 1 401 ? 5.417 21.983 27.232 1 27.744 428 PRO A C 1
ATOM 6414 O O . PRO A 1 401 ? 6.495 22.555 27.177 1 30.737 428 PRO A O 1
ATOM 6425 N N . THR A 1 402 ? 4.347 22.273 26.477 1 29.397 429 THR A N 1
ATOM 6426 C CA . THR A 1 402 ? 4.328 23.329 25.474 1 34.864 429 THR A CA 1
ATOM 6427 C C . THR A 1 402 ? 3.132 24.241 25.768 1 30.176 429 THR A C 1
ATOM 6428 O O . THR A 1 402 ? 2.061 23.73 26.085 1 23.143 429 THR A O 1
ATOM 6439 N N . PRO A 1 403 ? 3.27 25.59 25.721 1 28.442 430 PRO A N 1
ATOM 6440 C CA . PRO A 1 403 ? 2.142 26.502 25.955 1 23.623 430 PRO A CA 1
ATOM 6441 C C . PRO A 1 403 ? 1.142 26.444 24.815 1 18.198 430 PRO A C 1
ATOM 6442 O O . PRO A 1 403 ? 1.39 25.919 23.715 1 18.77 430 PRO A O 1
ATOM 6453 N N . VAL A 1 404 ? -0.042 26.973 25.137 1 14.526 431 VAL A N 1
ATOM 6454 C CA . VAL A 1 404 ? -1.139 26.976 24.173 1 12.46 431 VAL A CA 1
ATOM 6455 C C . VAL A 1 404 ? -1.435 28.406 23.751 1 12.545 431 VAL A C 1
ATOM 6456 O O . VAL A 1 404 ? -1.547 28.75 22.561 1 12.477 431 VAL A O 1
ATOM 6469 N N . LEU A 1 405 ? -1.703 29.283 24.732 1 12.06 432 LEU A N 1
ATOM 6470 C CA . LEU A 1 405 ? -2.155 30.629 24.454 1 12.541 432 LEU A CA 1
ATOM 6471 C C . LEU A 1 405 ? -0.999 31.553 24.099 1 13.142 432 LEU A C 1
ATOM 6472 O O . LEU A 1 405 ? 0.097 31.415 24.589 1 15.759 432 LEU A O 1
ATOM 6488 N N . HIS A 1 406 ? -1.314 32.547 23.285 1 12.808 433 HIS A N 1
ATOM 6489 C CA . HIS A 1 406 ? -0.373 33.613 22.96 1 14.694 433 HIS A CA 1
ATOM 6490 C C . HIS A 1 406 ? -1.187 34.842 22.607 1 14.556 433 HIS A C 1
ATOM 6491 O O . HIS A 1 406 ? -2.407 34.815 22.522 1 13.882 433 HIS A O 1
ATOM 6506 N N A VAL A 1 407 ? -0.513 35.982 22.364 0.5 14.814 434 VAL A N 1
ATOM 6507 N N B VAL A 1 407 ? -0.444 35.932 22.366 0.5 15.385 434 VAL A N 1
ATOM 6508 C CA A VAL A 1 407 ? -1.245 37.228 22.222 0.5 15.656 434 VAL A CA 1
ATOM 6509 C CA B VAL A 1 407 ? -1.039 37.231 22.147 0.5 16.487 434 VAL A CA 1
ATOM 6510 C C A VAL A 1 407 ? -2.094 37.239 20.947 0.5 14.917 434 VAL A C 1
ATOM 6511 C C B VAL A 1 407 ? -2.017 37.238 20.966 0.5 15.617 434 VAL A C 1
ATOM 6512 O O A VAL A 1 407 ? -3.061 37.979 20.848 0.5 15.441 434 VAL A O 1
ATOM 6513 O O B VAL A 1 407 ? -2.993 37.969 20.965 0.5 16.462 434 VAL A O 1
ATOM 6538 N N . GLY A 1 408 ? -1.775 36.365 19.987 1 14.143 435 GLY A N 1
ATOM 6539 C CA . GLY A 1 408 ? -2.623 36.225 18.815 1 15.202 435 GLY A CA 1
ATOM 6540 C C . GLY A 1 408 ? -4.031 35.749 19.124 1 16.131 435 GLY A C 1
ATOM 6541 O O . GLY A 1 408 ? -4.888 35.895 18.253 1 18.858 435 GLY A O 1
ATOM 6546 N N . TRP A 1 409 ? -4.246 35.111 20.285 1 13.035 436 TRP A N 1
ATOM 6547 C CA . TRP A 1 409 ? -5.557 34.725 20.781 1 12.194 436 TRP A CA 1
ATOM 6548 C C . TRP A 1 409 ? -6.261 35.894 21.474 1 15.45 436 TRP A C 1
ATOM 6549 O O . TRP A 1 409 ? -7.474 35.902 21.671 1 13.808 436 TRP A O 1
ATOM 6570 N N . ALA A 1 410 ? -5.481 36.868 21.985 1 16.888 437 ALA A N 1
ATOM 6571 C CA . ALA A 1 410 ? -6.069 37.791 22.941 1 15.808 437 ALA A CA 1
ATOM 6572 C C . ALA A 1 410 ? -6.989 38.789 22.26 1 15.449 437 ALA A C 1
ATOM 6573 O O . ALA A 1 410 ? -8.005 39.132 22.873 1 14.755 437 ALA A O 1
ATOM 6580 N N A THR A 1 411 ? -6.707 39.29 21.039 0.5 15.772 438 THR A N 1
ATOM 6581 N N B THR A 1 411 ? -6.667 39.19 21.042 0.5 16.049 438 THR A N 1
ATOM 6582 C CA A THR A 1 411 ? -7.61 40.275 20.44 0.5 16.428 438 THR A CA 1
ATOM 6583 C CA B THR A 1 411 ? -7.465 40.176 20.35 0.5 16.24 438 THR A CA 1
ATOM 6584 C C A THR A 1 411 ? -8.949 39.604 20.141 0.5 14.151 438 THR A C 1
ATOM 6585 C C B THR A 1 411 ? -8.86 39.616 20.07 0.5 14.642 438 THR A C 1
ATOM 6586 O O A THR A 1 411 ? -10.002 40.217 20.342 0.5 13.722 438 THR A O 1
ATOM 6587 O O B THR A 1 411 ? -9.866 40.295 20.264 0.5 15.158 438 THR A O 1
ATOM 6608 N N . PHE A 1 412 ? -8.924 38.321 19.727 1 13.247 439 PHE A N 1
ATOM 6609 C CA . PHE A 1 412 ? -10.198 37.666 19.465 1 11.885 439 PHE A CA 1
ATOM 6610 C C . PHE A 1 412 ? -11.017 37.479 20.737 1 10.674 439 PHE A C 1
ATOM 6611 O O . PHE A 1 412 ? -12.24 37.604 20.721 1 11.578 439 PHE A O 1
ATOM 6629 N N . LEU A 1 413 ? -10.355 37.135 21.846 1 10.218 440 LEU A N 1
ATOM 6630 C CA . LEU A 1 413 ? -11.041 37.035 23.115 1 10.184 440 LEU A CA 1
ATOM 6631 C C . LEU A 1 413 ? -11.7 38.374 23.468 1 10.951 440 LEU A C 1
ATOM 6632 O O . LEU A 1 413 ? -12.882 38.455 23.822 1 10.37 440 LEU A O 1
ATOM 6648 N N . VAL A 1 414 ? -10.944 39.463 23.366 1 12.125 441 VAL A N 1
ATOM 6649 C CA . VAL A 1 414 ? -11.481 40.773 23.744 1 11.969 441 VAL A CA 1
ATOM 6650 C C . VAL A 1 414 ? -12.687 41.133 22.864 1 11.644 441 VAL A C 1
ATOM 6651 O O . VAL A 1 414 ? -13.69 41.61 23.369 1 13.248 441 VAL A O 1
ATOM 6664 N N . GLN A 1 415 ? -12.586 40.856 21.578 1 12.349 442 GLN A N 1
ATOM 6665 C CA . GLN A 1 415 ? -13.648 41.171 20.643 1 13.523 442 GLN A CA 1
ATOM 6666 C C . GLN A 1 415 ? -14.867 40.313 20.951 1 13.168 442 GLN A C 1
ATOM 6667 O O . GLN A 1 415 ? -16.001 40.79 20.933 1 14.426 442 GLN A O 1
ATOM 6681 N N . SER A 1 416 ? -14.679 39.007 21.191 1 10.779 443 SER A N 1
ATOM 6682 C CA . SER A 1 416 ? -15.826 38.165 21.492 1 10.497 443 SER A CA 1
ATOM 6683 C C . SER A 1 416 ? -16.532 38.546 22.794 1 11.991 443 SER A C 1
ATOM 6684 O O . SER A 1 416 ? -17.743 38.514 22.856 1 12.696 443 SER A O 1
ATOM 6692 N N . LEU A 1 417 ? -15.761 38.813 23.855 1 12.578 444 LEU A N 1
ATOM 6693 C CA . LEU A 1 417 ? -16.36 39.276 25.109 1 12.45 444 LEU A CA 1
ATOM 6694 C C . LEU A 1 417 ? -17.217 40.506 24.845 1 14.022 444 LEU A C 1
ATOM 6695 O O . LEU A 1 417 ? -18.316 40.613 25.424 1 14.519 444 LEU A O 1
ATOM 6711 N N . GLY A 1 418 ? -16.696 41.405 24.03 1 13.998 445 GLY A N 1
ATOM 6712 C CA . GLY A 1 418 ? -17.311 42.702 23.761 1 15.125 445 GLY A CA 1
ATOM 6713 C C . GLY A 1 418 ? -18.623 42.593 22.991 1 15.635 445 GLY A C 1
ATOM 6714 O O . GLY A 1 418 ? -19.432 43.547 23.011 1 18.874 445 GLY A O 1
ATOM 6718 N N . ARG A 1 419 ? -18.873 41.466 22.319 1 13.315 446 ARG A N 1
ATOM 6719 C CA . ARG A 1 419 ? -20.114 41.207 21.586 1 13.054 446 ARG A CA 1
ATOM 6720 C C . ARG A 1 419 ? -21.315 41.088 22.522 1 14.7 446 ARG A C 1
ATOM 6721 O O . ARG A 1 419 ? -22.471 41.164 22.105 1 17.15 446 ARG A O 1
ATOM 6742 N N . PHE A 1 420 ? -21.059 40.839 23.802 1 12.925 447 PHE A N 1
ATOM 6743 C CA . PHE A 1 420 ? -22.102 40.764 24.806 1 12.931 447 PHE A CA 1
ATOM 6744 C C . PHE A 1 420 ? -22.081 42.077 25.555 1 15.14 447 PHE A C 1
ATOM 6745 O O . PHE A 1 420 ? -21.038 42.501 26.06 1 13.856 447 PHE A O 1
ATOM 6762 N N . GLU A 1 421 ? -23.237 42.717 25.675 1 13.586 448 GLU A N 1
ATOM 6763 C CA . GLU A 1 421 ? -23.287 43.948 26.427 1 14.641 448 GLU A CA 1
ATOM 6764 C C . GLU A 1 421 ? -22.957 43.733 27.894 1 13.418 448 GLU A C 1
ATOM 6765 O O . GLU A 1 421 ? -23.24 42.676 28.438 1 11.65 448 GLU A O 1
ATOM 6777 N N . GLY A 1 422 ? -22.492 44.776 28.573 1 13.661 449 GLY A N 1
ATOM 6778 C CA . GLY A 1 422 ? -22.173 44.675 29.98 1 13.762 449 GLY A CA 1
ATOM 6779 C C . GLY A 1 422 ? -23.335 44.186 30.845 1 13.219 449 GLY A C 1
ATOM 6780 O O . GLY A 1 422 ? -23.163 43.379 31.767 1 14.167 449 GLY A O 1
ATOM 6784 N N . GLN A 1 423 ? -24.574 44.597 30.536 1 13.534 450 GLN A N 1
ATOM 6785 C CA . GLN A 1 423 ? -25.747 44.181 31.297 1 13.786 450 GLN A CA 1
ATOM 6786 C C . GLN A 1 423 ? -25.99 42.679 31.177 1 14.418 450 GLN A C 1
ATOM 6787 O O . GLN A 1 423 ? -26.477 42.03 32.083 1 20.002 450 GLN A O 1
ATOM 6801 N N . VAL A 1 424 ? -25.613 42.078 30.059 1 11.704 451 VAL A N 1
ATOM 6802 C CA . VAL A 1 424 ? -25.71 40.651 29.925 1 11.447 451 VAL A CA 1
ATOM 6803 C C . VAL A 1 424 ? -24.6 39.958 30.726 1 10.628 451 VAL A C 1
ATOM 6804 O O . VAL A 1 424 ? -24.848 38.967 31.458 1 12.215 451 VAL A O 1
ATOM 6817 N N . ARG A 1 425 ? -23.363 40.427 30.536 1 10.544 452 ARG A N 1
ATOM 6818 C CA . ARG A 1 425 ? -22.201 39.862 31.186 1 10.962 452 ARG A CA 1
ATOM 6819 C C . ARG A 1 425 ? -22.3 39.89 32.706 1 12.853 452 ARG A C 1
ATOM 6820 O O . ARG A 1 425 ? -21.931 38.914 33.371 1 12.471 452 ARG A O 1
ATOM 6841 N N . GLN A 1 426 ? -22.891 40.981 33.245 1 12.283 453 GLN A N 1
ATOM 6842 C CA . GLN A 1 426 ? -23.117 41.116 34.686 1 13.725 453 GLN A CA 1
ATOM 6843 C C . GLN A 1 426 ? -23.981 40.014 35.281 1 14.411 453 GLN A C 1
ATOM 6844 O O . GLN A 1 426 ? -23.907 39.773 36.487 1 16.76 453 GLN A O 1
ATOM 6858 N N . LYS A 1 427 ? -24.843 39.358 34.5 1 12.013 454 LYS A N 1
ATOM 6859 C CA . LYS A 1 427 ? -25.756 38.38 35.048 1 12.406 454 LYS A CA 1
ATOM 6860 C C . LYS A 1 427 ? -25.094 37.035 35.323 1 15.173 454 LYS A C 1
ATOM 6861 O O . LYS A 1 427 ? -25.694 36.231 36.054 1 18.753 454 LYS A O 1
ATOM 6880 N N . VAL A 1 428 ? -23.879 36.782 34.831 1 13.285 455 VAL A N 1
ATOM 6881 C CA . VAL A 1 428 ? -23.217 35.523 35.184 1 14.365 455 VAL A CA 1
ATOM 6882 C C . VAL A 1 428 ? -22.502 35.695 36.538 1 16.217 455 VAL A C 1
ATOM 6883 O O . VAL A 1 428 ? -21.635 36.555 36.679 1 19.767 455 VAL A O 1
ATOM 6896 N N . ARG A 1 429 ? -22.797 34.806 37.496 1 18.018 456 ARG A N 1
ATOM 6897 C CA . ARG A 1 429 ? -22.101 34.822 38.77 1 20.544 456 ARG A CA 1
ATOM 6898 C C . ARG A 1 429 ? -20.994 33.759 38.702 1 17.566 456 ARG A C 1
ATOM 6899 O O . ARG A 1 429 ? -21.266 32.588 38.408 1 18.493 456 ARG A O 1
ATOM 6920 N N . ILE A 1 430 ? -19.786 34.233 38.944 1 18.351 457 ILE A N 1
ATOM 6921 C CA . ILE A 1 430 ? -18.615 33.384 38.921 1 21.071 457 ILE A CA 1
ATOM 6922 C C . ILE A 1 430 ? -18.324 33.043 40.376 1 20.678 457 ILE A C 1
ATOM 6923 O O . ILE A 1 430 ? -18.015 33.931 41.186 1 21.196 457 ILE A O 1
ATOM 6939 N N . VAL A 1 431 ? -18.492 31.75 40.678 1 24.193 458 VAL A N 1
ATOM 6940 C CA . VAL A 1 431 ? -18.364 31.284 42.047 1 27.177 458 VAL A CA 1
ATOM 6941 C C . VAL A 1 431 ? -17.154 30.383 42.152 1 26.792 458 VAL A C 1
ATOM 6942 O O . VAL A 1 431 ? -16.837 29.627 41.224 1 24.369 458 VAL A O 1
ATOM 6955 N N . SER A 1 432 ? -16.589 30.408 43.356 1 30.115 459 SER A N 1
ATOM 6956 C CA . SER A 1 432 ? -15.339 29.775 43.69 1 33.114 459 SER A CA 1
ATOM 6957 C C . SER A 1 432 ? -15.576 28.45 44.404 1 40.176 459 SER A C 1
ATOM 6958 O O . SER A 1 432 ? -16.39 28.387 45.327 1 44.685 459 SER A O 1
ATOM 6966 N N . VAL A 1 433 ? -14.869 27.415 43.936 1 42.408 460 VAL A N 1
ATOM 6967 C CA . VAL A 1 433 ? -14.599 26.204 44.694 1 45.67 460 VAL A CA 1
ATOM 6968 C C . VAL A 1 433 ? -13.297 26.429 45.496 1 39.147 460 VAL A C 1
ATOM 6969 O O . VAL A 1 433 ? -13.418 26.463 46.753 1 42.85 460 VAL A O 1
ATOM 6974 N N . GLU A 1 443 ? -29.55 32.718 42.237 1 55.616 547 GLU A N 1
ATOM 6975 C CA . GLU A 1 443 ? -30.327 32.768 40.965 1 57.069 547 GLU A CA 1
ATOM 6976 C C . GLU A 1 443 ? -29.463 33.212 39.788 1 53.443 547 GLU A C 1
ATOM 6977 O O . GLU A 1 443 ? -28.518 33.969 39.977 1 48.442 547 GLU A O 1
ATOM 6989 N N . GLY A 1 444 ? -29.847 32.794 38.571 1 46.711 548 GLY A N 1
ATOM 6990 C CA . GLY A 1 444 ? -29.167 33.199 37.345 1 45.543 548 GLY A CA 1
ATOM 6991 C C . GLY A 1 444 ? -28.08 32.192 36.978 1 37.236 548 GLY A C 1
ATOM 6992 O O . GLY A 1 444 ? -27.923 31.194 37.699 1 35.445 548 GLY A O 1
ATOM 6996 N N . PRO A 1 445 ? -27.329 32.374 35.859 1 31.425 549 PRO A N 1
ATOM 6997 C CA . PRO A 1 445 ? -26.224 31.477 35.549 1 28.128 549 PRO A CA 1
ATOM 6998 C C . PRO A 1 445 ? -25.126 31.625 36.584 1 26.16 549 PRO A C 1
ATOM 6999 O O . PRO A 1 445 ? -24.815 32.718 37.09 1 21.88 549 PRO A O 1
ATOM 7010 N N . VAL A 1 446 ? -24.579 30.459 36.916 1 26.368 550 VAL A N 1
ATOM 7011 C CA . VAL A 1 446 ? -23.481 30.353 37.836 1 26.895 550 VAL A CA 1
ATOM 7012 C C . VAL A 1 446 ? -22.414 29.591 37.048 1 26.948 550 VAL A C 1
ATOM 7013 O O . VAL A 1 446 ? -22.725 28.683 36.282 1 33.968 550 VAL A O 1
ATOM 7026 N N . LEU A 1 447 ? -21.178 30.031 37.182 1 19.26 551 LEU A N 1
ATOM 7027 C CA . LEU A 1 447 ? -20.069 29.354 36.531 1 19.979 551 LEU A CA 1
ATOM 7028 C C . LEU A 1 447 ? -18.931 29.246 37.532 1 15.721 551 LEU A C 1
ATOM 7029 O O . LEU A 1 447 ? -18.661 30.199 38.274 1 17.28 551 LEU A O 1
ATOM 7045 N N A THR A 1 448 ? -18.244 28.084 37.536 0.5 15.339 552 THR A N 1
ATOM 7046 N N B THR A 1 448 ? -18.287 28.09 37.544 0.5 15.275 552 THR A N 1
ATOM 7047 C CA A THR A 1 448 ? -17.021 27.881 38.317 0.5 14.122 552 THR A CA 1
ATOM 7048 C CA B THR A 1 448 ? -17.025 28.008 38.244 0.5 14.304 552 THR A CA 1
ATOM 7049 C C A THR A 1 448 ? -15.823 27.624 37.394 0.5 12.848 552 THR A C 1
ATOM 7050 C C B THR A 1 448 ? -15.921 27.87 37.209 0.5 12.518 552 THR A C 1
ATOM 7051 O O A THR A 1 448 ? -15.831 26.697 36.578 0.5 12.887 552 THR A O 1
ATOM 7052 O O B THR A 1 448 ? -16.103 27.31 36.127 0.5 11.057 552 THR A O 1
ATOM 7073 N N . PHE A 1 449 ? -14.772 28.43 37.552 1 11.207 553 PHE A N 1
ATOM 7074 C CA . PHE A 1 449 ? -13.584 28.308 36.719 1 9.774 553 PHE A CA 1
ATOM 7075 C C . PHE A 1 449 ? -12.635 27.27 37.306 1 10.912 553 PHE A C 1
ATOM 7076 O O . PHE A 1 449 ? -12.398 27.264 38.533 1 13.293 553 PHE A O 1
ATOM 7094 N N . GLN A 1 450 ? -12.035 26.444 36.445 1 9.781 554 GLN A N 1
ATOM 7095 C CA . GLN A 1 450 ? -10.976 25.517 36.81 1 10.728 554 GLN A CA 1
ATOM 7096 C C . GLN A 1 450 ? -9.567 26.095 36.633 1 10.697 554 GLN A C 1
ATOM 7097 O O . GLN A 1 450 ? -8.631 25.634 37.32 1 12.131 554 GLN A O 1
ATOM 7111 N N . SER A 1 451 ? -9.401 27.028 35.681 1 10.301 555 SER A N 1
ATOM 7112 C CA . SER A 1 451 ? -8.102 27.561 35.346 1 9.858 555 SER A CA 1
ATOM 7113 C C . SER A 1 451 ? -7.761 28.78 36.178 1 9.932 555 SER A C 1
ATOM 7114 O O . SER A 1 451 ? -8.616 29.617 36.46 1 9.44 555 SER A O 1
ATOM 7122 N N . GLU A 1 452 ? -6.479 28.856 36.562 1 9.757 556 GLU A N 1
ATOM 7123 C CA . GLU A 1 452 ? -6.041 30.068 37.23 1 9.641 556 GLU A CA 1
ATOM 7124 C C . GLU A 1 452 ? -6.143 31.306 36.324 1 10.201 556 GLU A C 1
ATOM 7125 O O . GLU A 1 452 ? -6.431 32.415 36.816 1 9.712 556 GLU A O 1
ATOM 7137 N N . LYS A 1 453 ? -5.869 31.157 35.027 1 9.49 557 LYS A N 1
ATOM 7138 C CA . LYS A 1 453 ? -5.952 32.321 34.167 1 10.332 557 LYS A CA 1
ATOM 7139 C C . LYS A 1 453 ? -7.368 32.926 34.236 1 10.446 557 LYS A C 1
ATOM 7140 O O . LYS A 1 453 ? -7.524 34.145 34.315 1 10.024 557 LYS A O 1
ATOM 7159 N N . MET A 1 454 ? -8.448 32.141 34.084 1 8.822 558 MET A N 1
ATOM 7160 C CA . MET A 1 454 ? -9.778 32.703 34.097 1 9.219 558 MET A CA 1
ATOM 7161 C C . MET A 1 454 ? -10.169 33.23 35.466 1 9.621 558 MET A C 1
ATOM 7162 O O . MET A 1 454 ? -10.865 34.229 35.553 1 10.396 558 MET A O 1
ATOM 7176 N N . LYS A 1 455 ? -9.697 32.569 36.543 1 9.371 559 LYS A N 1
ATOM 7177 C CA . LYS A 1 455 ? -10.041 33.118 37.852 1 9.705 559 LYS A CA 1
ATOM 7178 C C . LYS A 1 455 ? -9.503 34.546 38.021 1 10.951 559 LYS A C 1
ATOM 7179 O O . LYS A 1 455 ? -10.172 35.398 38.63 1 11.902 559 LYS A O 1
ATOM 7198 N N . GLY A 1 456 ? -8.319 34.788 37.481 1 11.063 560 GLY A N 1
ATOM 7199 C CA . GLY A 1 456 ? -7.754 36.129 37.581 1 11.923 560 GLY A CA 1
ATOM 7200 C C . GLY A 1 456 ? -8.453 37.126 36.672 1 15.409 560 GLY A C 1
ATOM 7201 O O . GLY A 1 456 ? -8.323 38.34 36.871 1 16.363 560 GLY A O 1
ATOM 7205 N N A MET A 1 457 ? -9.116 36.602 35.632 0.5 15.049 561 MET A N 1
ATOM 7206 N N B MET A 1 457 ? -9.191 36.658 35.67 0.5 12.884 561 MET A N 1
ATOM 7207 C CA A MET A 1 457 ? -9.854 37.368 34.635 0.5 17.252 561 MET A CA 1
ATOM 7208 C CA B MET A 1 457 ? -9.83 37.559 34.72 0.5 12.863 561 MET A CA 1
ATOM 7209 C C A MET A 1 457 ? -11.187 37.884 35.17 0.5 15.817 561 MET A C 1
ATOM 7210 C C B MET A 1 457 ? -11.235 37.926 35.187 0.5 13.469 561 MET A C 1
ATOM 7211 O O A MET A 1 457 ? -11.754 38.787 34.575 0.5 16.442 561 MET A O 1
ATOM 7212 O O B MET A 1 457 ? -11.893 38.78 34.613 0.5 13.907 561 MET A O 1
ATOM 7239 N N . LYS A 1 458 ? -11.722 37.261 36.233 1 15.102 562 LYS A N 1
ATOM 7240 C CA . LYS A 1 458 ? -13.089 37.423 36.665 1 16.902 562 LYS A CA 1
ATOM 7241 C C . LYS A 1 458 ? -13.497 38.886 36.812 1 18.862 562 LYS A C 1
ATOM 7242 O O . LYS A 1 458 ? -14.543 39.283 36.295 1 19.939 562 LYS A O 1
ATOM 7262 N N . GLU A 1 459 ? -12.679 39.704 37.474 1 20.255 563 GLU A N 1
ATOM 7263 C CA . GLU A 1 459 ? -13.19 41.036 37.748 1 26.996 563 GLU A CA 1
ATOM 7264 C C . GLU A 1 459 ? -13.151 41.904 36.492 1 22.778 563 GLU A C 1
ATOM 7265 O O . GLU A 1 459 ? -13.694 42.994 36.547 1 34.35 563 GLU A O 1
ATOM 7277 N N . LEU A 1 460 ? -12.511 41.482 35.396 1 16.375 564 LEU A N 1
ATOM 7278 C CA . LEU A 1 460 ? -12.516 42.255 34.167 1 16.206 564 LEU A CA 1
ATOM 7279 C C . LEU A 1 460 ? -13.756 41.953 33.319 1 16.366 564 LEU A C 1
ATOM 7280 O O . LEU A 1 460 ? -14.006 42.634 32.322 1 16.935 564 LEU A O 1
ATOM 7296 N N . LEU A 1 461 ? -14.533 40.941 33.705 1 18.052 565 LEU A N 1
ATOM 7297 C CA . LEU A 1 461 ? -15.576 40.436 32.791 1 16.922 565 LEU A CA 1
ATOM 7298 C C . LEU A 1 461 ? -16.892 41.214 32.829 1 21.08 565 LEU A C 1
ATOM 7299 O O . LEU A 1 461 ? -17.644 40.915 31.881 1 19.832 565 LEU A O 1
ATOM 7315 N N . VAL A 1 462 ? -17.171 42.209 33.734 1 22.842 566 VAL A N 1
ATOM 7316 C CA . VAL A 1 462 ? -18.469 42.917 33.837 1 24.08 566 VAL A CA 1
ATOM 7317 C C . VAL A 1 462 ? -18.452 44.426 33.547 1 27.482 566 VAL A C 1
ATOM 7318 O O . VAL A 1 462 ? -19.513 45.054 33.607 1 28.743 566 VAL A O 1
ATOM 7331 N N . ALA A 1 463 ? -17.291 45.009 33.201 1 24.767 567 ALA A N 1
ATOM 7332 C CA . ALA A 1 463 ? -17.197 46.432 32.932 1 27.952 567 ALA A CA 1
ATOM 7333 C C . ALA A 1 463 ? -17.861 46.67 31.592 1 30.323 567 ALA A C 1
ATOM 7334 O O . ALA A 1 463 ? -17.788 45.799 30.713 1 24.179 567 ALA A O 1
ATOM 7341 N N . THR A 1 464 ? -18.479 47.847 31.463 1 27.071 568 THR A N 1
ATOM 7342 C CA . THR A 1 464 ? -19.238 48.198 30.283 1 26.98 568 THR A CA 1
ATOM 7343 C C . THR A 1 464 ? -18.332 48.139 29.065 1 24.348 568 THR A C 1
ATOM 7344 O O . THR A 1 464 ? -18.749 47.681 28.005 1 26.956 568 THR A O 1
ATOM 7355 N N . LYS A 1 465 ? -17.149 48.756 29.195 1 25.553 569 LYS A N 1
ATOM 7356 C CA . LYS A 1 465 ? -16.076 48.613 28.226 1 26.536 569 LYS A CA 1
ATOM 7357 C C . LYS A 1 465 ? -14.965 47.787 28.874 1 27.955 569 LYS A C 1
ATOM 7358 O O . LYS A 1 465 ? -14.333 48.175 29.844 1 31.653 569 LYS A O 1
ATOM 7377 N N . ILE A 1 466 ? -14.751 46.627 28.284 1 21.079 570 ILE A N 1
ATOM 7378 C CA . ILE A 1 466 ? -13.699 45.708 28.681 1 21.731 570 ILE A CA 1
ATOM 7379 C C . ILE A 1 466 ? -12.335 46.385 28.597 1 19.595 570 ILE A C 1
ATOM 7380 O O . ILE A 1 466 ? -11.976 46.973 27.571 1 20.275 570 ILE A O 1
ATOM 7396 N N . ASN A 1 467 ? -11.51 46.138 29.63 1 17.166 571 ASN A N 1
ATOM 7397 C CA . ASN A 1 467 ? -10.121 46.603 29.631 1 16.649 571 ASN A CA 1
ATOM 7398 C C . ASN A 1 467 ? -9.263 45.647 28.817 1 16.699 571 ASN A C 1
ATOM 7399 O O . ASN A 1 467 ? -8.741 44.662 29.341 1 16.271 571 ASN A O 1
ATOM 7410 N N A SER A 1 468 ? -9.223 45.961 27.544 0.5 14.589 572 SER A N 1
ATOM 7411 N N B SER A 1 468 ? -8.937 45.962 27.553 0.5 14.616 572 SER A N 1
ATOM 7412 C CA A SER A 1 468 ? -8.523 45.177 26.56 0.5 15.125 572 SER A CA 1
ATOM 7413 C CA B SER A 1 468 ? -8.25 45.055 26.618 0.5 14.888 572 SER A CA 1
ATOM 7414 C C A SER A 1 468 ? -7.127 44.834 27.063 0.5 14.934 572 SER A C 1
ATOM 7415 C C B SER A 1 468 ? -6.763 44.79 26.921 0.5 14.488 572 SER A C 1
ATOM 7416 O O A SER A 1 468 ? -6.771 43.663 27.153 0.5 13.552 572 SER A O 1
ATOM 7417 O O B SER A 1 468 ? -6.2 43.691 26.741 0.5 12.05 572 SER A O 1
ATOM 7432 N N A SER A 1 469 ? -6.388 45.849 27.54 0.5 14.132 573 SER A N 1
ATOM 7433 N N B SER A 1 469 ? -6.074 45.82 27.399 0.5 13.752 573 SER A N 1
ATOM 7434 C CA A SER A 1 469 ? -4.976 45.65 27.825 0.5 13.412 573 SER A CA 1
ATOM 7435 C CA B SER A 1 469 ? -4.716 45.619 27.841 0.5 13.045 573 SER A CA 1
ATOM 7436 C C A SER A 1 469 ? -4.794 44.666 28.988 0.5 12.253 573 SER A C 1
ATOM 7437 C C B SER A 1 469 ? -4.711 44.653 29.042 0.5 11.814 573 SER A C 1
ATOM 7438 O O A SER A 1 469 ? -3.86 43.875 28.984 0.5 13.558 573 SER A O 1
ATOM 7439 O O B SER A 1 469 ? -3.859 43.773 29.082 0.5 13.341 573 SER A O 1
ATOM 7454 N N . ALA A 1 470 ? -5.62 44.835 30.002 1 12.362 574 ALA A N 1
ATOM 7455 C CA . ALA A 1 470 ? -5.583 43.974 31.172 1 12.665 574 ALA A CA 1
ATOM 7456 C C . ALA A 1 470 ? -5.902 42.525 30.797 1 13.665 574 ALA A C 1
ATOM 7457 O O . ALA A 1 470 ? -5.311 41.606 31.357 1 13.51 574 ALA A O 1
ATOM 7465 N N . ILE A 1 471 ? -6.875 42.329 29.936 1 14.055 575 ILE A N 1
ATOM 7466 C CA . ILE A 1 471 ? -7.252 41.001 29.453 1 13.587 575 ILE A CA 1
ATOM 7467 C C . ILE A 1 471 ? -6.056 40.338 28.808 1 15.129 575 ILE A C 1
ATOM 7468 O O . ILE A 1 471 ? -5.779 39.152 29.05 1 13.88 575 ILE A O 1
ATOM 7484 N N . LYS A 1 472 ? -5.392 41.027 27.886 1 13.707 576 LYS A N 1
ATOM 7485 C CA . LYS A 1 472 ? -4.233 40.515 27.216 1 16.375 576 LYS A CA 1
ATOM 7486 C C . LYS A 1 472 ? -3.175 40.085 28.218 1 14.796 576 LYS A C 1
ATOM 7487 O O . LYS A 1 472 ? -2.574 39.035 28.054 1 16.14 576 LYS A O 1
ATOM 7506 N N . LEU A 1 473 ? -2.924 40.93 29.227 1 12.647 577 LEU A N 1
ATOM 7507 C CA . LEU A 1 473 ? -1.905 40.595 30.215 1 13.075 577 LEU A CA 1
ATOM 7508 C C . LEU A 1 473 ? -2.268 39.285 30.946 1 13.492 577 LEU A C 1
ATOM 7509 O O . LEU A 1 473 ? -1.398 38.485 31.281 1 14.507 577 LEU A O 1
ATOM 7525 N N . GLN A 1 474 ? -3.529 39.168 31.313 1 11.893 578 GLN A N 1
ATOM 7526 C CA . GLN A 1 474 ? -3.985 38.01 32.068 1 10.775 578 GLN A CA 1
ATOM 7527 C C . GLN A 1 474 ? -3.957 36.758 31.194 1 11.473 578 GLN A C 1
ATOM 7528 O O . GLN A 1 474 ? -3.777 35.66 31.722 1 11.692 578 GLN A O 1
ATOM 7542 N N . LEU A 1 475 ? -4.298 36.849 29.893 1 12.092 579 LEU A N 1
ATOM 7543 C CA . LEU A 1 475 ? -4.369 35.627 29.077 1 12.037 579 LEU A CA 1
ATOM 7544 C C . LEU A 1 475 ? -2.992 35.077 28.705 1 13.603 579 LEU A C 1
ATOM 7545 O O . LEU A 1 475 ? -2.837 33.861 28.456 1 12.124 579 LEU A O 1
ATOM 7561 N N . THR A 1 476 ? -1.962 35.921 28.68 1 15.743 580 THR A N 1
ATOM 7562 C CA . THR A 1 476 ? -0.667 35.545 28.156 1 17.39 580 THR A CA 1
ATOM 7563 C C . THR A 1 476 ? 0.412 35.579 29.233 1 20.918 580 THR A C 1
ATOM 7564 O O . THR A 1 476 ? 0.249 36.117 30.342 1 23.155 580 THR A O 1
ATOM 7575 N N . ALA A 1 477 ? 1.592 35.081 28.851 1 23.624 581 ALA A N 1
ATOM 7576 C CA . ALA A 1 477 ? 2.781 35.115 29.702 1 29.488 581 ALA A CA 1
ATOM 7577 C C . ALA A 1 477 ? 3.331 36.536 29.916 1 31.591 581 ALA A C 1
ATOM 7578 O O . ALA A 1 477 ? 4.01 36.804 30.912 1 34.073 581 ALA A O 1
ATOM 7585 N N . GLN A 1 478 ? 3.034 37.444 28.978 1 29.423 582 GLN A N 1
ATOM 7586 C CA . GLN A 1 478 ? 3.358 38.865 29.11 1 29.741 582 GLN A CA 1
ATOM 7587 C C . GLN A 1 478 ? 2.934 39.409 30.48 1 27.284 582 GLN A C 1
ATOM 7588 O O . GLN A 1 478 ? 1.792 39.25 30.877 1 30.749 582 GLN A O 1
ATOM 7602 N N . SER A 1 479 ? 3.872 40.093 31.181 1 26.207 583 SER A N 1
ATOM 7603 C CA . SER A 1 479 ? 3.637 40.659 32.516 1 26.029 583 SER A CA 1
ATOM 7604 C C . SER A 1 479 ? 3.979 42.149 32.614 1 23.339 583 SER A C 1
ATOM 7605 O O . SER A 1 479 ? 3.733 42.748 33.677 1 18.565 583 SER A O 1
ATOM 7613 N N . GLN A 1 480 ? 4.567 42.708 31.537 1 19.741 584 GLN A N 1
ATOM 7614 C CA . GLN A 1 480 ? 4.931 44.116 31.436 1 20.474 584 GLN A CA 1
ATOM 7615 C C . GLN A 1 480 ? 4.247 44.799 30.263 1 24.561 584 GLN A C 1
ATOM 7616 O O . GLN A 1 480 ? 3.896 44.127 29.292 1 23.775 584 GLN A O 1
ATOM 7630 N N . VAL A 1 481 ? 4.1 46.131 30.348 1 24.073 585 VAL A N 1
ATOM 7631 C CA . VAL A 1 481 ? 3.624 46.926 29.212 1 24.718 585 VAL A CA 1
ATOM 7632 C C . VAL A 1 481 ? 4.819 47.653 28.574 1 29.247 585 VAL A C 1
ATOM 7633 O O . VAL A 1 481 ? 5.93 47.498 29.05 1 29.449 585 VAL A O 1
ATOM 7646 N N . GLN A 1 482 ? 4.613 48.387 27.461 1 29.076 586 GLN A N 1
ATOM 7647 C CA . GLN A 1 482 ? 5.709 49.022 26.72 1 35.298 586 GLN A CA 1
ATOM 7648 C C . GLN A 1 482 ? 6.435 50.073 27.58 1 34.474 586 GLN A C 1
ATOM 7649 O O . GLN A 1 482 ? 5.826 50.728 28.419 1 30.809 586 GLN A O 1
ATOM 7655 N N . MET A 1 483 ? 7.767 50.187 27.412 1 36.009 587 MET A N 1
ATOM 7656 C CA . MET A 1 483 ? 8.608 51.045 28.247 1 36.473 587 MET A CA 1
ATOM 7657 C C . MET A 1 483 ? 8.241 52.523 28.045 1 34.998 587 MET A C 1
ATOM 7658 O O . MET A 1 483 ? 7.868 53.208 28.99 1 27.226 587 MET A O 1
ATOM 7664 N N . LYS A 1 484 ? 8.243 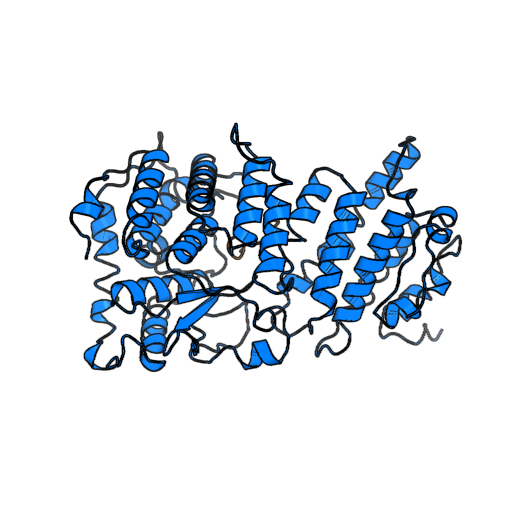52.987 26.79 1 35.053 588 LYS A N 1
ATOM 7665 C CA . LYS A 1 484 ? 8.042 54.395 26.458 1 32.6 588 LYS A CA 1
ATOM 7666 C C . LYS A 1 484 ? 6.544 54.755 26.516 1 33.758 588 LYS A C 1
ATOM 7667 O O . LYS A 1 484 ? 5.739 53.995 25.879 1 34.427 588 LYS A O 1
ATOM 7673 N N . TRP B 2 4 ? -5.457 16.498 3.972 1 38.858 7 TRP B N 1
ATOM 7674 C CA . TRP B 2 4 ? -5.599 15.047 4.282 1 34.18 7 TRP B CA 1
ATOM 7675 C C . TRP B 2 4 ? -6.337 14.863 5.59 1 34.358 7 TRP B C 1
ATOM 7676 O O . TRP B 2 4 ? -5.932 15.435 6.601 1 39.457 7 TRP B O 1
ATOM 7697 N N . ARG B 2 5 ? -7.383 14.022 5.601 1 31.487 8 ARG B N 1
ATOM 7698 C CA . ARG B 2 5 ? -8.173 13.957 6.816 1 30.33 8 ARG B CA 1
ATOM 7699 C C . ARG B 2 5 ? -8.218 12.519 7.332 1 21.14 8 ARG B C 1
ATOM 7700 O O . ARG B 2 5 ? -8.609 11.618 6.617 1 22.017 8 ARG B O 1
ATOM 7721 N N . PHE B 2 6 ? -7.828 12.364 8.601 1 18.29 9 PHE B N 1
ATOM 7722 C CA . PHE B 2 6 ? -7.897 11.085 9.305 1 14.766 9 PHE B CA 1
ATOM 7723 C C . PHE B 2 6 ? -9.326 10.573 9.153 1 13.786 9 PHE B C 1
ATOM 7724 O O . PHE B 2 6 ? -10.274 11.363 9.242 1 13.088 9 PHE B O 1
ATOM 7741 N N . PRO B 2 7 ? -9.55 9.286 8.868 1 12.013 10 PRO B N 1
ATOM 7742 C CA . PRO B 2 7 ? -10.913 8.775 8.672 1 11.586 10 PRO B CA 1
ATOM 7743 C C . PRO B 2 7 ? -11.869 9.183 9.795 1 11.155 10 PRO B C 1
ATOM 7744 O O . PRO B 2 7 ? -11.593 8.94 10.96 1 11.166 10 PRO B O 1
ATOM 7755 N N . ALA B 2 8 ? -12.99 9.751 9.379 1 10.986 11 ALA B N 1
ATOM 7756 C CA . ALA B 2 8 ? -14.118 10.144 10.232 1 10.154 11 ALA B CA 1
ATOM 7757 C C . ALA B 2 8 ? -13.742 11.34 11.128 1 11.34 11 ALA B C 1
ATOM 7758 O O . ALA B 2 8 ? -14.49 11.632 12.071 1 10.717 11 ALA B O 1
ATOM 7765 N N . ARG B 2 9 ? -12.652 12.063 10.872 1 11.062 12 ARG B N 1
ATOM 7766 C CA . ARG B 2 9 ? -12.445 13.341 11.554 1 11.749 12 ARG B CA 1
ATOM 7767 C C . ARG B 2 9 ? -13.554 14.304 11.128 1 11.707 12 ARG B C 1
ATOM 7768 O O . ARG B 2 9 ? -13.891 14.341 9.93 1 12.909 12 ARG B O 1
ATOM 7789 N N . PRO B 2 10 ? -14.155 15.086 12.06 1 10.605 13 PRO B N 1
ATOM 7790 C CA . PRO B 2 10 ? -15.202 16.031 11.653 1 11.623 13 PRO B CA 1
ATOM 7791 C C . PRO B 2 10 ? -14.638 17.186 10.826 1 14.351 13 PRO B C 1
ATOM 7792 O O . PRO B 2 10 ? -13.443 17.49 10.904 1 15.719 13 PRO B O 1
ATOM 7803 N N . GLY B 2 11 ? -15.555 17.887 10.162 1 16.457 14 GLY B N 1
ATOM 7804 C CA . GLY B 2 11 ? -15.216 19.156 9.516 1 20.509 14 GLY B CA 1
ATOM 7805 C C . GLY B 2 11 ? -14.406 18.918 8.258 1 29.505 14 GLY B C 1
ATOM 7806 O O . GLY B 2 11 ? -14.597 17.842 7.644 1 33.349 14 GLY B O 1
ATOM 7810 N N . THR B 2 12 ? -14.051 20.143 7.595 1 40.81 15 THR B N 1
ATOM 7811 C CA . THR B 2 12 ? -13.444 19.922 6.267 1 49.159 15 THR B CA 1
ATOM 7812 C C . THR B 2 12 ? -12.001 20.409 6.23 1 52.945 15 THR B C 1
ATOM 7813 O O . THR B 2 12 ? -11.57 21.162 7.1 1 52.304 15 THR B O 1
#

Sequence (478 aa):
GLKAAQKTLFPLRSIDDVVRLFAAELGREEPDLVLLSLVLGFVVEHFLAVNRVGLTYFPVADLSIIAALYARRFTAQQIRGAVDLSLYPREGGVSSRELVKKVSDVIWWNSLSRSYFKDDRAHIQSLFSFITGTKLDSSSGVAFAVVGACQALGLRDVHLALSEDHAWVVFGPNGEEQTAEVTWHGKGNEDRRGQTTVNAGVAERSWLYLKGSYMRCDRKMEVAFMVCAINPSSIDLHTDSLELLQLQQKLLWLLLYDLGHLEERYPMALGNLADLEELEPTPGRPDPLLTLYHKGIASAKTYYRDEHIYPYIIYLAGYHCRNRNNVREALQAWADTATVIQDYNYCREDEEIYKEEFFEVANDVIPNNLLKEAASLLEAGSQGSALQDPECFAHLLRFYDGICKWEEGSPTPVLHVVGWATTFLVQSLGRFEGQVRQKVRIVSVEGPVLTTFQSEKMKGMMKELLVATKINSSSSAIKLQLTAQSQVQMKWRFPARPGT

Foldseek 3Di:
DDDPVLQVLPFQDALVSLLVSLLVQVPDPFRQQQLNLQVLLVQLCCQAVNVVPPDHGDTHGPVVSVVLSVVLLCLLCVQQDCVVFDDPPLFGDLVSLLSLLCSLVVQADPDDDQPDASQQGSNNCRPPVHHHFVSSQLSSQSSCVSVVSQFWWWWDAPFHIWIFTGVVSHFTFRRGDGDPPDDDDGSDTCVVVLVQQASRCLVVLIDTDHSLLSVLVSLVSRDQHNDPVDGRPRSLVSSLSNLVSCVVVPNCQLPLVSLLVNLVSCVVPNDPPDDHSLVSLVSSQVNCVVRRVSQHQVSLVSQLVVCLVVLVLQRNLQSLLSSLQNLLSGAHDDRNVVVLVVLCCVQQPSLLVSLVVLLVVVVVPDPPGLLQALSSVLSNLSNLLSLQSNQPPHPDGRDDLSSLVSVLSSLLSRALVSQVQEDEDPCVGHYHHGPHPLSVVCVVQNRDRRGDSVVSSCSRHPDPDDDDD/DDDPPDDDD

Secondary structure (DSSP, 8-state):
---HHHHTTPSB-SHHHHHHHHHHHHTSSS--HHHHHHHHHHHHIIIII--TT-SS---B-HHHHHHHHHHHHHHHHHH--GGGS--STT---HHHHHHHHHHHHHTS-SS--TT-SS-SSHHHHHHHS---HHHHHHHHHHHHHHTT-TT-EEEE-SS-EEEEESGGG-EEE--S--SSSPPP-TT--SHHHHHTT-GGGGGG--EE--HHHHHHHHHHT---EEETTEE-HHHHHHHHHHHHHHHHTTTTTT-HHHHHHHHHHHHHSPPTTSPPHHHHHHHHHHHHHHHSTT--SHHHHHHHHHHHHTT-HHHHHHHHHHHHHHHTTS---TT-HHHHHHHHHIIIIIHHHHHHHHHHHHHTT-SS-GGG-HHHHHHHHHHHHHHHHHHTT-SS----HHHHHHHHHHHHTS-HHHHTT-EE------E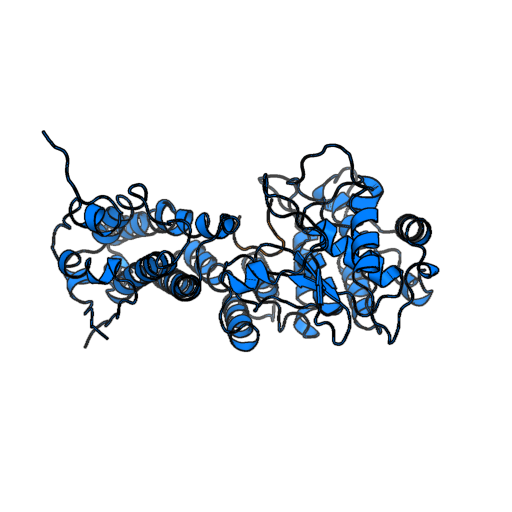E---SHHHHHHGGGSSSSS--HHHHHHHHSS-------/---TT-S--

B-factor: mean 17.75, std 9.37, range [7.48, 69.31]

Solvent-accessible surface area: 20760 Å² total; per-residue (Å²): 85,26,42,82,68,13,78,108,68,22,48,0,142,21,16,59,30,0,27,124,2,1,42,48,1,10,70,94,99,42,0,18,0,2,0,0,3,0,0,9,7,17,0,6,50,72,0,5,76,64,85,137,67,47,136,154,15,17,54,0,63,55,83,86,0,33,58,16,19,54,147,0,11,66,64,0,113,72,43,4,72,66,93,122,40,116,81,85,76,46,39,2,34,71,116,0,0,66,70,0,0,35,13,0,84,116,27,26,37,113,99,27,146,79,101,140,47,37,15,26,10,1,21,10,3,10,75,23,55,66,0,8,15,2,2,0,0,5,0,0,0,0,0,0,29,21,18,43,2,156,22,0,35,0,0,3,3,2,12,4,0,0,0,6,4,3,77,137,23,120,73,8,1,5,0,4,43,27,47,100,90,60,156,68,80,37,16,94,51,4,94,81,8,40,79,87,106,3,1,3,6,0,30,29,12,13,7,113,6,69,11,44,12,0,0,0,5,11,0,7,13,11,42,18,41,56,76,106,171,60,71,1,140,37,1,24,76,0,7,17,77,0,0,12,32,1,56,89,87,42,35,2,97,127,4,2,10,0,7,2,20,0,0,42,9,2,58,111,117,89,49,129,87,79,41,96,21,63,60,0,2,93,81,2,12,50,7,0,110,95,68,14,157,43,20,4,0,0,3,12,18,8,12,0,19,34,12,15,122,69,123,62,22,88,68,0,2,71,1,10,0,45,1,0,55,12,0,26,73,3,33,17,6,78,26,0,65,44,0,40,100,24,5,65,100,14,0,12,76,44,2,13,81,4,1,126,77,10,26,71,94,50,166,88,46,41,165,61,14,7,3,101,26,22,84,0,1,7,21,0,0,55,1,2,6,2,0,2,64,0,25,67,72,23,101,39,105,4,14,84,81,32,0,0,75,68,0,25,81,1,0,40,77,0,114,3,140,14,5,106,128,9,155,20,44,109,137,222,55,11,81,17,49,9,86,0,109,50,0,96,39,0,78,126,41,1,69,47,117,182,12,78,40,70,25,0,63,59,57,0,15,105,99,96,143,110,91,118,140,106,93,9,12,9,26,5,52,160

Radius of gyration: 24.74 Å; Cα contacts (8 Å, |Δi|>4): 808; chains: 2; bounding box: 48×75×64 Å

Organism: Homo sapiens (NCBI:txid9606)

Nearest PDB structures (foldseek):
  8va5-assembly1_A  TM=1.001E+00  e=5.044E-70  Homo sapiens
  6opj-assembly1_A  TM=9.981E-01  e=1.038E-69  Homo sapiens
  4x5y-assembly1_A  TM=9.985E-01  e=1.953E-69  Homo sapiens
  4og5-assembly1_A  TM=9.988E-01  e=3.510E-69  Homo sapiens
  4og7-assembly1_A  TM=9.978E-01  e=6.301E-68  Homo sapiens